Protein AF-0000000072641715 (afdb_homodimer)

Secondary structure (DSSP, 8-state):
--HHHHHHHHHHHHHHHHHHHHHHHHHHHHHHH-SS---HHHHH-SSEEEEETTTSHHHHHHHHHHHHTT-EEEEEES-HHHHHHHHHHHHHH-TT--EEEEE--TT---HHHHIIIIIHHHTTS-EEEEEE------SS---GGG-TTHHHHHHHHHHHHHHHHHHHHHHHHHHHHHHT-EEEEEE--GGGSS--TT-HHHHHHHHHHHHHHHHHHHHTTTTTEEEEEE-----SSTTTT--S--SSS--HHHHHHHHHHHTTT-SEE-SSHHHHHHHHHHHTS-HHHHHHHHHHHHHHHHHHHHHHSS--/--HHHHHHHHHHHHHHHHHHHHHHHHHHHHHHH-SS---HHHHH-SSEEEEETTTSHHHHHHHHHHHHTT-EEEEEES-HHHHHHHHHHHHHH-TT--EEEEE--TT---HHHHIIIIIHHHTTS-EEEEEE------SS---GGG-TTHHHHHHHHHHHHHHHHHHHHHHHHHHHHHHT-EEEEEE--GGGSS--TT-HHHHHHHHHHHHHHHHHHHHTTTTTEEEEEE-----SSTTTT--S--SSS--HHHHHHHHHHHTTT-SEE-SSHHHHHHHHHHHTS-HHHHHHHHHHHHHHHHHHHHHHSS--

Radius of gyration: 25.11 Å; Cα contacts (8 Å, |Δi|>4): 1207; chains: 2; bounding box: 61×73×75 Å

Structure (mmCIF, N/CA/C/O backbone):
data_AF-0000000072641715-model_v1
#
loop_
_entity.id
_entity.type
_entity.pdbx_description
1 polymer 'Uncharacterized protein'
#
loop_
_atom_site.group_PDB
_atom_site.id
_atom_site.type_symbol
_atom_site.label_atom_id
_atom_site.label_alt_id
_atom_site.label_comp_id
_atom_site.label_asym_id
_atom_site.label_entity_id
_atom_site.label_seq_id
_atom_site.pdbx_PDB_ins_code
_atom_site.Cartn_x
_atom_site.Cartn_y
_atom_site.Cartn_z
_atom_site.occupancy
_atom_site.B_iso_or_equiv
_atom_site.auth_seq_id
_atom_site.auth_comp_id
_atom_site.auth_asym_id
_atom_site.auth_atom_id
_atom_site.pdbx_PDB_model_num
ATOM 1 N N . MET A 1 1 ? 8.422 -8.078 44.906 1 54.34 1 MET A N 1
ATOM 2 C CA . MET A 1 1 ? 7.805 -8.797 43.812 1 54.34 1 MET A CA 1
ATOM 3 C C . MET A 1 1 ? 8.141 -10.281 43.844 1 54.34 1 MET A C 1
ATOM 5 O O . MET A 1 1 ? 9.305 -10.648 44.031 1 54.34 1 MET A O 1
ATOM 9 N N . ASP A 1 2 ? 7.199 -11.117 43.969 1 75.12 2 ASP A N 1
ATOM 10 C CA . ASP A 1 2 ? 7.27 -12.531 44.312 1 75.12 2 ASP A CA 1
ATOM 11 C C . ASP A 1 2 ? 8.07 -13.328 43.312 1 75.12 2 ASP A C 1
ATOM 13 O O . ASP A 1 2 ? 7.891 -13.148 42.094 1 75.12 2 ASP A O 1
ATOM 17 N N . PHE A 1 3 ? 9.156 -13.766 43.719 1 79.69 3 PHE A N 1
ATOM 18 C CA . PHE A 1 3 ? 10.094 -14.578 42.969 1 79.69 3 PHE A CA 1
ATOM 19 C C . PHE A 1 3 ? 9.352 -15.602 42.125 1 79.69 3 PHE A C 1
ATOM 21 O O . PHE A 1 3 ? 9.766 -15.906 41 1 79.69 3 PHE A O 1
ATOM 28 N N . ILE A 1 4 ? 8.289 -15.969 42.656 1 82.44 4 ILE A N 1
ATOM 29 C CA . ILE A 1 4 ? 7.512 -16.984 41.969 1 82.44 4 ILE A CA 1
ATOM 30 C C . ILE A 1 4 ? 6.879 -16.359 40.719 1 82.44 4 ILE A C 1
ATOM 32 O O . ILE A 1 4 ? 6.91 -16.953 39.625 1 82.44 4 ILE A O 1
ATOM 36 N N . LEU A 1 5 ? 6.375 -15.242 40.844 1 83.44 5 LEU A N 1
ATOM 37 C CA . LEU A 1 5 ? 5.73 -14.555 39.719 1 83.44 5 LEU A CA 1
ATOM 38 C C . LEU A 1 5 ? 6.738 -14.25 38.625 1 83.44 5 LEU A C 1
ATOM 40 O O . LEU A 1 5 ? 6.457 -14.461 37.438 1 83.44 5 LEU A O 1
ATOM 44 N N . VAL A 1 6 ? 7.836 -13.922 39 1 84.94 6 VAL A N 1
ATOM 45 C CA . VAL A 1 6 ? 8.898 -13.578 38.031 1 84.94 6 VAL A CA 1
ATOM 46 C C . VAL A 1 6 ? 9.367 -14.844 37.312 1 84.94 6 VAL A C 1
ATOM 48 O O . VAL A 1 6 ? 9.648 -14.805 36.125 1 84.94 6 VAL A O 1
ATOM 51 N N . ALA A 1 7 ? 9.422 -15.883 38.062 1 84.69 7 ALA A N 1
ATOM 52 C CA . ALA A 1 7 ? 9.812 -17.156 37.438 1 84.69 7 ALA A CA 1
ATOM 53 C C . ALA A 1 7 ? 8.773 -17.609 36.438 1 84.69 7 ALA A C 1
ATOM 55 O O . ALA A 1 7 ? 9.125 -18.094 35.344 1 84.69 7 ALA A O 1
ATOM 56 N N . ILE A 1 8 ? 7.59 -17.438 36.844 1 87.62 8 ILE A N 1
ATOM 57 C CA . ILE A 1 8 ? 6.496 -17.797 35.938 1 87.62 8 ILE A CA 1
ATOM 58 C C . ILE A 1 8 ? 6.582 -16.953 34.656 1 87.62 8 ILE A C 1
ATOM 60 O O . ILE A 1 8 ? 6.469 -17.484 33.562 1 87.62 8 ILE A O 1
ATOM 64 N N . LEU A 1 9 ? 6.84 -15.727 34.781 1 87.19 9 LEU A N 1
ATOM 65 C CA . LEU A 1 9 ? 6.984 -14.836 33.625 1 87.19 9 LEU A CA 1
ATOM 66 C C . LEU A 1 9 ? 8.18 -15.242 32.781 1 87.19 9 LEU A C 1
ATOM 68 O O . LEU A 1 9 ? 8.117 -15.164 31.531 1 87.19 9 LEU A O 1
ATOM 72 N N . GLY A 1 10 ? 9.148 -15.703 33.375 1 87.31 10 GLY A N 1
ATOM 73 C CA . GLY A 1 10 ? 10.32 -16.172 32.656 1 87.31 10 GLY A CA 1
ATOM 74 C C . GLY A 1 10 ? 10.047 -17.422 31.844 1 87.31 10 GLY A C 1
ATOM 75 O O . GLY A 1 10 ? 10.5 -17.516 30.703 1 87.31 10 GLY A O 1
ATOM 76 N N . ILE A 1 11 ? 9.32 -18.312 32.438 1 88.62 11 ILE A N 1
ATOM 77 C CA . ILE A 1 11 ? 8.953 -19.531 31.75 1 88.62 11 ILE A CA 1
ATOM 78 C C . ILE A 1 11 ? 8.07 -19.188 30.547 1 88.62 11 ILE A C 1
ATOM 80 O O . ILE A 1 11 ? 8.25 -19.734 29.453 1 88.62 11 ILE A O 1
ATOM 84 N N . ILE A 1 12 ? 7.164 -18.328 30.734 1 87.56 12 ILE A N 1
ATOM 85 C CA . ILE A 1 12 ? 6.273 -17.891 29.656 1 87.56 12 ILE A CA 1
ATOM 86 C C . ILE A 1 12 ? 7.082 -17.25 28.531 1 87.56 12 ILE A C 1
ATOM 88 O O . ILE A 1 12 ? 6.863 -17.547 27.359 1 87.56 12 ILE A O 1
ATOM 92 N N . PHE A 1 13 ? 8 -16.516 28.875 1 87.44 13 PHE A N 1
ATOM 93 C CA . PHE A 1 13 ? 8.852 -15.844 27.906 1 87.44 13 PHE A CA 1
ATOM 94 C C . PHE A 1 13 ? 9.688 -16.859 27.125 1 87.44 13 PHE A C 1
ATOM 96 O O . PHE A 1 13 ? 9.82 -16.766 25.906 1 87.44 13 PHE A O 1
ATOM 103 N N . LEU A 1 14 ? 10.258 -17.734 27.797 1 87.19 14 LEU A N 1
ATOM 104 C CA . LEU A 1 14 ? 11.062 -18.766 27.156 1 87.19 14 LEU A CA 1
ATOM 105 C C . LEU A 1 14 ? 10.227 -19.578 26.188 1 87.19 14 LEU A C 1
ATOM 107 O O . LEU A 1 14 ? 10.68 -19.906 25.078 1 87.19 14 LEU A O 1
ATOM 111 N N . LYS A 1 15 ? 9.062 -20 26.656 1 87.62 15 LYS A N 1
ATOM 112 C CA . LYS A 1 15 ? 8.164 -20.75 25.781 1 87.62 15 LYS A CA 1
ATOM 113 C C . LYS A 1 15 ? 7.781 -19.938 24.547 1 87.62 15 LYS A C 1
ATOM 115 O O . LYS A 1 15 ? 7.656 -20.484 23.453 1 87.62 15 LYS A O 1
ATOM 120 N N . TYR A 1 16 ? 7.637 -18.672 24.75 1 88.06 16 TYR A N 1
ATOM 121 C CA . TYR A 1 16 ? 7.336 -17.781 23.625 1 88.06 16 TYR A CA 1
ATOM 122 C C . TYR A 1 16 ? 8.484 -17.766 22.625 1 88.06 16 TYR A C 1
ATOM 124 O O . TYR A 1 16 ? 8.258 -17.859 21.422 1 88.06 16 TYR A O 1
ATOM 132 N N . ILE A 1 17 ? 9.656 -17.672 23.031 1 89.56 17 ILE A N 1
ATOM 133 C CA . ILE A 1 17 ? 10.836 -17.625 22.172 1 89.56 17 ILE A CA 1
ATOM 134 C C . ILE A 1 17 ? 10.961 -18.953 21.422 1 89.56 17 ILE A C 1
ATOM 136 O O . ILE A 1 17 ? 11.227 -18.953 20.219 1 89.56 17 ILE A O 1
ATOM 140 N N . LEU A 1 18 ? 10.773 -19.984 22.156 1 92.5 18 LEU A N 1
ATOM 141 C CA . LEU A 1 18 ? 10.875 -21.297 21.531 1 92.5 18 LEU A CA 1
ATOM 142 C C . LEU A 1 18 ? 9.789 -21.484 20.469 1 92.5 18 LEU A C 1
ATOM 144 O O . LEU A 1 18 ? 10.07 -21.984 19.375 1 92.5 18 LEU A O 1
ATOM 148 N N . PHE A 1 19 ? 8.617 -21.109 20.781 1 93.38 19 PHE A N 1
ATOM 149 C CA . PHE A 1 19 ? 7.516 -21.203 19.828 1 93.38 19 PHE A CA 1
ATOM 150 C C . PHE A 1 19 ? 7.781 -20.359 18.609 1 93.38 19 PHE A C 1
ATOM 152 O O . PHE A 1 19 ? 7.547 -20.797 17.469 1 93.38 19 PHE A O 1
ATOM 159 N N . SER A 1 20 ? 8.273 -19.188 18.797 1 92.31 20 SER A N 1
ATOM 160 C CA . SER A 1 20 ? 8.602 -18.297 17.688 1 92.31 20 SER A CA 1
ATOM 161 C C . SER A 1 20 ? 9.68 -18.891 16.797 1 92.31 20 SER A C 1
ATOM 163 O O . SER A 1 20 ? 9.625 -18.781 15.578 1 92.31 20 SER A O 1
ATOM 165 N N . PHE A 1 21 ? 10.617 -19.484 17.438 1 94.75 21 PHE A N 1
ATOM 166 C CA . PHE A 1 21 ? 11.703 -20.125 16.703 1 94.75 21 PHE A CA 1
ATOM 167 C C . PHE A 1 21 ? 11.18 -21.297 15.867 1 94.75 21 PHE A C 1
ATOM 169 O O . PHE A 1 21 ? 11.547 -21.453 14.703 1 94.75 21 PHE A O 1
ATOM 176 N N . LEU A 1 22 ? 10.32 -22.094 16.375 1 95.94 22 LEU A N 1
ATOM 177 C CA . LEU A 1 22 ? 9.742 -23.234 15.68 1 95.94 22 LEU A CA 1
ATOM 178 C C . LEU A 1 22 ? 8.867 -22.781 14.516 1 95.94 22 LEU A C 1
ATOM 180 O O . LEU A 1 22 ? 8.867 -23.391 13.445 1 95.94 22 LEU A O 1
ATOM 184 N N . CYS A 1 23 ? 8.172 -21.703 14.711 1 95.56 23 CYS A N 1
ATOM 185 C CA . CYS A 1 23 ? 7.355 -21.141 13.641 1 95.56 23 CYS A CA 1
ATOM 186 C C . CYS A 1 23 ? 8.234 -20.641 12.492 1 95.56 23 CYS A C 1
ATOM 188 O O . CYS A 1 23 ? 7.891 -20.812 11.32 1 95.56 23 CYS A O 1
ATOM 190 N N . ALA A 1 24 ? 9.312 -20.047 12.844 1 95.94 24 ALA A N 1
ATOM 191 C CA . ALA A 1 24 ? 10.25 -19.594 11.82 1 95.94 24 ALA A CA 1
ATOM 192 C C . ALA A 1 24 ? 10.789 -20.766 11.016 1 95.94 24 ALA A C 1
ATOM 194 O O . ALA A 1 24 ? 10.867 -20.703 9.789 1 95.94 24 ALA A O 1
ATOM 195 N N . LEU A 1 25 ? 11.141 -21.828 11.711 1 96.75 25 LEU A N 1
ATOM 196 C CA . LEU A 1 25 ? 11.633 -23.016 11.031 1 96.75 25 LEU A CA 1
ATOM 197 C C . LEU A 1 25 ? 10.57 -23.594 10.109 1 96.75 25 LEU A C 1
ATOM 199 O O . LEU A 1 25 ? 10.875 -24.031 8.992 1 96.75 25 LEU A O 1
ATOM 203 N N . PHE A 1 26 ? 9.375 -23.609 10.602 1 97.31 26 PHE A N 1
ATOM 204 C CA . PHE A 1 26 ? 8.258 -24.062 9.797 1 97.31 26 PHE A CA 1
ATOM 205 C C . PHE A 1 26 ? 8.133 -23.25 8.516 1 97.31 26 PHE A C 1
ATOM 207 O O . PHE A 1 26 ? 7.988 -23.797 7.426 1 97.31 26 PHE A O 1
ATOM 214 N N . ARG A 1 27 ? 8.273 -21.953 8.57 1 97.38 27 ARG A N 1
ATOM 215 C CA . ARG A 1 27 ? 8.141 -21.047 7.426 1 97.38 27 ARG A CA 1
ATOM 216 C C . ARG A 1 27 ? 9.312 -21.203 6.465 1 97.38 27 ARG A C 1
ATOM 218 O O . ARG A 1 27 ? 9.164 -21.016 5.258 1 97.38 27 ARG A O 1
ATOM 225 N N . ILE A 1 28 ? 10.453 -21.578 7.02 1 97.88 28 ILE A N 1
ATOM 226 C CA . ILE A 1 28 ? 11.672 -21.688 6.227 1 97.88 28 ILE A CA 1
ATOM 227 C C . ILE A 1 28 ? 11.648 -23 5.426 1 97.88 28 ILE A C 1
ATOM 229 O O . ILE A 1 28 ? 12.109 -23.031 4.285 1 97.88 28 ILE A O 1
ATOM 233 N N . PHE A 1 29 ? 11.039 -24.031 5.977 1 97.69 29 PHE A N 1
ATOM 234 C CA . PHE A 1 29 ? 11.211 -25.344 5.363 1 97.69 29 PHE A CA 1
ATOM 235 C C . PHE A 1 29 ? 9.906 -25.844 4.754 1 97.69 29 PHE A C 1
ATOM 237 O O . PHE A 1 29 ? 9.883 -26.312 3.611 1 97.69 29 PHE A O 1
ATOM 244 N N . PHE A 1 30 ? 8.805 -25.719 5.383 1 97.69 30 PHE A N 1
ATOM 245 C CA . PHE A 1 30 ? 7.555 -26.406 5.059 1 97.69 30 PHE A CA 1
ATOM 246 C C . PHE A 1 30 ? 7.094 -26.047 3.65 1 97.69 30 PHE A C 1
ATOM 248 O O . PHE A 1 30 ? 6.82 -26.922 2.838 1 97.69 30 PHE A O 1
ATOM 255 N N . PRO A 1 31 ? 7.102 -24.797 3.277 1 97.94 31 PRO A N 1
ATOM 256 C CA . PRO A 1 31 ? 6.543 -24.438 1.973 1 97.94 31 PRO A CA 1
ATOM 257 C C . PRO A 1 31 ? 7.352 -25 0.808 1 97.94 31 PRO A C 1
ATOM 259 O O . PRO A 1 31 ? 6.816 -25.188 -0.288 1 97.94 31 PRO A O 1
ATOM 262 N N . PHE A 1 32 ? 8.617 -25.312 1.058 1 97.75 32 PHE A N 1
ATOM 263 C CA . PHE A 1 32 ? 9.5 -25.562 -0.073 1 97.75 32 PHE A CA 1
ATOM 264 C C . PHE A 1 32 ? 9.922 -27.031 -0.112 1 97.75 32 PHE A C 1
ATOM 266 O O . PHE A 1 32 ? 10.406 -27.516 -1.138 1 97.75 32 PHE A O 1
ATOM 273 N N . PHE A 1 33 ? 9.719 -27.719 1.047 1 97.06 33 PHE A N 1
ATOM 274 C CA . PHE A 1 33 ? 10.258 -29.078 1.104 1 97.06 33 PHE A CA 1
ATOM 275 C C . PHE A 1 33 ? 9.188 -30.078 1.542 1 97.06 33 PHE A C 1
ATOM 277 O O . PHE A 1 33 ? 9.453 -31.266 1.645 1 97.06 33 PHE A O 1
ATOM 284 N N . PHE A 1 34 ? 7.984 -29.578 1.858 1 96.62 34 PHE A N 1
ATOM 285 C CA . PHE A 1 34 ? 6.906 -30.516 2.152 1 96.62 34 PHE A CA 1
ATOM 286 C C . PHE A 1 34 ? 6.762 -31.547 1.038 1 96.62 34 PHE A C 1
ATOM 288 O O . PHE A 1 34 ? 6.688 -31.188 -0.139 1 96.62 34 PHE A O 1
ATOM 295 N N . PRO A 1 35 ? 6.738 -32.812 1.282 1 95.94 35 PRO A N 1
ATOM 296 C CA . PRO A 1 35 ? 6.875 -33.844 0.258 1 95.94 35 PRO A CA 1
ATOM 297 C C . PRO A 1 35 ? 5.609 -34.031 -0.576 1 95.94 35 PRO A C 1
ATOM 299 O O . PRO A 1 35 ? 5.645 -34.688 -1.627 1 95.94 35 PRO A O 1
ATOM 302 N N . PHE A 1 36 ? 4.48 -33.531 -0.176 1 95.69 36 PHE A N 1
ATOM 303 C CA . PHE A 1 36 ? 3.225 -33.719 -0.894 1 95.69 36 PHE A CA 1
ATOM 304 C C . PHE A 1 36 ? 2.648 -32.375 -1.335 1 95.69 36 PHE A C 1
ATOM 306 O O . PHE A 1 36 ? 1.636 -31.922 -0.797 1 95.69 36 PHE A O 1
ATOM 313 N N . PRO A 1 37 ? 3.268 -31.719 -2.359 1 94.75 37 PRO A N 1
ATOM 314 C CA . PRO A 1 37 ? 2.689 -30.484 -2.873 1 94.75 37 PRO A CA 1
ATOM 315 C C . PRO A 1 37 ? 1.258 -30.656 -3.375 1 94.75 37 PRO A C 1
ATOM 317 O O . PRO A 1 37 ? 0.844 -31.781 -3.689 1 94.75 37 PRO A O 1
ATOM 320 N N . LYS A 1 38 ? 0.538 -29.609 -3.436 1 97.44 38 LYS A N 1
ATOM 321 C CA . LYS A 1 38 ? -0.857 -29.688 -3.861 1 97.44 38 LYS A CA 1
ATOM 322 C C . LYS A 1 38 ? -0.962 -29.891 -5.371 1 97.44 38 LYS A C 1
ATOM 324 O O . LYS A 1 38 ? -0.07 -29.484 -6.121 1 97.44 38 LYS A O 1
ATOM 329 N N . ASN A 1 39 ? -2.018 -30.547 -5.773 1 98.25 39 ASN A N 1
ATOM 330 C CA . ASN A 1 39 ? -2.309 -30.703 -7.195 1 98.25 39 ASN A CA 1
ATOM 331 C C . ASN A 1 39 ? -2.828 -29.391 -7.801 1 98.25 39 ASN A C 1
ATOM 333 O O . ASN A 1 39 ? -3.961 -28.984 -7.531 1 98.25 39 ASN A O 1
ATOM 337 N N . LEU A 1 40 ? -2.111 -28.766 -8.633 1 98.62 40 LEU A N 1
ATOM 338 C CA . LEU A 1 40 ? -2.438 -27.453 -9.164 1 98.62 40 LEU A CA 1
ATOM 339 C C . LEU A 1 40 ? -3.693 -27.5 -10.023 1 98.62 40 LEU A C 1
ATOM 341 O O . LEU A 1 40 ? -4.5 -26.578 -10.016 1 98.62 40 LEU A O 1
ATOM 345 N N . HIS A 1 41 ? -3.848 -28.578 -10.758 1 98.62 41 HIS A N 1
ATOM 346 C CA . HIS A 1 41 ? -5.031 -28.703 -11.602 1 98.62 41 HIS A CA 1
ATOM 347 C C . HIS A 1 41 ? -6.305 -28.766 -10.758 1 98.62 41 HIS A C 1
ATOM 349 O O . HIS A 1 41 ? -7.312 -28.156 -11.102 1 98.62 41 HIS A O 1
ATOM 355 N N . LYS A 1 42 ? -6.203 -29.5 -9.742 1 98.31 42 LYS A N 1
ATOM 356 C CA . LYS A 1 42 ? -7.352 -29.609 -8.844 1 98.31 42 LYS A CA 1
ATOM 357 C C . LYS A 1 42 ? -7.66 -28.281 -8.172 1 98.31 42 LYS A C 1
ATOM 359 O O . LYS A 1 42 ? -8.82 -27.875 -8.086 1 98.31 42 LYS A O 1
ATOM 364 N N . LEU A 1 43 ? -6.641 -27.562 -7.715 1 98.56 43 LEU A N 1
ATOM 365 C CA . LEU A 1 43 ? -6.816 -26.266 -7.051 1 98.56 43 LEU A CA 1
ATOM 366 C C . LEU A 1 43 ? -7.328 -25.219 -8.031 1 98.56 43 LEU A C 1
ATOM 368 O O . LEU A 1 43 ? -8.141 -24.359 -7.664 1 98.56 43 LEU A O 1
ATOM 372 N N . ALA A 1 44 ? -6.828 -25.266 -9.242 1 98.62 44 ALA A N 1
ATOM 373 C CA . ALA A 1 44 ? -7.152 -24.266 -10.258 1 98.62 44 ALA A CA 1
ATOM 374 C C . ALA A 1 44 ? -8.586 -24.438 -10.75 1 98.62 44 ALA A C 1
ATOM 376 O O . ALA A 1 44 ? -9.312 -23.453 -10.914 1 98.62 44 ALA A O 1
ATOM 377 N N . GLY A 1 45 ? -8.938 -25.672 -11.055 1 98.38 45 GLY A N 1
ATOM 378 C CA . GLY A 1 45 ? -10.297 -25.969 -11.492 1 98.38 45 GLY A CA 1
ATOM 379 C C . GLY A 1 45 ? -10.562 -25.547 -12.922 1 98.38 45 GLY A C 1
ATOM 380 O O . GLY A 1 45 ? -11.711 -25.547 -13.375 1 98.38 45 GLY A O 1
ATOM 381 N N . ALA A 1 46 ? -9.586 -25.062 -13.68 1 98.38 46 ALA A N 1
ATOM 382 C CA . ALA A 1 46 ? -9.664 -24.688 -15.094 1 98.38 46 ALA A CA 1
ATOM 383 C C . ALA A 1 46 ? -8.297 -24.766 -15.758 1 98.38 46 ALA A C 1
ATOM 385 O O . ALA A 1 46 ? -7.273 -24.859 -15.078 1 98.38 46 ALA A O 1
ATOM 386 N N . LYS A 1 47 ? -8.242 -24.688 -16.984 1 97.31 47 LYS A N 1
ATOM 387 C CA . LYS A 1 47 ? -7.062 -25.125 -17.719 1 97.31 47 LYS A CA 1
ATOM 388 C C . LYS A 1 47 ? -6.184 -23.938 -18.109 1 97.31 47 LYS A C 1
ATOM 390 O O . LYS A 1 47 ? -5.035 -24.125 -18.516 1 97.31 47 LYS A O 1
ATOM 395 N N . TRP A 1 48 ? -6.68 -22.75 -17.984 1 98.88 48 TRP A N 1
ATOM 396 C CA . TRP A 1 48 ? -5.91 -21.594 -18.453 1 98.88 48 TRP A CA 1
ATOM 397 C C . TRP A 1 48 ? -5.168 -20.938 -17.297 1 98.88 48 TRP A C 1
ATOM 399 O O . TRP A 1 48 ? -5.719 -20.766 -16.219 1 98.88 48 TRP A O 1
ATOM 409 N N . ALA A 1 49 ? -3.939 -20.594 -17.5 1 98.94 49 ALA A N 1
ATOM 410 C CA . ALA A 1 49 ? -3.139 -19.734 -16.625 1 98.94 49 ALA A CA 1
ATOM 411 C C . ALA A 1 49 ? -2.83 -18.406 -17.297 1 98.94 49 ALA A C 1
ATOM 413 O O . ALA A 1 49 ? -2.404 -18.359 -18.453 1 98.94 49 ALA A O 1
ATOM 414 N N . LEU A 1 50 ? -3.154 -17.328 -16.656 1 98.94 50 LEU A N 1
ATOM 415 C CA . LEU A 1 50 ? -2.857 -15.992 -17.125 1 98.94 50 LEU A CA 1
ATOM 416 C C . LEU A 1 50 ? -1.709 -15.375 -16.344 1 98.94 50 LEU A C 1
ATOM 418 O O . LEU A 1 50 ? -1.754 -15.328 -15.109 1 98.94 50 LEU A O 1
ATOM 422 N N . ILE A 1 51 ? -0.645 -14.961 -17 1 98.94 51 ILE A N 1
ATOM 423 C CA . ILE A 1 51 ? 0.537 -14.391 -16.359 1 98.94 51 ILE A CA 1
ATOM 424 C C . ILE A 1 51 ? 0.803 -12.992 -16.922 1 98.94 51 ILE A C 1
ATOM 426 O O . ILE A 1 51 ? 0.955 -12.82 -18.125 1 98.94 51 ILE A O 1
ATOM 430 N N . THR A 1 52 ? 0.809 -12.008 -16.078 1 98.88 52 THR A N 1
ATOM 431 C CA . THR A 1 52 ? 1.224 -10.664 -16.484 1 98.88 52 THR A CA 1
ATOM 432 C C . THR A 1 52 ? 2.736 -10.508 -16.359 1 98.88 52 THR A C 1
ATOM 434 O O . THR A 1 52 ? 3.35 -11.047 -15.438 1 98.88 52 THR A O 1
ATOM 437 N N . GLY A 1 53 ? 3.338 -9.766 -17.297 1 98.12 53 GLY A N 1
ATOM 438 C CA . GLY A 1 53 ? 4.789 -9.672 -17.312 1 98.12 53 GLY A CA 1
ATOM 439 C C . GLY A 1 53 ? 5.465 -11.008 -17.594 1 98.12 53 GLY A C 1
ATOM 440 O O . GLY A 1 53 ? 6.441 -11.367 -16.938 1 98.12 53 GLY A O 1
ATOM 441 N N . GLY A 1 54 ? 4.977 -11.703 -18.547 1 98.06 54 GLY A N 1
ATOM 442 C CA . GLY A 1 54 ? 5.359 -13.094 -18.719 1 98.06 54 GLY A CA 1
ATOM 443 C C . GLY A 1 54 ? 6.438 -13.297 -19.766 1 98.06 54 GLY A C 1
ATOM 444 O O . GLY A 1 54 ? 6.66 -14.414 -20.219 1 98.06 54 GLY A O 1
ATOM 445 N N . THR A 1 55 ? 7.18 -12.227 -20.172 1 97.62 55 THR A N 1
ATOM 446 C CA . THR A 1 55 ? 8.141 -12.391 -21.25 1 97.62 55 THR A CA 1
ATOM 447 C C . THR A 1 55 ? 9.57 -12.375 -20.719 1 97.62 55 THR A C 1
ATOM 449 O O . THR A 1 55 ? 10.523 -12.602 -21.469 1 97.62 55 THR A O 1
ATOM 452 N N . ASP A 1 56 ? 9.75 -12.078 -19.422 1 94.81 56 ASP A N 1
ATOM 453 C CA . ASP A 1 56 ? 11.094 -12.039 -18.844 1 94.81 56 ASP A CA 1
ATOM 454 C C . ASP A 1 56 ? 11.07 -12.445 -17.375 1 94.81 56 ASP A C 1
ATOM 456 O O . ASP A 1 56 ? 10.016 -12.484 -16.75 1 94.81 56 ASP A O 1
ATOM 460 N N . GLY A 1 57 ? 12.148 -12.875 -16.891 1 95.44 57 GLY A N 1
ATOM 461 C CA . GLY A 1 57 ? 12.391 -13.023 -15.461 1 95.44 57 GLY A CA 1
ATOM 462 C C . GLY A 1 57 ? 11.477 -14.047 -14.805 1 95.44 57 GLY A C 1
ATOM 463 O O . GLY A 1 57 ? 11.344 -15.172 -15.297 1 95.44 57 GLY A O 1
ATOM 464 N N . ILE A 1 58 ? 10.977 -13.641 -13.68 1 97.38 58 ILE A N 1
ATOM 465 C CA . ILE A 1 58 ? 10.125 -14.5 -12.859 1 97.38 58 ILE A CA 1
ATOM 466 C C . ILE A 1 58 ? 8.859 -14.859 -13.641 1 97.38 58 ILE A C 1
ATOM 468 O O . ILE A 1 58 ? 8.461 -16.031 -13.68 1 97.38 58 ILE A O 1
ATOM 472 N N . GLY A 1 59 ? 8.281 -13.914 -14.375 1 98.5 59 GLY A N 1
ATOM 473 C CA . GLY A 1 59 ? 7.07 -14.133 -15.148 1 98.5 59 GLY A CA 1
ATOM 474 C C . GLY A 1 59 ? 7.246 -15.156 -16.25 1 98.5 59 GLY A C 1
ATOM 475 O O . GLY A 1 59 ? 6.406 -16.047 -16.422 1 98.5 59 GLY A O 1
ATOM 476 N N . LYS A 1 60 ? 8.336 -15.023 -16.938 1 98.44 60 LYS A N 1
ATOM 477 C CA . LYS A 1 60 ? 8.609 -15.961 -18.031 1 98.44 60 LYS A CA 1
ATOM 478 C C . LYS A 1 60 ? 8.773 -17.375 -17.5 1 98.44 60 LYS A C 1
ATOM 480 O O . LYS A 1 60 ? 8.32 -18.344 -18.125 1 98.44 60 LYS A O 1
ATOM 485 N N . GLU A 1 61 ? 9.398 -17.469 -16.359 1 98.5 61 GLU A N 1
ATOM 486 C CA . GLU A 1 61 ? 9.617 -18.797 -15.797 1 98.5 61 GLU A CA 1
ATOM 487 C C . GLU A 1 61 ? 8.312 -19.391 -15.289 1 98.5 61 GLU A C 1
ATOM 489 O O . GLU A 1 61 ? 8.102 -20.609 -15.391 1 98.5 61 GLU A O 1
ATOM 494 N N . TYR A 1 62 ? 7.398 -18.578 -14.711 1 98.88 62 TYR A N 1
ATOM 495 C CA . TYR A 1 62 ? 6.059 -19.078 -14.398 1 98.88 62 TYR A CA 1
ATOM 496 C C . TYR A 1 62 ? 5.367 -19.609 -15.641 1 98.88 62 TYR A C 1
ATOM 498 O O . TYR A 1 62 ? 4.75 -20.672 -15.602 1 98.88 62 TYR A O 1
ATOM 506 N N . VAL A 1 63 ? 5.492 -18.859 -16.703 1 98.88 63 VAL A N 1
ATOM 507 C CA . VAL A 1 63 ? 4.918 -19.281 -17.984 1 98.88 63 VAL A CA 1
ATOM 508 C C . VAL A 1 63 ? 5.449 -20.656 -18.359 1 98.88 63 VAL A C 1
ATOM 510 O O . VAL A 1 63 ? 4.676 -21.578 -18.641 1 98.88 63 VAL A O 1
ATOM 513 N N . ASN A 1 64 ? 6.73 -20.859 -18.328 1 98.75 64 ASN A N 1
ATOM 514 C CA . ASN A 1 64 ? 7.383 -22.094 -18.734 1 98.75 64 ASN A CA 1
ATOM 515 C C . ASN A 1 64 ? 6.949 -23.266 -17.859 1 98.75 64 ASN A C 1
ATOM 517 O O . ASN A 1 64 ? 6.586 -24.328 -18.359 1 98.75 64 ASN A O 1
ATOM 521 N N . GLN A 1 65 ? 6.969 -23.047 -16.594 1 98.75 65 GLN A N 1
ATOM 522 C CA . GLN A 1 65 ? 6.727 -24.172 -15.68 1 98.75 65 GLN A CA 1
ATOM 523 C C . GLN A 1 65 ? 5.25 -24.547 -15.648 1 98.75 65 GLN A C 1
ATOM 525 O O . GLN A 1 65 ? 4.902 -25.719 -15.484 1 98.75 65 GLN A O 1
ATOM 530 N N . LEU A 1 66 ? 4.332 -23.578 -15.82 1 98.88 66 LEU A N 1
ATOM 531 C CA . LEU A 1 66 ? 2.91 -23.906 -15.867 1 98.88 66 LEU A CA 1
ATOM 532 C C . LEU A 1 66 ? 2.555 -24.562 -17.203 1 98.88 66 LEU A C 1
ATOM 534 O O . LEU A 1 66 ? 1.695 -25.453 -17.25 1 98.88 66 LEU A O 1
ATOM 538 N N . ALA A 1 67 ? 3.24 -24.156 -18.297 1 98.81 67 ALA A N 1
ATOM 539 C CA . ALA A 1 67 ? 3.082 -24.844 -19.578 1 98.81 67 ALA A CA 1
ATOM 540 C C . ALA A 1 67 ? 3.543 -26.297 -19.484 1 98.81 67 ALA A C 1
ATOM 542 O O . ALA A 1 67 ? 2.879 -27.188 -20 1 98.81 67 ALA A O 1
ATOM 543 N N . LYS A 1 68 ? 4.672 -26.484 -18.828 1 98.31 68 LYS A N 1
ATOM 544 C CA . LYS A 1 68 ? 5.195 -27.828 -18.625 1 98.31 68 LYS A CA 1
ATOM 545 C C . LYS A 1 68 ? 4.184 -28.703 -17.891 1 98.31 68 LYS A C 1
ATOM 547 O O . LYS A 1 68 ? 4.105 -29.906 -18.141 1 98.31 68 LYS A O 1
ATOM 552 N N . LYS A 1 69 ? 3.412 -28.078 -17.047 1 98.25 69 LYS A N 1
ATOM 553 C CA . LYS A 1 69 ? 2.381 -28.781 -16.297 1 98.25 69 LYS A CA 1
ATOM 554 C C . LYS A 1 69 ? 1.083 -28.875 -17.094 1 98.25 69 LYS A C 1
ATOM 556 O O . LYS A 1 69 ? 0.044 -29.266 -16.547 1 98.25 69 LYS A O 1
ATOM 561 N N . GLN A 1 70 ? 1.104 -28.422 -18.359 1 98.31 70 GLN A N 1
ATOM 562 C CA . GLN A 1 70 ? 0.056 -28.641 -19.344 1 98.31 70 GLN A CA 1
ATOM 563 C C . GLN A 1 70 ? -1.111 -27.688 -19.141 1 98.31 70 GLN A C 1
ATOM 565 O O . GLN A 1 70 ? -2.262 -28.016 -19.422 1 98.31 70 GLN A O 1
ATOM 570 N N . PHE A 1 71 ? -0.912 -26.547 -18.547 1 98.81 71 PHE A N 1
ATOM 571 C CA . PHE A 1 71 ? -1.887 -25.469 -18.578 1 98.81 71 PHE A CA 1
ATOM 572 C C . PHE A 1 71 ? -1.85 -24.734 -19.922 1 98.81 71 PHE A C 1
ATOM 574 O O . PHE A 1 71 ? -0.776 -24.531 -20.484 1 98.81 71 PHE A O 1
ATOM 581 N N . ASN A 1 72 ? -3.033 -24.375 -20.469 1 98.88 72 ASN A N 1
ATOM 582 C CA . ASN A 1 72 ? -3.053 -23.344 -21.484 1 98.88 72 ASN A CA 1
ATOM 583 C C . ASN A 1 72 ? -2.566 -22.016 -20.953 1 98.88 72 ASN A C 1
ATOM 585 O O . ASN A 1 72 ? -2.734 -21.719 -19.766 1 98.88 72 ASN A O 1
ATOM 589 N N . ILE A 1 73 ? -1.955 -21.203 -21.812 1 98.88 73 ILE A N 1
ATOM 590 C CA . ILE A 1 73 ? -1.251 -20.031 -21.297 1 98.88 73 ILE A CA 1
ATOM 591 C C . ILE A 1 73 ? -1.771 -18.766 -21.969 1 98.88 73 ILE A C 1
ATOM 593 O O . ILE A 1 73 ? -1.942 -18.75 -23.188 1 98.88 73 ILE A O 1
ATOM 597 N N . ILE A 1 74 ? -2.102 -17.75 -21.219 1 98.94 74 ILE A N 1
ATOM 598 C CA . ILE A 1 74 ? -2.25 -16.375 -21.688 1 98.94 74 ILE A CA 1
ATOM 599 C C . ILE A 1 74 ? -1.133 -15.516 -21.109 1 98.94 74 ILE A C 1
ATOM 601 O O . ILE A 1 74 ? -0.959 -15.445 -19.891 1 98.94 74 ILE A O 1
ATOM 605 N N . ILE A 1 75 ? -0.372 -14.891 -21.984 1 98.88 75 ILE A N 1
ATOM 606 C CA . ILE A 1 75 ? 0.74 -14.039 -21.562 1 98.88 75 ILE A CA 1
ATOM 607 C C . ILE A 1 75 ? 0.438 -12.586 -21.922 1 98.88 75 ILE A C 1
ATOM 609 O O . ILE A 1 75 ? 0.071 -12.273 -23.047 1 98.88 75 ILE A O 1
ATOM 613 N N . ILE A 1 76 ? 0.571 -11.719 -20.969 1 98.88 76 ILE A N 1
ATOM 614 C CA . ILE A 1 76 ? 0.397 -10.289 -21.203 1 98.88 76 ILE A CA 1
ATOM 615 C C . ILE A 1 76 ? 1.713 -9.562 -20.953 1 98.88 76 ILE A C 1
ATOM 617 O O . ILE A 1 76 ? 2.346 -9.758 -19.906 1 98.88 76 ILE A O 1
ATOM 621 N N . SER A 1 77 ? 2.176 -8.797 -21.812 1 98.31 77 SER A N 1
ATOM 622 C CA . SER A 1 77 ? 3.336 -7.918 -21.703 1 98.31 77 SER A CA 1
ATOM 623 C C . SER A 1 77 ? 3.252 -6.77 -22.703 1 98.31 77 SER A C 1
ATOM 625 O O . SER A 1 77 ? 2.328 -6.715 -23.531 1 98.31 77 SER A O 1
ATOM 627 N N . ARG A 1 78 ? 4.16 -5.836 -22.719 1 96.38 78 ARG A N 1
ATOM 628 C CA . ARG A 1 78 ? 4.031 -4.598 -23.484 1 96.38 78 ARG A CA 1
ATOM 629 C C . ARG A 1 78 ? 4.504 -4.785 -24.922 1 96.38 78 ARG A C 1
ATOM 631 O O . ARG A 1 78 ? 4.027 -4.102 -25.828 1 96.38 78 ARG A O 1
ATOM 638 N N . SER A 1 79 ? 5.438 -5.758 -25.188 1 97.31 79 SER A N 1
ATOM 639 C CA . SER A 1 79 ? 6.082 -5.887 -26.5 1 97.31 79 SER A CA 1
ATOM 640 C C . SER A 1 79 ? 5.559 -7.098 -27.25 1 97.31 79 SER A C 1
ATOM 642 O O . SER A 1 79 ? 5.824 -8.242 -26.875 1 97.31 79 SER A O 1
ATOM 644 N N . GLN A 1 80 ? 4.973 -6.824 -28.391 1 98.06 80 GLN A N 1
ATOM 645 C CA . GLN A 1 80 ? 4.383 -7.914 -29.156 1 98.06 80 GLN A CA 1
ATOM 646 C C . GLN A 1 80 ? 5.453 -8.875 -29.656 1 98.06 80 GLN A C 1
ATOM 648 O O . GLN A 1 80 ? 5.254 -10.094 -29.656 1 98.06 80 GLN A O 1
ATOM 653 N N . SER A 1 81 ? 6.59 -8.328 -30.062 1 98.38 81 SER A N 1
ATOM 654 C CA . SER A 1 81 ? 7.648 -9.172 -30.594 1 98.38 81 SER A CA 1
ATOM 655 C C . SER A 1 81 ? 8.164 -10.148 -29.547 1 98.38 81 SER A C 1
ATOM 657 O O . SER A 1 81 ? 8.391 -11.328 -29.844 1 98.38 81 SER A O 1
ATOM 659 N N . LYS A 1 82 ? 8.312 -9.711 -28.297 1 98.12 82 LYS A N 1
ATOM 660 C CA . LYS A 1 82 ? 8.75 -10.578 -27.219 1 98.12 82 LYS A CA 1
ATOM 661 C C . LYS A 1 82 ? 7.688 -11.633 -26.891 1 98.12 82 LYS A C 1
ATOM 663 O O . LYS A 1 82 ? 8.016 -12.789 -26.641 1 98.12 82 LYS A O 1
ATOM 668 N N . LEU A 1 83 ? 6.465 -11.195 -26.984 1 98.69 83 LEU A N 1
ATOM 669 C CA . LEU A 1 83 ? 5.348 -12.102 -26.766 1 98.69 83 LEU A CA 1
ATOM 670 C C . LEU A 1 83 ? 5.332 -13.219 -27.812 1 98.69 83 LEU A C 1
ATOM 672 O O . LEU A 1 83 ? 5.188 -14.391 -27.469 1 98.69 83 LEU A O 1
ATOM 676 N N . ASP A 1 84 ? 5.531 -12.867 -29.016 1 98.5 84 ASP A N 1
ATOM 677 C CA . ASP A 1 84 ? 5.527 -13.828 -30.109 1 98.5 84 ASP A CA 1
ATOM 678 C C . ASP A 1 84 ? 6.66 -14.836 -29.953 1 98.5 84 ASP A C 1
ATOM 680 O O . ASP A 1 84 ? 6.469 -16.031 -30.203 1 98.5 84 ASP A O 1
ATOM 684 N N . ASN A 1 85 ? 7.762 -14.352 -29.562 1 98.44 85 ASN A N 1
ATOM 685 C CA . ASN A 1 85 ? 8.914 -15.227 -29.375 1 98.44 85 ASN A CA 1
ATOM 686 C C . ASN A 1 85 ? 8.656 -16.25 -28.266 1 98.44 85 ASN A C 1
ATOM 688 O O . ASN A 1 85 ? 8.93 -17.438 -28.438 1 98.44 85 ASN A O 1
ATOM 692 N N . VAL A 1 86 ? 8.109 -15.781 -27.141 1 98.5 86 VAL A N 1
ATOM 693 C CA . VAL A 1 86 ? 7.828 -16.672 -26.031 1 98.5 86 VAL A CA 1
ATOM 694 C C . VAL A 1 86 ? 6.754 -17.688 -26.438 1 98.5 86 VAL A C 1
ATOM 696 O O . VAL A 1 86 ? 6.871 -18.875 -26.141 1 98.5 86 VAL A O 1
ATOM 699 N N . ALA A 1 87 ? 5.766 -17.234 -27.094 1 98.5 87 ALA A N 1
ATOM 700 C CA . ALA A 1 87 ? 4.688 -18.109 -27.547 1 98.5 87 ALA A CA 1
ATOM 701 C C . ALA A 1 87 ? 5.219 -19.188 -28.484 1 98.5 87 ALA A C 1
ATOM 703 O O . ALA A 1 87 ? 4.84 -20.359 -28.375 1 98.5 87 ALA A O 1
ATOM 704 N N . LYS A 1 88 ? 6.066 -18.812 -29.391 1 98.19 88 LYS A N 1
ATOM 705 C CA . LYS A 1 88 ? 6.668 -19.75 -30.328 1 98.19 88 LYS A CA 1
ATOM 706 C C . LYS A 1 88 ? 7.477 -20.812 -29.594 1 98.19 88 LYS A C 1
ATOM 708 O O . LYS A 1 88 ? 7.352 -22.016 -29.891 1 98.19 88 LYS A O 1
ATOM 713 N N . GLU A 1 89 ? 8.266 -20.375 -28.672 1 98.19 89 GLU A N 1
ATOM 714 C CA . GLU A 1 89 ? 9.078 -21.281 -27.875 1 98.19 89 GLU A CA 1
ATOM 715 C C . GLU A 1 89 ? 8.203 -22.297 -27.125 1 98.19 89 GLU A C 1
ATOM 717 O O . GLU A 1 89 ? 8.516 -23.484 -27.094 1 98.19 89 GLU A O 1
ATOM 722 N N . LEU A 1 90 ? 7.121 -21.828 -26.562 1 98.31 90 LEU A N 1
ATOM 723 C CA . LEU A 1 90 ? 6.219 -22.688 -25.797 1 98.31 90 LEU A CA 1
ATOM 724 C C . LEU A 1 90 ? 5.562 -23.734 -26.703 1 98.31 90 LEU A C 1
ATOM 726 O O . LEU A 1 90 ? 5.492 -24.906 -26.344 1 98.31 90 LEU A O 1
ATOM 730 N N . ARG A 1 91 ? 5.105 -23.312 -27.844 1 97.31 91 ARG A N 1
ATOM 731 C CA . ARG A 1 91 ? 4.414 -24.203 -28.766 1 97.31 91 ARG A CA 1
ATOM 732 C C . ARG A 1 91 ? 5.348 -25.297 -29.266 1 97.31 91 ARG A C 1
ATOM 734 O O . ARG A 1 91 ? 4.922 -26.422 -29.5 1 97.31 91 ARG A O 1
ATOM 741 N N . GLU A 1 92 ? 6.555 -24.922 -29.406 1 97.56 92 GLU A N 1
ATOM 742 C CA . GLU A 1 92 ? 7.551 -25.891 -29.859 1 97.56 92 GLU A CA 1
ATOM 743 C C . GLU A 1 92 ? 7.906 -26.891 -28.766 1 97.56 92 GLU A C 1
ATOM 745 O O . GLU A 1 92 ? 8.109 -28.078 -29.031 1 97.56 92 GLU A O 1
ATOM 750 N N . LYS A 1 93 ? 7.957 -26.422 -27.594 1 97.5 93 LYS A N 1
ATOM 751 C CA . LYS A 1 93 ? 8.445 -27.219 -26.469 1 97.5 93 LYS A CA 1
ATOM 752 C C . LYS A 1 93 ? 7.332 -28.094 -25.891 1 97.5 93 LYS A C 1
ATOM 754 O O . LYS A 1 93 ? 7.586 -29.203 -25.438 1 97.5 93 LYS A O 1
ATOM 759 N N . PHE A 1 94 ? 6.16 -27.516 -25.844 1 96.94 94 PHE A N 1
ATOM 760 C CA . PHE A 1 94 ? 5.066 -28.203 -25.172 1 96.94 94 PHE A CA 1
ATOM 761 C C . PHE A 1 94 ? 3.896 -28.438 -26.109 1 96.94 94 PHE A C 1
ATOM 763 O O . PHE A 1 94 ? 3.211 -27.484 -26.5 1 96.94 94 PHE A O 1
ATOM 770 N N . LYS A 1 95 ? 3.602 -29.688 -26.375 1 93.19 95 LYS A N 1
ATOM 771 C CA . LYS A 1 95 ? 2.504 -30.047 -27.266 1 93.19 95 LYS A CA 1
ATOM 772 C C . LYS A 1 95 ? 1.191 -30.172 -26.5 1 93.19 95 LYS A C 1
ATOM 774 O O . LYS A 1 95 ? 1.188 -30.547 -25.328 1 93.19 95 LYS A O 1
ATOM 779 N N . GLY A 1 96 ? 0.102 -29.703 -27.062 1 94.06 96 GLY A N 1
ATOM 780 C CA . GLY A 1 96 ? -1.202 -29.969 -26.484 1 94.06 96 GLY A CA 1
ATOM 781 C C . GLY A 1 96 ? -1.771 -28.781 -25.734 1 94.06 96 GLY A C 1
ATOM 782 O O . GLY A 1 96 ? -2.873 -28.859 -25.188 1 94.06 96 GLY A O 1
ATOM 783 N N . ILE A 1 97 ? -0.928 -27.719 -25.609 1 97 97 ILE A N 1
ATOM 784 C CA . ILE A 1 97 ? -1.475 -26.578 -24.891 1 97 97 ILE A CA 1
ATOM 785 C C . ILE A 1 97 ? -1.747 -25.438 -25.875 1 97 97 ILE A C 1
ATOM 787 O O . ILE A 1 97 ? -1.122 -25.359 -26.938 1 97 97 ILE A O 1
ATOM 791 N N . GLU A 1 98 ? -2.672 -24.578 -25.562 1 98.38 98 GLU A N 1
ATOM 792 C CA . GLU A 1 98 ? -2.941 -23.344 -26.281 1 98.38 98 GLU A CA 1
ATOM 793 C C . GLU A 1 98 ? -2.195 -22.172 -25.641 1 98.38 98 GLU A C 1
ATOM 795 O O . GLU A 1 98 ? -2.061 -22.094 -24.422 1 98.38 98 GLU A O 1
ATOM 800 N N . VAL A 1 99 ? -1.662 -21.297 -26.5 1 98.69 99 VAL A N 1
ATOM 801 C CA . VAL A 1 99 ? -0.954 -20.109 -26.016 1 98.69 99 VAL A CA 1
ATOM 802 C C . VAL A 1 99 ? -1.561 -18.859 -26.656 1 98.69 99 VAL A C 1
ATOM 804 O O . VAL A 1 99 ? -1.687 -18.781 -27.875 1 98.69 99 VAL A O 1
ATOM 807 N N . ARG A 1 100 ? -1.989 -17.922 -25.844 1 98.62 100 ARG A N 1
ATOM 808 C CA . ARG A 1 100 ? -2.494 -16.625 -26.281 1 98.62 100 ARG A CA 1
ATOM 809 C C . ARG A 1 100 ? -1.62 -15.484 -25.75 1 98.62 100 ARG A C 1
ATOM 811 O O . ARG A 1 100 ? -1.1 -15.562 -24.625 1 98.62 100 ARG A O 1
ATOM 818 N N . THR A 1 101 ? -1.441 -14.5 -26.609 1 98.75 101 THR A N 1
ATOM 819 C CA . THR A 1 101 ? -0.66 -13.336 -26.203 1 98.75 101 THR A CA 1
ATOM 820 C C . THR A 1 101 ? -1.515 -12.07 -26.25 1 98.75 101 THR A C 1
ATOM 822 O O . THR A 1 101 ? -2.377 -11.922 -27.109 1 98.75 101 THR A O 1
ATOM 825 N N . ILE A 1 102 ? -1.344 -11.211 -25.297 1 98.75 102 ILE A N 1
ATOM 826 C CA . ILE A 1 102 ? -1.982 -9.898 -25.25 1 98.75 102 ILE A CA 1
ATOM 827 C C . ILE A 1 102 ? -0.927 -8.82 -25.031 1 98.75 102 ILE A C 1
ATOM 829 O O . ILE A 1 102 ? -0.237 -8.812 -24.016 1 98.75 102 ILE A O 1
ATOM 833 N N . ALA A 1 103 ? -0.752 -7.926 -25.984 1 98.75 103 ALA A N 1
ATOM 834 C CA . ALA A 1 103 ? 0.141 -6.781 -25.828 1 98.75 103 ALA A CA 1
ATOM 835 C C . ALA A 1 103 ? -0.567 -5.625 -25.125 1 98.75 103 ALA A C 1
ATOM 837 O O . ALA A 1 103 ? -1.58 -5.121 -25.625 1 98.75 103 ALA A O 1
ATOM 838 N N . PHE A 1 104 ? -0.075 -5.227 -23.984 1 98.69 104 PHE A N 1
ATOM 839 C CA . PHE A 1 104 ? -0.688 -4.148 -23.219 1 98.69 104 PHE A CA 1
ATOM 840 C C . PHE A 1 104 ? 0.341 -3.471 -22.328 1 98.69 104 PHE A C 1
ATOM 842 O O . PHE A 1 104 ? 1.091 -4.141 -21.609 1 98.69 104 PHE A O 1
ATOM 849 N N . ASP A 1 105 ? 0.442 -2.162 -22.391 1 98.19 105 ASP A N 1
ATOM 850 C CA . ASP A 1 105 ? 1.289 -1.37 -21.5 1 98.19 105 ASP A CA 1
ATOM 851 C C . ASP A 1 105 ? 0.561 -1.035 -20.203 1 98.19 105 ASP A C 1
ATOM 853 O O . ASP A 1 105 ? -0.294 -0.148 -20.172 1 98.19 105 ASP A O 1
ATOM 857 N N . PHE A 1 106 ? 1.001 -1.621 -19.125 1 97.88 106 PHE A N 1
ATOM 858 C CA . PHE A 1 106 ? 0.277 -1.526 -17.859 1 97.88 106 PHE A CA 1
ATOM 859 C C . PHE A 1 106 ? 0.504 -0.169 -17.219 1 97.88 106 PHE A C 1
ATOM 861 O O . PHE A 1 106 ? -0.094 0.136 -16.172 1 97.88 106 PHE A O 1
ATOM 868 N N . THR A 1 107 ? 1.346 0.708 -17.766 1 96.25 107 THR A N 1
ATOM 869 C CA . THR A 1 107 ? 1.402 2.088 -17.297 1 96.25 107 THR A CA 1
ATOM 870 C C . THR A 1 107 ? 0.163 2.859 -17.734 1 96.25 107 THR A C 1
ATOM 872 O O . THR A 1 107 ? -0.1 3.957 -17.234 1 96.25 107 THR A O 1
ATOM 875 N N . ASN A 1 108 ? -0.561 2.227 -18.688 1 95.69 108 ASN A N 1
ATOM 876 C CA . ASN A 1 108 ? -1.854 2.773 -19.078 1 95.69 108 ASN A CA 1
ATOM 877 C C . ASN A 1 108 ? -2.914 2.541 -18.016 1 95.69 108 ASN A C 1
ATOM 879 O O . ASN A 1 108 ? -3.359 1.411 -17.812 1 95.69 108 ASN A O 1
ATOM 883 N N . PRO A 1 109 ? -3.355 3.58 -17.406 1 93.38 109 PRO A N 1
ATOM 884 C CA . PRO A 1 109 ? -4.312 3.408 -16.312 1 93.38 109 PRO A CA 1
ATOM 885 C C . PRO A 1 109 ? -5.762 3.414 -16.781 1 93.38 109 PRO A C 1
ATOM 887 O O . PRO A 1 109 ? -6.684 3.287 -15.977 1 93.38 109 PRO A O 1
ATOM 890 N N . ASN A 1 110 ? -6.035 3.576 -18.016 1 94.62 110 ASN A N 1
ATOM 891 C CA . ASN A 1 110 ? -7.387 3.73 -18.547 1 94.62 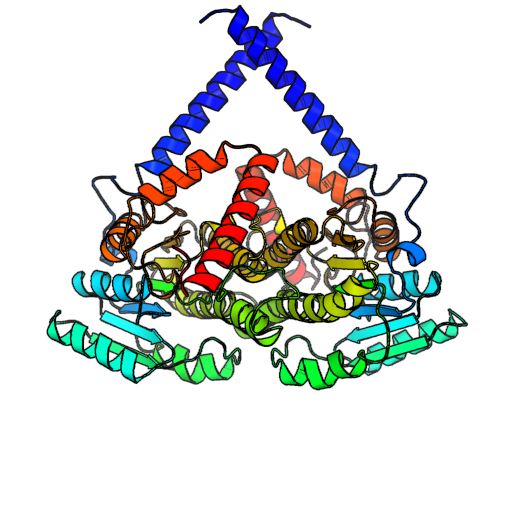110 ASN A CA 1
ATOM 892 C C . ASN A 1 110 ? -8.164 2.42 -18.469 1 94.62 110 ASN A C 1
ATOM 894 O O . ASN A 1 110 ? -7.855 1.469 -19.188 1 94.62 110 ASN A O 1
ATOM 898 N N . LEU A 1 111 ? -9.195 2.4 -17.672 1 96.12 111 LEU A N 1
ATOM 899 C CA . LEU A 1 111 ? -9.984 1.195 -17.453 1 96.12 111 LEU A CA 1
ATOM 900 C C . LEU A 1 111 ? -10.656 0.743 -18.75 1 96.12 111 LEU A C 1
ATOM 902 O O . LEU A 1 111 ? -10.812 -0.457 -18.984 1 96.12 111 LEU A O 1
ATOM 906 N N . GLU A 1 112 ? -11.062 1.696 -19.562 1 96.38 112 GLU A N 1
ATOM 907 C CA . GLU A 1 112 ? -11.672 1.336 -20.844 1 96.38 112 GLU A CA 1
ATOM 908 C C . GLU A 1 112 ? -10.711 0.524 -21.703 1 96.38 112 GLU A C 1
ATOM 910 O O . GLU A 1 112 ? -11.125 -0.399 -22.406 1 96.38 112 GLU A O 1
ATOM 915 N N . ASP A 1 113 ? -9.469 0.868 -21.672 1 97.5 113 ASP A N 1
ATOM 916 C CA . ASP A 1 113 ? -8.453 0.121 -22.422 1 97.5 113 ASP A CA 1
ATOM 917 C C . ASP A 1 113 ? -8.258 -1.273 -21.828 1 97.5 113 ASP A C 1
ATOM 919 O O . ASP A 1 113 ? -8.109 -2.25 -22.562 1 97.5 113 ASP A O 1
ATOM 923 N N . TYR A 1 114 ? -8.234 -1.405 -20.484 1 97.75 114 TYR A N 1
ATOM 924 C CA . TYR A 1 114 ? -8.195 -2.721 -19.844 1 97.75 114 TYR A CA 1
ATOM 925 C C . TYR A 1 114 ? -9.336 -3.602 -20.359 1 97.75 114 TYR A C 1
ATOM 927 O O . TYR A 1 114 ? -9.117 -4.758 -20.719 1 97.75 114 TYR A O 1
ATOM 935 N N . ASN A 1 115 ? -10.547 -2.971 -20.344 1 97.56 115 ASN A N 1
ATOM 936 C CA . ASN A 1 115 ? -11.727 -3.709 -20.781 1 97.56 115 ASN A CA 1
ATOM 937 C C . ASN A 1 115 ? -11.57 -4.195 -22.234 1 97.56 115 ASN A C 1
ATOM 939 O O . ASN A 1 115 ? -11.758 -5.379 -22.516 1 97.56 115 ASN A O 1
ATOM 943 N N . LYS A 1 116 ? -11.141 -3.295 -23.047 1 97.94 116 LYS A N 1
ATOM 944 C CA . LYS A 1 116 ? -11.086 -3.551 -24.484 1 97.94 116 LYS A CA 1
ATOM 945 C C . LYS A 1 116 ? -9.969 -4.531 -24.828 1 97.94 116 LYS A C 1
ATOM 947 O O . LYS A 1 116 ? -10.172 -5.465 -25.609 1 97.94 116 LYS A O 1
ATOM 952 N N . TYR A 1 117 ? -8.828 -4.379 -24.203 1 98.12 117 TYR A N 1
ATOM 953 C CA . TYR A 1 117 ? -7.648 -5.059 -24.734 1 98.12 117 TYR A CA 1
ATOM 954 C C . TYR A 1 117 ? -7.301 -6.277 -23.875 1 98.12 117 TYR A C 1
ATOM 956 O O . TYR A 1 117 ? -6.527 -7.137 -24.297 1 98.12 117 TYR A O 1
ATOM 964 N N . ILE A 1 118 ? -7.891 -6.43 -22.672 1 98.5 118 ILE A N 1
ATOM 965 C CA . ILE A 1 118 ? -7.543 -7.562 -21.812 1 98.5 118 ILE A CA 1
ATOM 966 C C . ILE A 1 118 ? -8.812 -8.312 -21.422 1 98.5 118 ILE A C 1
ATOM 968 O O . ILE A 1 118 ? -9.023 -9.453 -21.844 1 98.5 118 ILE A O 1
ATOM 972 N N . LEU A 1 119 ? -9.727 -7.652 -20.703 1 97.94 119 LEU A N 1
ATOM 973 C CA . LEU A 1 119 ? -10.828 -8.336 -20.031 1 97.94 119 LEU A CA 1
ATOM 974 C C . LEU A 1 119 ? -11.773 -8.969 -21.047 1 97.94 119 LEU A C 1
ATOM 976 O O . LEU A 1 119 ? -12.141 -10.141 -20.906 1 97.94 119 LEU A O 1
ATOM 980 N N . ASN A 1 120 ? -12.133 -8.234 -22.078 1 97.56 120 ASN A N 1
ATOM 981 C CA . ASN A 1 120 ? -13 -8.773 -23.125 1 97.56 120 ASN A CA 1
ATOM 982 C C . ASN A 1 120 ? -12.352 -9.945 -23.859 1 97.56 120 ASN A C 1
ATOM 984 O O . ASN A 1 120 ? -13.047 -10.836 -24.344 1 97.56 120 ASN A O 1
ATOM 988 N N . ARG A 1 121 ? -11.039 -10 -23.859 1 97.5 121 ARG A N 1
ATOM 989 C CA . ARG A 1 121 ? -10.297 -11 -24.625 1 97.5 121 ARG A CA 1
ATOM 990 C C . ARG A 1 121 ? -10.109 -12.273 -23.812 1 97.5 121 ARG A C 1
ATOM 992 O O . ARG A 1 121 ? -9.695 -13.305 -24.344 1 97.5 121 ARG A O 1
ATOM 999 N N . ILE A 1 122 ? -10.461 -12.242 -22.562 1 97.56 122 ILE A N 1
ATOM 1000 C CA . ILE A 1 122 ? -10.281 -13.445 -21.75 1 97.56 122 ILE A CA 1
ATOM 1001 C C . ILE A 1 122 ? -11.633 -13.93 -21.234 1 97.56 122 ILE A C 1
ATOM 1003 O O . ILE A 1 122 ? -11.703 -14.906 -20.484 1 97.56 122 ILE A O 1
ATOM 1007 N N . ASP A 1 123 ? -12.695 -13.289 -21.656 1 94.88 123 ASP A N 1
ATOM 1008 C CA . ASP A 1 123 ? -14.039 -13.602 -21.172 1 94.88 123 ASP A CA 1
ATOM 1009 C C . ASP A 1 123 ? -14.516 -14.945 -21.703 1 94.88 123 ASP A C 1
ATOM 1011 O O . ASP A 1 123 ? -15.469 -15.531 -21.172 1 94.88 123 ASP A O 1
ATOM 1015 N N . ASP A 1 124 ? -13.852 -15.492 -22.719 1 96.75 124 ASP A N 1
ATOM 1016 C CA . ASP A 1 124 ? -14.297 -16.719 -23.359 1 96.75 124 ASP A CA 1
ATOM 1017 C C . ASP A 1 124 ? -13.609 -17.938 -22.766 1 96.75 124 ASP A C 1
ATOM 1019 O O . ASP A 1 124 ? -13.867 -19.078 -23.188 1 96.75 124 ASP A O 1
ATOM 1023 N N . VAL A 1 125 ? -12.766 -17.75 -21.828 1 97.69 125 VAL A N 1
ATOM 1024 C CA . VAL A 1 125 ? -12.062 -18.891 -21.25 1 97.69 125 VAL A CA 1
ATOM 1025 C C . VAL A 1 125 ? -12.188 -18.859 -19.719 1 97.69 125 VAL A C 1
ATOM 1027 O O . VAL A 1 125 ? -12.406 -17.797 -19.141 1 97.69 125 VAL A O 1
ATOM 1030 N N . ASP A 1 126 ? -12.023 -19.984 -19.109 1 97.44 126 ASP A N 1
ATOM 1031 C CA . ASP A 1 126 ? -11.977 -20.094 -17.656 1 97.44 126 ASP A CA 1
ATOM 1032 C C . ASP A 1 126 ? -10.531 -20.078 -17.141 1 97.44 126 ASP A C 1
ATOM 1034 O O . ASP A 1 126 ? -9.773 -21.016 -17.406 1 97.44 126 ASP A O 1
ATOM 1038 N N . ILE A 1 127 ? -10.273 -19.078 -16.375 1 98.75 127 ILE A N 1
ATOM 1039 C CA . ILE A 1 127 ? -8.914 -18.938 -15.859 1 98.75 127 ILE A CA 1
ATOM 1040 C C . ILE A 1 127 ? -8.789 -19.672 -14.531 1 98.75 127 ILE A C 1
ATOM 1042 O O . ILE A 1 127 ? -9.469 -19.328 -13.555 1 98.75 127 ILE A O 1
ATOM 1046 N N . GLY A 1 128 ? -7.93 -20.625 -14.516 1 98.81 128 GLY A N 1
ATOM 1047 C CA . GLY A 1 128 ? -7.691 -21.375 -13.289 1 98.81 128 GLY A CA 1
ATOM 1048 C C . GLY A 1 128 ? -6.605 -20.766 -12.422 1 98.81 128 GLY A C 1
ATOM 1049 O O . GLY A 1 128 ? -6.637 -20.906 -11.195 1 98.81 128 GLY A O 1
ATOM 1050 N N . ILE A 1 129 ? -5.574 -20.141 -13.07 1 98.94 129 ILE A N 1
ATOM 1051 C CA . ILE A 1 129 ? -4.453 -19.547 -12.352 1 98.94 129 ILE A CA 1
ATOM 1052 C C . ILE A 1 129 ? -4.195 -18.141 -12.867 1 98.94 129 ILE A C 1
ATOM 1054 O O . ILE A 1 129 ? -4.086 -17.922 -14.07 1 98.94 129 ILE A O 1
ATOM 1058 N N . LEU A 1 130 ? -4.203 -17.188 -12 1 98.94 130 LEU A N 1
ATOM 1059 C CA . LEU A 1 130 ? -3.754 -15.836 -12.281 1 98.94 130 LEU A CA 1
ATOM 1060 C C . LEU A 1 130 ? -2.451 -15.523 -11.555 1 98.94 130 LEU A C 1
ATOM 1062 O O . LEU A 1 130 ? -2.389 -15.609 -10.328 1 98.94 130 LEU A O 1
ATOM 1066 N N . ILE A 1 131 ? -1.395 -15.266 -12.289 1 98.94 131 ILE A N 1
ATOM 1067 C CA . ILE A 1 131 ? -0.131 -14.797 -11.727 1 98.94 131 ILE A CA 1
ATOM 1068 C C . ILE A 1 131 ? 0.022 -13.305 -11.984 1 98.94 131 ILE A C 1
ATOM 1070 O O . ILE A 1 131 ? 0.357 -12.883 -13.094 1 98.94 131 ILE A O 1
ATOM 1074 N N . ASN A 1 132 ? -0.256 -12.539 -11 1 98.88 132 ASN A N 1
ATOM 1075 C CA . ASN A 1 132 ? 0.028 -11.102 -11.047 1 98.88 132 ASN A CA 1
ATOM 1076 C C . ASN A 1 132 ? 1.507 -10.82 -10.805 1 98.88 132 ASN A C 1
ATOM 1078 O O . ASN A 1 132 ? 1.936 -10.672 -9.656 1 98.88 132 ASN A O 1
ATOM 1082 N N . ASN A 1 133 ? 2.221 -10.641 -11.891 1 98.5 133 ASN A N 1
ATOM 1083 C CA . ASN A 1 133 ? 3.674 -10.586 -11.781 1 98.5 133 ASN A CA 1
ATOM 1084 C C . ASN A 1 133 ? 4.23 -9.266 -12.312 1 98.5 133 ASN A C 1
ATOM 1086 O O . ASN A 1 133 ? 5.336 -8.859 -11.953 1 98.5 133 ASN A O 1
ATOM 1090 N N . VAL A 1 134 ? 3.457 -8.594 -13.172 1 97.56 134 VAL A N 1
ATOM 1091 C CA . VAL A 1 134 ? 3.99 -7.402 -13.82 1 97.56 134 VAL A CA 1
ATOM 1092 C C . VAL A 1 134 ? 4.344 -6.352 -12.766 1 97.56 134 VAL A C 1
ATOM 1094 O O . VAL A 1 134 ? 3.621 -6.191 -11.773 1 97.56 134 VAL A O 1
ATOM 1097 N N . GLY A 1 135 ? 5.418 -5.711 -12.922 1 95.88 135 GLY A N 1
ATOM 1098 C CA . GLY A 1 135 ? 5.859 -4.656 -12.023 1 95.88 135 GLY A CA 1
ATOM 1099 C C . GLY A 1 135 ? 6.996 -3.826 -12.586 1 95.88 135 GLY A C 1
ATOM 1100 O O . GLY A 1 135 ? 7.562 -4.168 -13.625 1 95.88 135 GLY A O 1
ATOM 1101 N N . MET A 1 136 ? 7.246 -2.76 -11.977 1 94.44 136 MET A N 1
ATOM 1102 C CA . MET A 1 136 ? 8.305 -1.825 -12.336 1 94.44 136 MET A CA 1
ATOM 1103 C C . MET A 1 136 ? 9.125 -1.435 -11.117 1 94.44 136 MET A C 1
ATOM 1105 O O . MET A 1 136 ? 8.578 -1.233 -10.031 1 94.44 136 MET A O 1
ATOM 1109 N N . PHE A 1 137 ? 10.359 -1.488 -11.258 1 91.38 137 PHE A N 1
ATOM 1110 C CA . PHE A 1 137 ? 11.328 -1.092 -10.242 1 91.38 137 PHE A CA 1
ATOM 1111 C C . PHE A 1 137 ? 12.078 0.166 -10.664 1 91.38 137 PHE A C 1
ATOM 1113 O O . PHE A 1 137 ? 12.055 0.536 -11.844 1 91.38 137 PHE A O 1
ATOM 1120 N N . ASN A 1 138 ? 12.727 0.826 -9.711 1 88.56 138 ASN A N 1
ATOM 1121 C CA . ASN A 1 138 ? 13.633 1.934 -10 1 88.56 138 ASN A CA 1
ATOM 1122 C C . ASN A 1 138 ? 14.82 1.479 -10.844 1 88.56 138 ASN A C 1
ATOM 1124 O O . ASN A 1 138 ? 15.172 0.299 -10.844 1 88.56 138 ASN A O 1
ATOM 1128 N N . GLU A 1 139 ? 15.375 2.424 -11.578 1 86.56 139 GLU A N 1
ATOM 1129 C CA . GLU A 1 139 ? 16.656 2.1 -12.211 1 86.56 139 GLU A CA 1
ATOM 1130 C C . GLU A 1 139 ? 17.719 1.763 -11.172 1 86.56 139 GLU A C 1
ATOM 1132 O O . GLU A 1 139 ? 18.469 0.796 -11.336 1 86.56 139 GLU A O 1
ATOM 1137 N N . TYR A 1 140 ? 17.797 2.525 -10.219 1 91.06 140 TYR A N 1
ATOM 1138 C CA . TYR A 1 140 ? 18.594 2.355 -9.008 1 91.06 140 TYR A CA 1
ATOM 1139 C C . TYR A 1 140 ? 17.969 3.102 -7.836 1 91.06 140 TYR A C 1
ATOM 1141 O O . TYR A 1 140 ? 17.141 3.994 -8.031 1 91.06 140 TYR A O 1
ATOM 1149 N N . PRO A 1 141 ? 18.266 2.66 -6.598 1 93.81 141 PRO A N 1
ATOM 1150 C CA . PRO A 1 141 ? 17.719 3.371 -5.434 1 93.81 141 PRO A CA 1
ATOM 1151 C C . PRO A 1 141 ? 18.156 4.836 -5.383 1 93.81 141 PRO A C 1
ATOM 1153 O O . PRO A 1 141 ? 19.312 5.152 -5.676 1 93.81 141 PRO A O 1
ATOM 1156 N N . GLU A 1 142 ? 17.25 5.68 -5.129 1 95.31 142 GLU A N 1
ATOM 1157 C CA . GLU A 1 142 ? 17.5 7.117 -5.02 1 95.31 142 GLU A CA 1
ATOM 1158 C C . GLU A 1 142 ? 16.438 7.781 -4.137 1 95.31 142 GLU A C 1
ATOM 1160 O O . GLU A 1 142 ? 15.312 7.293 -4.023 1 95.31 142 GLU A O 1
ATOM 1165 N N . ARG A 1 143 ? 16.875 8.883 -3.475 1 94.88 143 ARG A N 1
ATOM 1166 C CA . ARG A 1 143 ? 15.93 9.633 -2.658 1 94.88 143 ARG A CA 1
ATOM 1167 C C . ARG A 1 143 ? 14.711 10.047 -3.479 1 94.88 143 ARG A C 1
ATOM 1169 O O . ARG A 1 143 ? 14.836 10.375 -4.66 1 94.88 143 ARG A O 1
ATOM 1176 N N . PHE A 1 144 ? 13.594 10.18 -2.879 1 96.56 144 PHE A N 1
ATOM 1177 C CA . PHE A 1 144 ? 12.258 10.289 -3.465 1 96.56 144 PHE A CA 1
ATOM 1178 C C . PHE A 1 144 ? 12.195 11.445 -4.457 1 96.56 144 PHE A C 1
ATOM 1180 O O . PHE A 1 144 ? 11.812 11.258 -5.613 1 96.56 144 PHE A O 1
ATOM 1187 N N . GLU A 1 145 ? 12.703 12.633 -4.113 1 93.38 145 GLU A N 1
ATOM 1188 C CA . GLU A 1 145 ? 12.555 13.805 -4.965 1 93.38 145 GLU A CA 1
ATOM 1189 C C . GLU A 1 145 ? 13.602 13.812 -6.078 1 93.38 145 GLU A C 1
ATOM 1191 O O . GLU A 1 145 ? 13.477 14.57 -7.047 1 93.38 145 GLU A O 1
ATOM 1196 N N . LYS A 1 146 ? 14.586 12.867 -6.039 1 94.12 146 LYS A N 1
ATOM 1197 C CA . LYS A 1 146 ? 15.688 12.836 -7 1 94.12 146 LYS A CA 1
ATOM 1198 C C . LYS A 1 146 ? 15.586 11.602 -7.902 1 94.12 146 LYS A C 1
ATOM 1200 O O . LYS A 1 146 ? 16.5 11.328 -8.68 1 94.12 146 LYS A O 1
ATOM 1205 N N . THR A 1 147 ? 14.523 10.93 -7.77 1 92.88 147 THR A N 1
ATOM 1206 C CA . THR A 1 147 ? 14.367 9.68 -8.508 1 92.88 147 THR A CA 1
ATOM 1207 C C . THR A 1 147 ? 14.609 9.898 -10 1 92.88 147 THR A C 1
ATOM 1209 O O . THR A 1 147 ? 14.094 10.859 -10.586 1 92.88 147 THR A O 1
ATOM 1212 N N . GLU A 1 148 ? 15.398 8.977 -10.547 1 91.5 148 GLU A N 1
ATOM 1213 C CA . GLU A 1 148 ? 15.633 9.016 -11.992 1 91.5 148 GLU A CA 1
ATOM 1214 C C . GLU A 1 148 ? 14.328 8.844 -12.766 1 91.5 148 GLU A C 1
ATOM 1216 O O . GLU A 1 148 ? 13.516 7.977 -12.438 1 91.5 148 GLU A O 1
ATOM 1221 N N . GLY A 1 149 ? 14.125 9.68 -13.773 1 93.31 149 GLY A N 1
ATOM 1222 C CA . GLY A 1 149 ? 12.875 9.656 -14.523 1 93.31 149 GLY A CA 1
ATOM 1223 C C . GLY A 1 149 ? 11.812 10.555 -13.93 1 93.31 149 GLY A C 1
ATOM 1224 O O . GLY A 1 149 ? 10.742 10.742 -14.516 1 93.31 149 GLY A O 1
ATOM 1225 N N . GLY A 1 150 ? 12.047 11.031 -12.727 1 93.94 150 GLY A N 1
ATOM 1226 C CA . GLY A 1 150 ? 11.227 12.055 -12.102 1 93.94 150 GLY A CA 1
ATOM 1227 C C . GLY A 1 150 ? 9.828 11.586 -11.773 1 93.94 150 GLY A C 1
ATOM 1228 O O . GLY A 1 150 ? 9.625 10.414 -11.445 1 93.94 150 GLY A O 1
ATOM 1229 N N . ILE A 1 151 ? 8.898 12.5 -11.82 1 94.69 151 ILE A N 1
ATOM 1230 C CA . ILE A 1 151 ? 7.516 12.289 -11.406 1 94.69 151 ILE A CA 1
ATOM 1231 C C . ILE A 1 151 ? 6.852 11.273 -12.336 1 94.69 151 ILE A C 1
ATOM 1233 O O . ILE A 1 151 ? 6.012 10.484 -11.898 1 94.69 151 ILE A O 1
ATOM 1237 N N . LYS A 1 152 ? 7.223 11.281 -13.547 1 96.31 152 LYS A N 1
ATOM 1238 C CA . LYS A 1 152 ? 6.648 10.352 -14.516 1 96.31 152 LYS A CA 1
ATOM 1239 C C . LYS A 1 152 ? 6.996 8.906 -14.148 1 96.31 152 LYS A C 1
ATOM 1241 O O . LYS A 1 152 ? 6.125 8.031 -14.156 1 96.31 152 LYS A O 1
ATOM 1246 N N . LYS A 1 153 ? 8.25 8.664 -13.852 1 96.25 153 LYS A N 1
ATOM 1247 C CA . LYS A 1 153 ? 8.688 7.328 -13.469 1 96.25 153 LYS A CA 1
ATOM 1248 C C . LYS A 1 153 ? 7.984 6.859 -12.203 1 96.25 153 LYS A C 1
ATOM 1250 O O . LYS A 1 153 ? 7.547 5.707 -12.117 1 96.25 153 LYS A O 1
ATOM 1255 N N . LEU A 1 154 ? 7.875 7.715 -11.266 1 95.94 154 LEU A N 1
ATOM 1256 C CA . LEU A 1 154 ? 7.238 7.375 -10 1 95.94 154 LEU A CA 1
ATOM 1257 C C . LEU A 1 154 ? 5.758 7.062 -10.203 1 95.94 154 LEU A C 1
ATOM 1259 O O . LEU A 1 154 ? 5.234 6.113 -9.617 1 95.94 154 LEU A O 1
ATOM 1263 N N . THR A 1 155 ? 5.121 7.887 -11.023 1 96 155 THR A N 1
ATOM 1264 C CA . THR A 1 155 ? 3.711 7.68 -11.328 1 96 155 THR A CA 1
ATOM 1265 C C . THR A 1 155 ? 3.504 6.352 -12.055 1 96 155 THR A C 1
ATOM 1267 O O . THR A 1 155 ? 2.625 5.57 -11.688 1 96 155 THR A O 1
ATOM 1270 N N . ASP A 1 156 ? 4.328 6.113 -13.031 1 96.81 156 ASP A N 1
ATOM 1271 C CA . ASP A 1 156 ? 4.25 4.859 -13.781 1 96.81 156 ASP A CA 1
ATOM 1272 C C . ASP A 1 156 ? 4.449 3.658 -12.859 1 96.81 156 ASP A C 1
ATOM 1274 O O . ASP A 1 156 ? 3.732 2.66 -12.969 1 96.81 156 ASP A O 1
ATOM 1278 N N . MET A 1 157 ? 5.395 3.734 -11.992 1 96.94 157 MET A N 1
ATOM 1279 C CA . MET A 1 157 ? 5.703 2.65 -11.07 1 96.94 157 MET A CA 1
ATOM 1280 C C . MET A 1 157 ? 4.523 2.379 -10.141 1 96.94 157 MET A C 1
ATOM 1282 O O . MET A 1 157 ? 4.145 1.225 -9.93 1 96.94 157 MET A O 1
ATOM 1286 N N . ALA A 1 158 ? 3.953 3.414 -9.609 1 96.69 158 ALA A N 1
ATOM 1287 C CA . ALA A 1 158 ? 2.785 3.258 -8.75 1 96.69 158 ALA A CA 1
ATOM 1288 C C . ALA A 1 158 ? 1.634 2.594 -9.5 1 96.69 158 ALA A C 1
ATOM 1290 O O . ALA A 1 158 ? 1.018 1.651 -8.992 1 96.69 158 ALA A O 1
ATOM 1291 N N . LEU A 1 159 ? 1.414 3.055 -10.672 1 97 159 LEU A N 1
ATOM 1292 C CA . LEU A 1 159 ? 0.306 2.555 -11.477 1 97 159 LEU A CA 1
ATOM 1293 C C . LEU A 1 159 ? 0.503 1.082 -11.82 1 97 159 LEU A C 1
ATOM 1295 O O . LEU A 1 159 ? -0.376 0.257 -11.562 1 97 159 LEU A O 1
ATOM 1299 N N . ILE A 1 160 ? 1.647 0.713 -12.312 1 97.62 160 ILE A N 1
ATOM 1300 C CA . ILE A 1 160 ? 1.889 -0.622 -12.852 1 97.62 160 ILE A CA 1
ATOM 1301 C C . ILE A 1 160 ? 1.955 -1.632 -11.703 1 97.62 160 ILE A C 1
ATOM 1303 O O . ILE A 1 160 ? 1.542 -2.783 -11.859 1 97.62 160 ILE A O 1
ATOM 1307 N N . ASN A 1 161 ? 2.438 -1.212 -10.555 1 97.88 161 ASN A N 1
ATOM 1308 C CA . ASN A 1 161 ? 2.631 -2.145 -9.445 1 97.88 161 ASN A CA 1
ATOM 1309 C C . ASN A 1 161 ? 1.336 -2.377 -8.672 1 97.88 161 ASN A C 1
ATOM 1311 O O . ASN A 1 161 ? 1.235 -3.322 -7.891 1 97.88 161 ASN A O 1
ATOM 1315 N N . MET A 1 162 ? 0.303 -1.575 -8.898 1 97 162 MET A N 1
ATOM 1316 C CA . MET A 1 162 ? -0.87 -1.702 -8.039 1 97 162 MET A CA 1
ATOM 1317 C C . MET A 1 162 ? -2.121 -1.981 -8.859 1 97 162 MET A C 1
ATOM 1319 O O . MET A 1 162 ? -2.908 -2.869 -8.523 1 97 162 MET A O 1
ATOM 1323 N N . LEU A 1 163 ? -2.307 -1.303 -9.961 1 97.31 163 LEU A N 1
ATOM 1324 C CA . LEU A 1 163 ? -3.59 -1.275 -10.656 1 97.31 163 LEU A CA 1
ATOM 1325 C C . LEU A 1 163 ? -3.861 -2.605 -11.352 1 97.31 163 LEU A C 1
ATOM 1327 O O . LEU A 1 163 ? -4.961 -3.152 -11.25 1 97.31 163 LEU A O 1
ATOM 1331 N N . PRO A 1 164 ? -2.871 -3.186 -12.078 1 98.25 164 PRO A N 1
ATOM 1332 C CA . PRO A 1 164 ? -3.16 -4.426 -12.805 1 98.25 164 PRO A CA 1
ATOM 1333 C C . PRO A 1 164 ? -3.627 -5.551 -11.883 1 98.25 164 PRO A C 1
ATOM 1335 O O . PRO A 1 164 ? -4.609 -6.234 -12.188 1 98.25 164 PRO A O 1
ATOM 1338 N N . GLN A 1 165 ? -2.953 -5.734 -10.781 1 98.06 165 GLN A N 1
ATOM 1339 C CA . GLN A 1 165 ? -3.34 -6.82 -9.883 1 98.06 165 GLN A CA 1
ATOM 1340 C C . GLN A 1 165 ? -4.723 -6.578 -9.289 1 98.06 165 GLN A C 1
ATOM 1342 O O . GLN A 1 165 ? -5.473 -7.523 -9.039 1 98.06 165 GLN A O 1
ATOM 1347 N N . THR A 1 166 ? -5.07 -5.301 -9.031 1 97.94 166 THR A N 1
ATOM 1348 C CA . THR A 1 166 ? -6.387 -4.941 -8.516 1 97.94 166 THR A CA 1
ATOM 1349 C C . THR A 1 166 ? -7.477 -5.293 -9.523 1 97.94 166 THR A C 1
ATOM 1351 O O . THR A 1 166 ? -8.422 -6.012 -9.195 1 97.94 166 THR A O 1
ATOM 1354 N N . ILE A 1 167 ? -7.293 -4.875 -10.75 1 98.06 167 ILE A N 1
ATOM 1355 C CA . ILE A 1 167 ? -8.297 -5.004 -11.797 1 98.06 167 ILE A CA 1
ATOM 1356 C C . ILE A 1 167 ? -8.445 -6.473 -12.195 1 98.06 167 ILE A C 1
ATOM 1358 O O . ILE A 1 167 ? -9.555 -7.004 -12.234 1 98.06 167 ILE A O 1
ATOM 1362 N N . LEU A 1 168 ? -7.344 -7.152 -12.422 1 98.5 168 LEU A N 1
ATOM 1363 C CA . LEU A 1 168 ? -7.383 -8.523 -12.914 1 98.5 168 LEU A CA 1
ATOM 1364 C C . LEU A 1 168 ? -7.863 -9.477 -11.828 1 98.5 168 LEU A C 1
ATOM 1366 O O . LEU A 1 168 ? -8.617 -10.414 -12.109 1 98.5 168 LEU A O 1
ATOM 1370 N N . SER A 1 169 ? -7.426 -9.258 -10.602 1 98.44 169 SER A N 1
ATOM 1371 C CA . SER A 1 169 ? -7.898 -10.109 -9.516 1 98.44 169 SER A CA 1
ATOM 1372 C C . SER A 1 169 ? -9.414 -10 -9.352 1 98.44 169 SER A C 1
ATOM 1374 O O . SER A 1 169 ? -10.102 -11.016 -9.195 1 98.44 169 SER A O 1
ATOM 1376 N N . HIS A 1 170 ? -9.914 -8.742 -9.367 1 97.88 170 HIS A N 1
ATOM 1377 C CA . HIS A 1 170 ? -11.359 -8.539 -9.234 1 97.88 170 HIS A CA 1
ATOM 1378 C C . HIS A 1 170 ? -12.117 -9.258 -10.344 1 97.88 170 HIS A C 1
ATOM 1380 O O . HIS A 1 170 ? -13.07 -9.992 -10.07 1 97.88 170 HIS A O 1
ATOM 1386 N N . TYR A 1 171 ? -11.672 -9.055 -11.516 1 97.62 171 TYR A N 1
ATOM 1387 C CA . TYR A 1 171 ? -12.375 -9.586 -12.68 1 97.62 171 TYR A CA 1
ATOM 1388 C C . TYR A 1 171 ? -12.352 -11.109 -12.688 1 97.62 171 TYR A C 1
ATOM 1390 O O . TYR A 1 171 ? -13.391 -11.75 -12.891 1 97.62 171 TYR A O 1
ATOM 1398 N N . ILE A 1 172 ? -11.273 -11.703 -12.43 1 98 172 ILE A N 1
ATOM 1399 C CA . ILE A 1 172 ? -11.094 -13.141 -12.562 1 98 172 ILE A CA 1
ATOM 1400 C C . ILE A 1 172 ? -11.711 -13.859 -11.367 1 98 172 ILE A C 1
ATOM 1402 O O . ILE A 1 172 ? -12.273 -14.953 -11.508 1 98 172 ILE A O 1
ATOM 1406 N N . LEU A 1 173 ? -11.688 -13.234 -10.211 1 97.44 173 LEU A N 1
ATOM 1407 C CA . LEU A 1 173 ? -12.344 -13.805 -9.039 1 97.44 173 LEU A CA 1
ATOM 1408 C C . LEU A 1 173 ? -13.82 -14.039 -9.305 1 97.44 173 LEU A C 1
ATOM 1410 O O . LEU A 1 173 ? -14.398 -15.016 -8.812 1 97.44 173 LEU A O 1
ATOM 1414 N N . ARG A 1 174 ? -14.383 -13.203 -10.062 1 95.44 174 ARG A N 1
ATOM 1415 C CA . ARG A 1 174 ? -15.812 -13.281 -10.336 1 95.44 174 ARG A CA 1
ATOM 1416 C C . ARG A 1 174 ? -16.156 -14.594 -11.031 1 95.44 174 ARG A C 1
ATOM 1418 O O . ARG A 1 174 ? -17.25 -15.141 -10.844 1 95.44 174 ARG A O 1
ATOM 1425 N N . GLN A 1 175 ? -15.289 -15.102 -11.773 1 94.88 175 GLN A N 1
ATOM 1426 C CA . GLN A 1 175 ? -15.57 -16.359 -12.445 1 94.88 175 GLN A CA 1
ATOM 1427 C C . GLN A 1 175 ? -15.07 -17.547 -11.617 1 94.88 175 GLN A C 1
ATOM 1429 O O . GLN A 1 175 ? -15.547 -18.672 -11.789 1 94.88 175 GLN A O 1
ATOM 1434 N N . MET A 1 176 ? -14.125 -17.297 -10.766 1 98.12 176 MET A N 1
ATOM 1435 C CA . MET A 1 176 ? -13.578 -18.375 -9.945 1 98.12 176 MET A CA 1
ATOM 1436 C C . MET A 1 176 ? -14.547 -18.75 -8.828 1 98.12 176 MET A C 1
ATOM 1438 O O . MET A 1 176 ? -14.672 -19.922 -8.492 1 98.12 176 MET A O 1
ATOM 1442 N N . ILE A 1 177 ? -15.227 -17.812 -8.297 1 97.12 177 ILE A N 1
ATOM 1443 C CA . ILE A 1 177 ? -16.016 -17.984 -7.086 1 97.12 177 ILE A CA 1
ATOM 1444 C C . ILE A 1 177 ? -17.141 -18.984 -7.344 1 97.12 177 ILE A C 1
ATOM 1446 O O . ILE A 1 177 ? -17.312 -19.953 -6.59 1 97.12 177 ILE A O 1
ATOM 1450 N N . PRO A 1 178 ? -17.891 -18.812 -8.477 1 96.31 178 PRO A N 1
ATOM 1451 C CA . PRO A 1 178 ? -18.938 -19.797 -8.719 1 96.31 178 PRO A CA 1
ATOM 1452 C C . PRO A 1 178 ? -18.406 -21.219 -8.898 1 96.31 178 PRO A C 1
ATOM 1454 O O . PRO A 1 178 ? -19.078 -22.188 -8.555 1 96.31 178 PRO A O 1
ATOM 1457 N N . ARG A 1 179 ? -17.188 -21.359 -9.359 1 96.25 179 ARG A N 1
ATOM 1458 C CA . ARG A 1 179 ? -16.547 -22.656 -9.578 1 96.25 179 ARG A CA 1
ATOM 1459 C C . ARG A 1 179 ? -15.945 -23.188 -8.289 1 96.25 179 ARG A C 1
ATOM 1461 O O . ARG A 1 179 ? -15.602 -24.375 -8.203 1 96.25 179 ARG A O 1
ATOM 1468 N N . LYS A 1 180 ? -15.766 -22.375 -7.305 1 98.06 180 LYS A N 1
ATOM 1469 C CA . LYS A 1 180 ? -15.172 -22.672 -6.004 1 98.06 180 LYS A CA 1
ATOM 1470 C C . LYS A 1 180 ? -13.766 -23.234 -6.156 1 98.06 180 LYS A C 1
ATOM 1472 O O . LYS A 1 180 ? -13.375 -24.141 -5.418 1 98.06 180 LYS A O 1
ATOM 1477 N N . LYS A 1 181 ? -13.133 -22.891 -7.23 1 98.62 181 LYS A N 1
ATOM 1478 C CA . LYS A 1 181 ? -11.75 -23.25 -7.531 1 98.62 181 LYS A CA 1
ATOM 1479 C C . LYS A 1 181 ? -11.023 -22.094 -8.234 1 98.62 181 LYS A C 1
ATOM 1481 O O . LYS A 1 181 ? -11.625 -21.375 -9.031 1 98.62 181 LYS A O 1
ATOM 1486 N N . GLY A 1 182 ? -9.82 -21.969 -7.961 1 98.75 182 GLY A N 1
ATOM 1487 C CA . GLY A 1 182 ? -9.008 -20.922 -8.562 1 98.75 182 GLY A CA 1
ATOM 1488 C C . GLY A 1 182 ? -7.773 -20.578 -7.75 1 98.75 182 GLY A C 1
ATOM 1489 O O . GLY A 1 182 ? -7.781 -20.703 -6.523 1 98.75 182 GLY A O 1
ATOM 1490 N N . ILE A 1 183 ? -6.719 -20.203 -8.422 1 98.94 183 ILE A N 1
ATOM 1491 C CA . ILE A 1 183 ? -5.465 -19.797 -7.793 1 98.94 183 ILE A CA 1
ATOM 1492 C C . ILE A 1 183 ? -5.098 -18.391 -8.234 1 98.94 183 ILE A C 1
ATOM 1494 O O . ILE A 1 183 ? -5.059 -18.094 -9.438 1 98.94 183 ILE A O 1
ATOM 1498 N N . ILE A 1 184 ? -4.93 -17.5 -7.344 1 98.88 184 ILE A N 1
ATOM 1499 C CA . ILE A 1 184 ? -4.367 -16.188 -7.609 1 98.88 184 ILE A CA 1
ATOM 1500 C C . ILE A 1 184 ? -3.049 -16.031 -6.855 1 98.88 184 ILE A C 1
ATOM 1502 O O . ILE A 1 184 ? -3 -16.203 -5.637 1 98.88 184 ILE A O 1
ATOM 1506 N N . VAL A 1 185 ? -1.97 -15.789 -7.531 1 98.94 185 VAL A N 1
ATOM 1507 C CA . VAL A 1 185 ? -0.668 -15.5 -6.938 1 98.94 185 VAL A CA 1
ATOM 1508 C C . VAL A 1 185 ? -0.303 -14.039 -7.191 1 98.94 185 VAL A C 1
ATOM 1510 O O . VAL A 1 185 ? -0.24 -13.602 -8.344 1 98.94 185 VAL A O 1
ATOM 1513 N N . ASN A 1 186 ? -0.146 -13.281 -6.199 1 98.81 186 ASN A N 1
ATOM 1514 C CA . ASN A 1 186 ? 0.314 -11.898 -6.273 1 98.81 186 ASN A CA 1
ATOM 1515 C C . ASN A 1 186 ? 1.798 -11.781 -5.934 1 98.81 186 ASN A C 1
ATOM 1517 O O . ASN A 1 186 ? 2.215 -12.125 -4.828 1 98.81 186 ASN A O 1
ATOM 1521 N N . ILE A 1 187 ? 2.555 -11.273 -6.879 1 98.62 187 ILE A N 1
ATOM 1522 C CA . ILE A 1 187 ? 3.988 -11.117 -6.664 1 98.62 187 ILE A CA 1
ATOM 1523 C C . ILE A 1 187 ? 4.27 -9.75 -6.043 1 98.62 187 ILE A C 1
ATOM 1525 O O . ILE A 1 187 ? 4.02 -8.719 -6.668 1 98.62 187 ILE A O 1
ATOM 1529 N N . SER A 1 188 ? 4.715 -9.766 -4.875 1 98.19 188 SER A N 1
ATOM 1530 C CA . SER A 1 188 ? 5.176 -8.57 -4.176 1 98.19 188 SER A CA 1
ATOM 1531 C C . SER A 1 188 ? 6.699 -8.531 -4.105 1 98.19 188 SER A C 1
ATOM 1533 O O . SER A 1 188 ? 7.375 -8.617 -5.133 1 98.19 188 SER A O 1
ATOM 1535 N N . SER A 1 189 ? 7.238 -8.289 -2.916 1 96.69 189 SER A N 1
ATOM 1536 C CA . SER A 1 189 ? 8.68 -8.211 -2.693 1 96.69 189 SER A CA 1
ATOM 1537 C C . SER A 1 189 ? 9.016 -8.266 -1.206 1 96.69 189 SER A C 1
ATOM 1539 O O . SER A 1 189 ? 8.188 -7.902 -0.366 1 96.69 189 SER A O 1
ATOM 1541 N N . THR A 1 190 ? 10.219 -8.719 -0.897 1 95 190 THR A N 1
ATOM 1542 C CA . THR A 1 190 ? 10.68 -8.656 0.487 1 95 190 THR A CA 1
ATOM 1543 C C . THR A 1 190 ? 10.789 -7.207 0.955 1 95 190 THR A C 1
ATOM 1545 O O . THR A 1 190 ? 10.758 -6.934 2.156 1 95 190 THR A O 1
ATOM 1548 N N . ILE A 1 191 ? 10.867 -6.309 0.054 1 93.75 191 ILE A N 1
ATOM 1549 C CA . ILE A 1 191 ? 11.023 -4.887 0.349 1 93.75 191 ILE A CA 1
ATOM 1550 C C . ILE A 1 191 ? 9.742 -4.348 0.98 1 93.75 191 ILE A C 1
ATOM 1552 O O . ILE A 1 191 ? 9.734 -3.25 1.54 1 93.75 191 ILE A O 1
ATOM 1556 N N . ASN A 1 192 ? 8.672 -5.133 0.977 1 94.75 192 ASN A N 1
ATOM 1557 C CA . ASN A 1 192 ? 7.434 -4.723 1.629 1 94.75 192 ASN A CA 1
ATOM 1558 C C . ASN A 1 192 ? 7.488 -4.957 3.135 1 94.75 192 ASN A C 1
ATOM 1560 O O . ASN A 1 192 ? 6.648 -4.445 3.879 1 94.75 192 ASN A O 1
ATOM 1564 N N . TYR A 1 193 ? 8.477 -5.695 3.584 1 93.75 193 TYR A N 1
ATOM 1565 C CA . TYR A 1 193 ? 8.539 -6.059 4.996 1 93.75 193 TYR A CA 1
ATOM 1566 C C . TYR A 1 193 ? 9.32 -5.016 5.793 1 93.75 193 TYR A C 1
ATOM 1568 O O . TYR A 1 193 ? 9.242 -4.98 7.023 1 93.75 193 TYR A O 1
ATOM 1576 N N . PHE A 1 194 ? 10.07 -4.234 5.066 1 91.06 194 PHE A N 1
ATOM 1577 C CA . PHE A 1 194 ? 10.914 -3.225 5.703 1 91.06 194 PHE A CA 1
ATOM 1578 C C . PHE A 1 194 ? 10.75 -1.873 5.016 1 91.06 194 PHE A C 1
ATOM 1580 O O . PHE A 1 194 ? 10.625 -1.804 3.791 1 91.06 194 PHE A O 1
ATOM 1587 N N . GLU A 1 195 ? 10.711 -0.857 5.789 1 90.12 195 GLU A N 1
ATOM 1588 C CA . GLU A 1 195 ? 10.773 0.473 5.191 1 90.12 195 GLU A CA 1
ATOM 1589 C C . GLU A 1 195 ? 12.125 0.721 4.527 1 90.12 195 GLU A C 1
ATOM 1591 O O . GLU A 1 195 ? 13.07 1.167 5.184 1 90.12 195 GLU A O 1
ATOM 1596 N N . TRP A 1 196 ? 12.211 0.476 3.277 1 90.06 196 TRP A N 1
ATOM 1597 C CA . TRP A 1 196 ? 13.477 0.429 2.557 1 90.06 196 TRP A CA 1
ATOM 1598 C C . TRP A 1 196 ? 13.875 1.815 2.059 1 90.06 196 TRP A C 1
ATOM 1600 O O . TRP A 1 196 ? 13.211 2.375 1.179 1 90.06 196 TRP A O 1
ATOM 1610 N N . TYR A 1 197 ? 14.984 2.283 2.539 1 91.94 197 TYR A N 1
ATOM 1611 C CA . TYR A 1 197 ? 15.484 3.604 2.174 1 91.94 197 TYR A CA 1
ATOM 1612 C C . TYR A 1 197 ? 15.695 3.711 0.669 1 91.94 197 TYR A C 1
ATOM 1614 O O . TYR A 1 197 ? 16.219 2.783 0.043 1 91.94 197 TYR A O 1
ATOM 1622 N N . TYR A 1 198 ? 15.219 4.812 0.031 1 95.12 198 TYR A N 1
ATOM 1623 C CA . TYR A 1 198 ? 15.539 5.234 -1.328 1 95.12 198 TYR A CA 1
ATOM 1624 C C . TYR A 1 198 ? 14.781 4.395 -2.352 1 95.12 198 TYR A C 1
ATOM 1626 O O . TYR A 1 198 ? 15.117 4.41 -3.539 1 95.12 198 TYR A O 1
ATOM 1634 N N . LEU A 1 199 ? 13.812 3.633 -1.883 1 95.94 199 LEU A N 1
ATOM 1635 C CA . LEU A 1 199 ? 12.914 2.873 -2.742 1 95.94 199 LEU A CA 1
ATOM 1636 C C . LEU A 1 199 ? 11.461 3.104 -2.346 1 95.94 199 LEU A C 1
ATOM 1638 O O . LEU A 1 199 ? 10.656 2.166 -2.328 1 95.94 199 LEU A O 1
ATOM 1642 N N . ALA A 1 200 ? 11.141 4.301 -2.064 1 96.56 200 ALA A N 1
ATOM 1643 C CA . ALA A 1 200 ? 9.906 4.684 -1.392 1 96.56 200 ALA A CA 1
ATOM 1644 C C . ALA A 1 200 ? 8.688 4.188 -2.164 1 96.56 200 ALA A C 1
ATOM 1646 O O . ALA A 1 200 ? 7.855 3.449 -1.622 1 96.56 200 ALA A O 1
ATOM 1647 N N . ILE A 1 201 ? 8.586 4.496 -3.445 1 97.25 201 ILE A N 1
ATOM 1648 C CA . ILE A 1 201 ? 7.387 4.18 -4.219 1 97.25 201 ILE A CA 1
ATOM 1649 C C . ILE A 1 201 ? 7.324 2.676 -4.477 1 97.25 201 ILE A C 1
ATOM 1651 O O . ILE A 1 201 ? 6.262 2.061 -4.344 1 97.25 201 ILE A O 1
ATOM 1655 N N . TYR A 1 202 ? 8.445 2.068 -4.828 1 96.5 202 TYR A N 1
ATOM 1656 C CA . TYR A 1 202 ? 8.469 0.626 -5.039 1 96.5 202 TYR A CA 1
ATOM 1657 C C . TYR A 1 202 ? 8.047 -0.117 -3.781 1 96.5 202 TYR A C 1
ATOM 1659 O O . TYR A 1 202 ? 7.164 -0.98 -3.83 1 96.5 202 TYR A O 1
ATOM 1667 N N . SER A 1 203 ? 8.664 0.263 -2.689 1 97.38 203 SER A N 1
ATOM 1668 C CA . SER A 1 203 ? 8.352 -0.371 -1.413 1 97.38 203 SER A CA 1
ATOM 1669 C C . SER A 1 203 ? 6.887 -0.175 -1.041 1 97.38 203 SER A C 1
ATOM 1671 O O . SER A 1 203 ? 6.199 -1.132 -0.678 1 97.38 203 SER A O 1
ATOM 1673 N N . ALA A 1 204 ? 6.391 1.009 -1.183 1 98.12 204 ALA A N 1
ATOM 1674 C CA . ALA A 1 204 ? 5.004 1.308 -0.839 1 98.12 204 ALA A CA 1
ATOM 1675 C C . ALA A 1 204 ? 4.039 0.536 -1.734 1 98.12 204 ALA A C 1
ATOM 1677 O O . ALA A 1 204 ? 3.023 0.019 -1.263 1 98.12 204 ALA A O 1
ATOM 1678 N N . SER A 1 205 ? 4.32 0.442 -2.998 1 97.94 205 SER A N 1
ATOM 1679 C CA . SER A 1 205 ? 3.449 -0.255 -3.938 1 97.94 205 SER A CA 1
ATOM 1680 C C . SER A 1 205 ? 3.424 -1.755 -3.658 1 97.94 205 SER A C 1
ATOM 1682 O O . SER A 1 205 ? 2.375 -2.395 -3.77 1 97.94 205 SER A O 1
ATOM 1684 N N . LYS A 1 206 ? 4.57 -2.293 -3.303 1 98.12 206 LYS A N 1
ATOM 1685 C CA . LYS A 1 206 ? 4.621 -3.719 -2.986 1 98.12 206 LYS A CA 1
ATOM 1686 C C . LYS A 1 206 ? 3.971 -4.004 -1.636 1 98.12 206 LYS A C 1
ATOM 1688 O O . LYS A 1 206 ? 3.377 -5.066 -1.439 1 98.12 206 LYS A O 1
ATOM 1693 N N . LYS A 1 207 ? 4.016 -3.078 -0.765 1 98.19 207 LYS A N 1
ATOM 1694 C CA . LYS A 1 207 ? 3.252 -3.191 0.476 1 98.19 207 LYS A CA 1
ATOM 1695 C C . LYS A 1 207 ? 1.752 -3.211 0.201 1 98.19 207 LYS A C 1
ATOM 1697 O O . LYS A 1 207 ? 1.012 -3.98 0.818 1 98.19 207 LYS A O 1
ATOM 1702 N N . TYR A 1 208 ? 1.322 -2.33 -0.712 1 98.38 208 TYR A N 1
ATOM 1703 C CA . TYR A 1 208 ? -0.066 -2.348 -1.159 1 98.38 208 TYR A CA 1
ATOM 1704 C C . TYR A 1 208 ? -0.475 -3.744 -1.613 1 98.38 208 TYR A C 1
ATOM 1706 O O . TYR A 1 208 ? -1.52 -4.258 -1.202 1 98.38 208 TYR A O 1
ATOM 1714 N N . ALA A 1 209 ? 0.349 -4.355 -2.424 1 98.06 209 ALA A N 1
ATOM 1715 C CA . ALA A 1 209 ? 0.065 -5.676 -2.98 1 98.06 209 ALA A CA 1
ATOM 1716 C C . ALA A 1 209 ? -0.033 -6.727 -1.879 1 98.06 209 ALA A C 1
ATOM 1718 O O . ALA A 1 209 ? -0.956 -7.543 -1.873 1 98.06 209 ALA A O 1
ATOM 1719 N N . GLN A 1 210 ? 0.9 -6.684 -1.007 1 98.25 210 GLN A N 1
ATOM 1720 C CA . GLN A 1 210 ? 0.919 -7.637 0.098 1 98.25 210 GLN A CA 1
ATOM 1721 C C . GLN A 1 210 ? -0.306 -7.465 0.993 1 98.25 210 GLN A C 1
ATOM 1723 O O . GLN A 1 210 ? -0.937 -8.453 1.384 1 98.25 210 GLN A O 1
ATOM 1728 N N . TRP A 1 211 ? -0.642 -6.23 1.293 1 98.12 211 TRP A N 1
ATOM 1729 C CA . TRP A 1 211 ? -1.753 -5.922 2.188 1 98.12 211 TRP A CA 1
ATOM 1730 C C . TRP A 1 211 ? -3.086 -6.312 1.557 1 98.12 211 TRP A C 1
ATOM 1732 O O . TRP A 1 211 ? -3.928 -6.934 2.207 1 98.12 211 TRP A O 1
ATOM 1742 N N . LEU A 1 212 ? -3.248 -5.977 0.326 1 97.94 212 LEU A N 1
ATOM 1743 C CA . LEU A 1 212 ? -4.438 -6.375 -0.419 1 97.94 212 LEU A CA 1
ATOM 1744 C C . LEU A 1 212 ? -4.59 -7.895 -0.423 1 97.94 212 LEU A C 1
ATOM 1746 O O . LEU A 1 212 ? -5.672 -8.414 -0.134 1 97.94 212 LEU A O 1
ATOM 1750 N N . SER A 1 213 ? -3.508 -8.594 -0.666 1 98.25 213 SER A N 1
ATOM 1751 C CA . SER A 1 213 ? -3.521 -10.055 -0.724 1 98.25 213 SER A CA 1
ATOM 1752 C C . SER A 1 213 ? -3.938 -10.656 0.614 1 98.25 213 SER A C 1
ATOM 1754 O O . SER A 1 213 ? -4.715 -11.609 0.655 1 98.25 213 SER A O 1
ATOM 1756 N N . ALA A 1 214 ? -3.422 -10.078 1.64 1 97.38 214 ALA A N 1
ATOM 1757 C CA . ALA A 1 214 ? -3.736 -10.586 2.973 1 97.38 214 ALA A CA 1
ATOM 1758 C C . ALA A 1 214 ? -5.23 -10.477 3.264 1 97.38 214 ALA A C 1
ATOM 1760 O O . ALA A 1 214 ? -5.832 -11.414 3.805 1 97.38 214 ALA A O 1
ATOM 1761 N N . ILE A 1 215 ? -5.812 -9.367 2.912 1 97.06 215 ILE A N 1
ATOM 1762 C CA . ILE A 1 215 ? -7.238 -9.164 3.146 1 97.06 215 ILE A CA 1
ATOM 1763 C C . ILE A 1 215 ? -8.047 -10.125 2.285 1 97.06 215 ILE A C 1
ATOM 1765 O O . ILE A 1 215 ? -9 -10.75 2.764 1 97.06 215 ILE A O 1
ATOM 1769 N N . LEU A 1 216 ? -7.625 -10.297 1.062 1 97.94 216 LEU A N 1
ATOM 1770 C CA . LEU A 1 216 ? -8.336 -11.211 0.169 1 97.94 216 LEU A CA 1
ATOM 1771 C C . LEU A 1 216 ? -8.242 -12.641 0.672 1 97.94 216 LEU A C 1
ATOM 1773 O O . LEU A 1 216 ? -9.219 -13.398 0.59 1 97.94 216 LEU A O 1
ATOM 1777 N N . GLN A 1 217 ? -7.102 -13.047 1.159 1 97.69 217 GLN A N 1
ATOM 1778 C CA . GLN A 1 217 ? -6.934 -14.375 1.742 1 97.69 217 GLN A CA 1
ATOM 1779 C C . GLN A 1 217 ? -7.953 -14.617 2.854 1 97.69 217 GLN A C 1
ATOM 1781 O O . GLN A 1 217 ? -8.555 -15.695 2.926 1 97.69 217 GLN A O 1
ATOM 1786 N N . ALA A 1 218 ? -8.117 -13.602 3.652 1 95.19 218 ALA A N 1
ATOM 1787 C CA . ALA A 1 218 ? -9.055 -13.711 4.762 1 95.19 218 ALA A CA 1
ATOM 1788 C C . ALA A 1 218 ? -10.492 -13.75 4.258 1 95.19 218 ALA A C 1
ATOM 1790 O O . ALA A 1 218 ? -11.289 -14.586 4.695 1 95.19 218 ALA A O 1
ATOM 1791 N N . GLU A 1 219 ? -10.836 -12.898 3.336 1 95.44 219 GLU A N 1
ATOM 1792 C CA . GLU A 1 219 ? -12.203 -12.773 2.83 1 95.44 219 GLU A CA 1
ATOM 1793 C C . GLU A 1 219 ? -12.633 -14.039 2.1 1 95.44 219 GLU A C 1
ATOM 1795 O O . GLU A 1 219 ? -13.812 -14.406 2.123 1 95.44 219 GLU A O 1
ATOM 1800 N N . TYR A 1 220 ? -11.695 -14.695 1.512 1 96.88 220 TYR A N 1
ATOM 1801 C CA . TYR A 1 220 ? -12.078 -15.812 0.654 1 96.88 220 TYR A CA 1
ATOM 1802 C C . TYR A 1 220 ? -11.695 -17.141 1.291 1 96.88 220 TYR A C 1
ATOM 1804 O O . TYR A 1 220 ? -11.75 -18.188 0.639 1 96.88 220 TYR A O 1
ATOM 1812 N N . LYS A 1 221 ? -11.289 -17.047 2.506 1 95 221 LYS A N 1
ATOM 1813 C CA . LYS A 1 221 ? -11.047 -18.281 3.242 1 95 221 LYS A CA 1
ATOM 1814 C C . LYS A 1 221 ? -12.281 -19.188 3.217 1 95 221 LYS A C 1
ATOM 1816 O O . LYS A 1 221 ? -13.391 -18.734 3.498 1 95 221 LYS A O 1
ATOM 1821 N N . GLY A 1 222 ? -12.117 -20.391 2.766 1 95.88 222 GLY A N 1
ATOM 1822 C CA . GLY A 1 222 ? -13.211 -21.359 2.752 1 95.88 222 GLY A CA 1
ATOM 1823 C C . GLY A 1 222 ? -14.023 -21.328 1.468 1 95.88 222 GLY A C 1
ATOM 1824 O O . GLY A 1 222 ? -14.969 -22.094 1.306 1 95.88 222 GLY A O 1
ATOM 1825 N N . SER A 1 223 ? -13.688 -20.469 0.487 1 96.94 223 SER A N 1
ATOM 1826 C CA . SER A 1 223 ? -14.438 -20.312 -0.756 1 96.94 223 SER A CA 1
ATOM 1827 C C . SER A 1 223 ? -13.953 -21.297 -1.814 1 96.94 223 SER A C 1
ATOM 1829 O O . SER A 1 223 ? -14.555 -21.406 -2.889 1 96.94 223 SER A O 1
ATOM 1831 N N . GLY A 1 224 ? -12.852 -21.969 -1.542 1 98.12 224 GLY A N 1
ATOM 1832 C CA . GLY A 1 224 ? -12.242 -22.844 -2.533 1 98.12 224 GLY A CA 1
ATOM 1833 C C . GLY A 1 224 ? -11.188 -22.141 -3.371 1 98.12 224 GLY A C 1
ATOM 1834 O O . GLY A 1 224 ? -10.516 -22.781 -4.18 1 98.12 224 GLY A O 1
ATOM 1835 N N . ILE A 1 225 ? -11.055 -20.875 -3.143 1 98.5 225 ILE A N 1
ATOM 1836 C CA . ILE A 1 225 ? -10.078 -20.109 -3.887 1 98.5 225 ILE A CA 1
ATOM 1837 C C . ILE A 1 225 ? -8.758 -20.062 -3.115 1 98.5 225 ILE A C 1
ATOM 1839 O O . ILE A 1 225 ? -8.758 -19.875 -1.895 1 98.5 225 ILE A O 1
ATOM 1843 N N . THR A 1 226 ? -7.656 -20.281 -3.779 1 98.69 226 THR A N 1
ATOM 1844 C CA . THR A 1 226 ? -6.32 -20.156 -3.209 1 98.69 226 THR A CA 1
ATOM 1845 C C . THR A 1 226 ? -5.703 -18.812 -3.596 1 98.69 226 THR A C 1
ATOM 1847 O O . THR A 1 226 ? -5.504 -18.531 -4.781 1 98.69 226 THR A O 1
ATOM 1850 N N . ILE A 1 227 ? -5.477 -17.984 -2.652 1 98.75 227 ILE A N 1
ATOM 1851 C CA . ILE A 1 227 ? -4.785 -16.719 -2.871 1 98.75 227 ILE A CA 1
ATOM 1852 C C . ILE A 1 227 ? -3.441 -16.734 -2.146 1 98.75 227 ILE A C 1
ATOM 1854 O O . ILE A 1 227 ? -3.383 -16.969 -0.938 1 98.75 227 ILE A O 1
ATOM 1858 N N . GLN A 1 228 ? -2.377 -16.5 -2.854 1 98.81 228 GLN A N 1
ATOM 1859 C CA . GLN A 1 228 ? -1.04 -16.531 -2.271 1 98.81 228 GLN A CA 1
ATOM 1860 C C . GLN A 1 228 ? -0.26 -15.266 -2.6 1 98.81 228 GLN A C 1
ATOM 1862 O O . GLN A 1 228 ? -0.398 -14.719 -3.693 1 98.81 228 GLN A O 1
ATOM 1867 N N . THR A 1 229 ? 0.53 -14.844 -1.667 1 98.75 229 THR A N 1
ATOM 1868 C CA . THR A 1 229 ? 1.46 -13.734 -1.859 1 98.75 229 THR A CA 1
ATOM 1869 C C . THR A 1 229 ? 2.9 -14.242 -1.883 1 98.75 229 THR A C 1
ATOM 1871 O O . THR A 1 229 ? 3.338 -14.93 -0.961 1 98.75 229 THR A O 1
ATOM 1874 N N . ILE A 1 230 ? 3.594 -13.953 -2.912 1 98.88 230 ILE A N 1
ATOM 1875 C CA . ILE A 1 230 ? 5.016 -14.258 -3.021 1 98.88 230 ILE A CA 1
ATOM 1876 C C . ILE A 1 230 ? 5.828 -12.969 -2.914 1 98.88 230 ILE A C 1
ATOM 1878 O O . ILE A 1 230 ? 5.602 -12.016 -3.672 1 98.88 230 ILE A O 1
ATOM 1882 N N . CYS A 1 231 ? 6.754 -12.938 -1.981 1 98.5 231 CYS A N 1
ATOM 1883 C CA . CYS A 1 231 ? 7.578 -11.758 -1.73 1 98.5 231 CYS A CA 1
ATOM 1884 C C . CYS A 1 231 ? 9.047 -12.055 -1.996 1 98.5 231 CYS A C 1
ATOM 1886 O O . CYS A 1 231 ? 9.836 -12.203 -1.06 1 98.5 231 CYS A O 1
ATOM 1888 N N . PRO A 1 232 ? 9.422 -11.984 -3.221 1 97.44 232 PRO A N 1
ATOM 1889 C CA . PRO A 1 232 ? 10.797 -12.367 -3.582 1 97.44 232 PRO A CA 1
ATOM 1890 C C . PRO A 1 232 ? 11.836 -11.367 -3.08 1 97.44 232 PRO A C 1
ATOM 1892 O O . PRO A 1 232 ? 11.539 -10.172 -2.963 1 97.44 232 PRO A O 1
ATOM 1895 N N . GLY A 1 233 ? 13.016 -11.922 -2.721 1 94.12 233 GLY A N 1
ATOM 1896 C CA . GLY A 1 233 ? 14.203 -11.086 -2.715 1 94.12 233 GLY A CA 1
ATOM 1897 C C . GLY A 1 233 ? 14.766 -10.836 -4.102 1 94.12 233 GLY A C 1
ATOM 1898 O O . GLY A 1 233 ? 14.016 -10.688 -5.062 1 94.12 233 GLY A O 1
ATOM 1899 N N . VAL A 1 234 ? 16.062 -10.719 -4.203 1 89.81 234 VAL A N 1
ATOM 1900 C CA . VAL A 1 234 ? 16.688 -10.5 -5.5 1 89.81 234 VAL A CA 1
ATOM 1901 C C . VAL A 1 234 ? 16.781 -11.82 -6.258 1 89.81 234 VAL A C 1
ATOM 1903 O O . VAL A 1 234 ? 17.312 -12.812 -5.738 1 89.81 234 VAL A O 1
ATOM 1906 N N . VAL A 1 235 ? 16.141 -11.891 -7.34 1 92.25 235 VAL A N 1
ATOM 1907 C CA . VAL A 1 235 ? 16.25 -13.008 -8.266 1 92.25 235 VAL A CA 1
ATOM 1908 C C . VAL A 1 235 ? 17.047 -12.586 -9.492 1 92.25 235 VAL A C 1
ATOM 1910 O O . VAL A 1 235 ? 16.906 -11.453 -9.977 1 92.25 235 VAL A O 1
ATOM 1913 N N . SER A 1 236 ? 17.906 -13.445 -10.016 1 89.69 236 SER A N 1
ATOM 1914 C CA . SER A 1 236 ? 18.766 -13.102 -11.141 1 89.69 236 SER A CA 1
ATOM 1915 C C . SER A 1 236 ? 17.969 -12.938 -12.422 1 89.69 236 SER A C 1
ATOM 1917 O O . SER A 1 236 ? 17.719 -13.906 -13.141 1 89.69 236 SER A O 1
ATOM 1919 N N . THR A 1 237 ? 17.516 -11.742 -12.672 1 87 237 THR A N 1
ATOM 1920 C CA . THR A 1 237 ? 16.719 -11.367 -13.836 1 87 237 THR A CA 1
ATOM 1921 C C . THR A 1 237 ? 17.234 -10.062 -14.445 1 87 237 THR A C 1
ATOM 1923 O O . THR A 1 237 ? 18.141 -9.438 -13.898 1 87 237 THR A O 1
ATOM 1926 N N . LYS A 1 238 ? 16.641 -9.719 -15.594 1 79.19 238 LYS A N 1
ATOM 1927 C CA . LYS A 1 238 ? 16.969 -8.43 -16.203 1 79.19 238 LYS A CA 1
ATOM 1928 C C . LYS A 1 238 ? 16.609 -7.277 -15.266 1 79.19 238 LYS A C 1
ATOM 1930 O O . LYS A 1 238 ? 17.344 -6.289 -15.188 1 79.19 238 LYS A O 1
ATOM 1935 N N . MET A 1 239 ? 15.617 -7.371 -14.5 1 76.75 239 MET A N 1
ATOM 1936 C CA . MET A 1 239 ? 15.172 -6.324 -13.586 1 76.75 239 MET A CA 1
ATOM 1937 C C . MET A 1 239 ? 16.219 -6.066 -12.5 1 76.75 239 MET A C 1
ATOM 1939 O O . MET A 1 239 ? 16.469 -4.918 -12.133 1 76.75 239 MET A O 1
ATOM 1943 N N . SER A 1 240 ? 16.812 -7.211 -12.016 1 74.19 240 SER A N 1
ATOM 1944 C CA . SER A 1 240 ? 17.797 -7.074 -10.938 1 74.19 240 SER A CA 1
ATOM 1945 C C . SER A 1 240 ? 19.172 -6.723 -11.492 1 74.19 240 SER A C 1
ATOM 1947 O O . SER A 1 240 ? 20.109 -6.488 -10.727 1 74.19 240 SER A O 1
ATOM 1949 N N . LYS A 1 241 ? 19.375 -6.695 -12.906 1 74.06 241 LYS A N 1
ATOM 1950 C CA . LYS A 1 241 ? 20.641 -6.355 -13.562 1 74.06 241 LYS A CA 1
ATOM 1951 C C . LYS A 1 241 ? 21.797 -7.172 -12.992 1 74.06 241 LYS A C 1
ATOM 1953 O O . LYS A 1 241 ? 22.891 -6.648 -12.805 1 74.06 241 LYS A O 1
ATOM 1958 N N . ASN A 1 242 ? 21.297 -8.406 -12.375 1 70.06 242 ASN A N 1
ATOM 1959 C CA . ASN A 1 242 ? 22.312 -9.305 -11.828 1 70.06 242 ASN A CA 1
ATOM 1960 C C . ASN A 1 242 ? 22.453 -10.578 -12.664 1 70.06 242 ASN A C 1
ATOM 1962 O O . ASN A 1 242 ? 21.562 -11.43 -12.648 1 70.06 242 ASN A O 1
ATOM 1966 N N . PRO A 1 243 ? 23.609 -10.688 -13.266 1 67.25 243 PRO A N 1
ATOM 1967 C CA . PRO A 1 243 ? 23.734 -11.836 -14.164 1 67.25 243 PRO A CA 1
ATOM 1968 C C . PRO A 1 243 ? 24.297 -13.07 -13.461 1 67.25 243 PRO A C 1
ATOM 1970 O O . PRO A 1 243 ? 24.25 -14.172 -14.008 1 67.25 243 PRO A O 1
ATOM 1973 N N . LYS A 1 244 ? 24.938 -12.953 -12.281 1 80.88 244 LYS A N 1
ATOM 1974 C CA . LYS A 1 244 ? 25.562 -14.117 -11.656 1 80.88 244 LYS A CA 1
ATOM 1975 C C . LYS A 1 244 ? 24.75 -14.602 -10.453 1 80.88 244 LYS A C 1
ATOM 1977 O O . LYS A 1 244 ? 24.781 -13.984 -9.383 1 80.88 244 LYS A O 1
ATOM 1982 N N . PRO A 1 245 ? 24.031 -15.742 -10.625 1 87.06 245 PRO A N 1
ATOM 1983 C CA . PRO A 1 245 ? 23.203 -16.266 -9.523 1 87.06 245 PRO A CA 1
ATOM 1984 C C . PRO A 1 245 ? 24.031 -16.656 -8.305 1 87.06 245 PRO A C 1
ATOM 1986 O O . PRO A 1 245 ? 25.172 -17.109 -8.445 1 87.06 245 PRO A O 1
ATOM 1989 N N . THR A 1 246 ? 23.562 -16.438 -7.152 1 88.81 246 THR A N 1
ATOM 1990 C CA . THR A 1 246 ? 24.109 -16.875 -5.871 1 88.81 246 THR A CA 1
ATOM 1991 C C . THR A 1 246 ? 23.047 -17.578 -5.043 1 88.81 246 THR A C 1
ATOM 1993 O O . THR A 1 246 ? 21.906 -17.734 -5.484 1 88.81 246 THR A O 1
ATOM 1996 N N . PHE A 1 247 ? 23.469 -18.062 -3.928 1 90.69 247 PHE A N 1
ATOM 1997 C CA . PHE A 1 247 ? 22.531 -18.719 -3.023 1 90.69 247 PHE A CA 1
ATOM 1998 C C . PHE A 1 247 ? 21.375 -17.766 -2.662 1 90.69 247 PHE A C 1
ATOM 2000 O O . PHE A 1 247 ? 20.219 -18.188 -2.639 1 90.69 247 PHE A O 1
ATOM 2007 N N . THR A 1 248 ? 21.656 -16.562 -2.439 1 90.25 248 THR A N 1
ATOM 2008 C CA . THR A 1 248 ? 20.656 -15.594 -2.02 1 90.25 248 THR A CA 1
ATOM 2009 C C . THR A 1 248 ? 20.031 -14.891 -3.229 1 90.25 248 THR A C 1
ATOM 2011 O O . THR A 1 248 ? 19.094 -14.117 -3.088 1 90.25 248 THR A O 1
ATOM 2014 N N . GLU A 1 249 ? 20.516 -15.125 -4.395 1 92.38 249 GLU A N 1
ATOM 2015 C CA . GLU A 1 249 ? 19.984 -14.609 -5.656 1 92.38 249 GLU A CA 1
ATOM 2016 C C . GLU A 1 249 ? 19.797 -15.727 -6.672 1 92.38 249 GLU A C 1
ATOM 2018 O O . GLU A 1 249 ? 20.5 -15.789 -7.68 1 92.38 249 GLU A O 1
ATOM 2023 N N . PRO A 1 250 ? 18.859 -16.516 -6.477 1 94.31 250 PRO A N 1
ATOM 2024 C CA . PRO A 1 250 ? 18.672 -17.703 -7.309 1 94.31 250 PRO A CA 1
ATOM 2025 C C . PRO A 1 250 ? 18.25 -17.375 -8.742 1 94.31 250 PRO A C 1
ATOM 2027 O O . PRO A 1 250 ? 17.859 -16.234 -9.016 1 94.31 250 PRO A O 1
ATOM 2030 N N . THR A 1 251 ? 18.406 -18.375 -9.594 1 95 251 THR A N 1
ATOM 2031 C CA . THR A 1 251 ? 17.875 -18.266 -10.945 1 95 251 THR A CA 1
ATOM 2032 C C . THR A 1 251 ? 16.359 -18.281 -10.938 1 95 251 THR A C 1
ATOM 2034 O O . THR A 1 251 ? 15.734 -18.797 -10.008 1 95 251 THR A O 1
ATOM 2037 N N . PRO A 1 252 ? 15.766 -17.766 -11.984 1 96.69 252 PRO A N 1
ATOM 2038 C CA . PRO A 1 252 ? 14.312 -17.828 -12.078 1 96.69 252 PRO A CA 1
ATOM 2039 C C . PRO A 1 252 ? 13.781 -19.266 -12.031 1 96.69 252 PRO A C 1
ATOM 2041 O O . PRO A 1 252 ? 12.734 -19.516 -11.43 1 96.69 252 PRO A O 1
ATOM 2044 N N . VAL A 1 253 ? 14.492 -20.234 -12.594 1 97.19 253 VAL A N 1
ATOM 2045 C CA . VAL A 1 253 ? 14.07 -21.625 -12.648 1 97.19 253 VAL A CA 1
ATOM 2046 C C . VAL A 1 253 ? 13.945 -22.188 -11.234 1 97.19 253 VAL A C 1
ATOM 2048 O O . VAL A 1 253 ? 12.914 -22.766 -10.875 1 97.19 253 VAL A O 1
ATOM 2051 N N . LYS A 1 254 ? 14.969 -21.969 -10.492 1 96.81 254 LYS A N 1
ATOM 2052 C CA . LYS A 1 254 ? 14.969 -22.484 -9.125 1 96.81 254 LYS A CA 1
ATOM 2053 C C . LYS A 1 254 ? 13.93 -21.75 -8.266 1 96.81 254 LYS A C 1
ATOM 2055 O O . LYS A 1 254 ? 13.195 -22.391 -7.512 1 96.81 254 LYS A O 1
ATOM 2060 N N . PHE A 1 255 ? 13.891 -20.484 -8.391 1 97.94 255 PHE A N 1
ATOM 2061 C CA . PHE A 1 255 ? 12.977 -19.656 -7.598 1 97.94 255 PHE A CA 1
ATOM 2062 C C . PHE A 1 255 ? 11.531 -20.047 -7.867 1 97.94 255 PHE A C 1
ATOM 2064 O O . PHE A 1 255 ? 10.781 -20.359 -6.938 1 97.94 255 PHE A O 1
ATOM 2071 N N . VAL A 1 256 ? 11.102 -20.078 -9.125 1 98.69 256 VAL A N 1
ATOM 2072 C CA . VAL A 1 256 ? 9.703 -20.312 -9.492 1 98.69 256 VAL A CA 1
ATOM 2073 C C . VAL A 1 256 ? 9.32 -21.75 -9.164 1 98.69 256 VAL A C 1
ATOM 2075 O O . VAL A 1 256 ? 8.188 -22.031 -8.758 1 98.69 256 VAL A O 1
ATOM 2078 N N . GLY A 1 257 ? 10.297 -22.703 -9.32 1 98.5 257 GLY A N 1
ATOM 2079 C CA . GLY A 1 257 ? 10.031 -24.062 -8.906 1 98.5 257 GLY A CA 1
ATOM 2080 C C . GLY A 1 257 ? 9.578 -24.172 -7.465 1 98.5 257 GLY A C 1
ATOM 2081 O O . GLY A 1 257 ? 8.586 -24.844 -7.172 1 98.5 257 GLY A O 1
ATOM 2082 N N . GLN A 1 258 ? 10.273 -23.484 -6.633 1 98.56 258 GLN A N 1
ATOM 2083 C CA . GLN A 1 258 ? 9.93 -23.5 -5.215 1 98.56 258 GLN A CA 1
ATOM 2084 C C . GLN A 1 258 ? 8.664 -22.703 -4.938 1 98.56 258 GLN A C 1
ATOM 2086 O O . GLN A 1 258 ? 7.852 -23.078 -4.094 1 98.56 258 GLN A O 1
ATOM 2091 N N . ALA A 1 259 ? 8.516 -21.594 -5.648 1 98.75 259 ALA A N 1
ATOM 2092 C CA . ALA A 1 259 ? 7.32 -20.781 -5.477 1 98.75 259 ALA A CA 1
ATOM 2093 C C . ALA A 1 259 ? 6.062 -21.562 -5.84 1 98.75 259 ALA A C 1
ATOM 2095 O O . ALA A 1 259 ? 5.074 -21.547 -5.098 1 98.75 259 ALA A O 1
ATOM 2096 N N . ILE A 1 260 ? 6.098 -22.297 -6.938 1 98.81 260 ILE A N 1
ATOM 2097 C CA . ILE A 1 260 ? 4.965 -23.094 -7.383 1 98.81 260 ILE A CA 1
ATOM 2098 C C . ILE A 1 260 ? 4.711 -24.234 -6.387 1 98.81 260 ILE A C 1
ATOM 2100 O O . ILE A 1 260 ? 3.561 -24.531 -6.066 1 98.81 260 ILE A O 1
ATOM 2104 N N . HIS A 1 261 ? 5.789 -24.828 -5.855 1 98.62 261 HIS A N 1
ATOM 2105 C CA . HIS A 1 261 ? 5.676 -25.891 -4.863 1 98.62 261 HIS A CA 1
ATOM 2106 C C . HIS A 1 261 ? 4.898 -25.422 -3.637 1 98.62 261 HIS A C 1
ATOM 2108 O O . HIS A 1 261 ? 4.176 -26.203 -3.018 1 98.62 261 HIS A O 1
ATOM 2114 N N . SER A 1 262 ? 4.969 -24.141 -3.334 1 98.69 262 SER A N 1
ATOM 2115 C CA . SER A 1 262 ? 4.41 -23.609 -2.1 1 98.69 262 SER A CA 1
ATOM 2116 C C . SER A 1 262 ? 2.926 -23.281 -2.26 1 98.69 262 SER A C 1
ATOM 2118 O O . SER A 1 262 ? 2.229 -23.047 -1.273 1 98.69 262 SER A O 1
ATOM 2120 N N . ILE A 1 263 ? 2.416 -23.266 -3.488 1 98.75 263 ILE A N 1
ATOM 2121 C CA . ILE A 1 263 ? 1.029 -22.891 -3.74 1 98.75 263 ILE A CA 1
ATOM 2122 C C . ILE A 1 263 ? 0.092 -23.859 -3.01 1 98.75 263 ILE A C 1
ATOM 2124 O O . ILE A 1 263 ? 0.224 -25.078 -3.133 1 98.75 263 ILE A O 1
ATOM 2128 N N . GLY A 1 264 ? -0.829 -23.312 -2.23 1 98.12 264 GLY A N 1
ATOM 2129 C CA . GLY A 1 264 ? -1.802 -24.109 -1.509 1 98.12 264 GLY A CA 1
ATOM 2130 C C . GLY A 1 264 ? -1.303 -24.578 -0.153 1 98.12 264 GLY A C 1
ATOM 2131 O O . GLY A 1 264 ? -2.082 -25.078 0.667 1 98.12 264 GLY A O 1
ATOM 2132 N N . LEU A 1 265 ? 0.009 -24.438 0.106 1 97.94 265 LEU A N 1
ATOM 2133 C CA . LEU A 1 265 ? 0.59 -24.875 1.373 1 97.94 265 LEU A CA 1
ATOM 2134 C C . LEU A 1 265 ? 0.654 -23.719 2.363 1 97.94 265 LEU A C 1
ATOM 2136 O O . LEU A 1 265 ? 0.482 -23.906 3.568 1 97.94 265 LEU A O 1
ATOM 2140 N N . ILE A 1 266 ? 0.946 -22.547 1.859 1 97.81 266 ILE A N 1
ATOM 2141 C CA . ILE A 1 266 ? 1.084 -21.359 2.699 1 97.81 266 ILE A CA 1
ATOM 2142 C C . ILE A 1 266 ? 0.514 -20.141 1.972 1 97.81 266 ILE A C 1
ATOM 2144 O O . ILE A 1 266 ? 0.541 -20.078 0.741 1 97.81 266 ILE A O 1
ATOM 2148 N N . LYS A 1 267 ? 0.025 -19.188 2.686 1 97.88 267 LYS A N 1
ATOM 2149 C CA . LYS A 1 267 ? -0.658 -18.031 2.109 1 97.88 267 LYS A CA 1
ATOM 2150 C C . LYS A 1 267 ? 0.342 -16.969 1.671 1 97.88 267 LYS A C 1
ATOM 2152 O O . LYS A 1 267 ? 0.066 -16.188 0.756 1 97.88 267 LYS A O 1
ATOM 2157 N N . GLU A 1 268 ? 1.455 -16.891 2.363 1 98.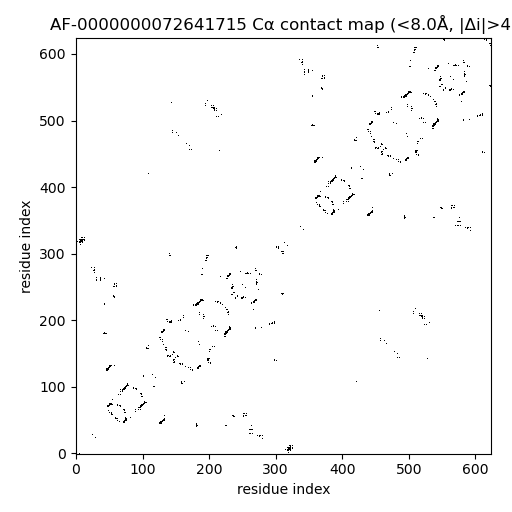38 268 GLU A N 1
ATOM 2158 C CA . GLU A 1 268 ? 2.475 -15.875 2.09 1 98.38 268 GLU A CA 1
ATOM 2159 C C . GLU A 1 268 ? 3.875 -16.422 2.355 1 98.38 268 GLU A C 1
ATOM 2161 O O . GLU A 1 268 ? 4.113 -17.062 3.383 1 98.38 268 GLU A O 1
ATOM 2166 N N . THR A 1 269 ? 4.805 -16.234 1.472 1 98.38 269 THR A N 1
ATOM 2167 C CA . THR A 1 269 ? 6.199 -16.625 1.61 1 98.38 269 THR A CA 1
ATOM 2168 C C . THR A 1 269 ? 7.098 -15.805 0.696 1 98.38 269 THR A C 1
ATOM 2170 O O . THR A 1 269 ? 6.605 -15.016 -0.116 1 98.38 269 THR A O 1
ATOM 2173 N N . THR A 1 270 ? 8.398 -15.977 0.835 1 98.38 270 THR A N 1
ATOM 2174 C CA . THR A 1 270 ? 9.344 -15.234 0.011 1 98.38 270 THR A CA 1
ATOM 2175 C C . THR A 1 270 ? 9.578 -15.945 -1.316 1 98.38 270 THR A C 1
ATOM 2177 O O . THR A 1 270 ? 10.273 -15.422 -2.191 1 98.38 270 THR A O 1
ATOM 2180 N N . GLY A 1 271 ? 9.023 -17.062 -1.493 1 98.31 271 GLY A N 1
ATOM 2181 C CA . GLY A 1 271 ? 9.047 -17.734 -2.781 1 98.31 271 GLY A CA 1
ATOM 2182 C C . GLY A 1 271 ? 10.086 -18.844 -2.855 1 98.31 271 GLY A C 1
ATOM 2183 O O . GLY A 1 271 ? 9.977 -19.75 -3.682 1 98.31 271 GLY A O 1
ATOM 2184 N N . CYS A 1 272 ? 11.141 -18.781 -1.965 1 98 272 CYS A N 1
ATOM 2185 C CA . CYS A 1 272 ? 12.133 -19.859 -1.959 1 98 272 CYS A CA 1
ATOM 2186 C C . CYS A 1 272 ? 12.844 -19.938 -0.61 1 98 272 CYS A C 1
ATOM 2188 O O . CYS A 1 272 ? 12.797 -18.984 0.179 1 98 272 CYS A O 1
ATOM 2190 N N . PHE A 1 273 ? 13.508 -21.016 -0.427 1 97.94 273 PHE A N 1
ATOM 2191 C CA . PHE A 1 273 ? 14.156 -21.328 0.841 1 97.94 273 PHE A CA 1
ATOM 2192 C C . PHE A 1 273 ? 15.188 -20.266 1.202 1 97.94 273 PHE A C 1
ATOM 2194 O O . PHE A 1 273 ? 15.172 -19.734 2.316 1 97.94 273 PHE A O 1
ATOM 2201 N N . ALA A 1 274 ? 16.016 -19.953 0.245 1 97.31 274 ALA A N 1
ATOM 2202 C CA . ALA A 1 274 ? 17.109 -19.016 0.49 1 97.31 274 ALA A CA 1
ATOM 2203 C C . ALA A 1 274 ? 16.594 -17.656 0.919 1 97.31 274 ALA A C 1
ATOM 2205 O O . ALA A 1 274 ? 17.094 -17.062 1.875 1 97.31 274 ALA A O 1
ATOM 2206 N N . HIS A 1 275 ? 15.617 -17.172 0.213 1 97.62 275 HIS A N 1
ATOM 2207 C CA . HIS A 1 275 ? 15.039 -15.875 0.538 1 97.62 275 HIS A CA 1
ATOM 2208 C C . HIS A 1 275 ? 14.352 -15.898 1.902 1 97.62 275 HIS A C 1
ATOM 2210 O O . HIS A 1 275 ? 14.453 -14.938 2.668 1 97.62 275 HIS A O 1
ATOM 2216 N N . GLN A 1 276 ? 13.648 -17.016 2.201 1 98.31 276 GLN A N 1
ATOM 2217 C CA . GLN A 1 276 ? 12.93 -17.109 3.467 1 98.31 276 GLN A CA 1
ATOM 2218 C C . GLN A 1 276 ? 13.898 -17.156 4.645 1 98.31 276 GLN A C 1
ATOM 2220 O O . GLN A 1 276 ? 13.656 -16.547 5.688 1 98.31 276 GLN A O 1
ATOM 2225 N N . LEU A 1 277 ? 14.969 -17.906 4.469 1 97.12 277 LEU A N 1
ATOM 2226 C CA . LEU A 1 277 ? 16 -17.969 5.5 1 97.12 277 LEU A CA 1
ATOM 2227 C C . LEU A 1 277 ? 16.562 -16.578 5.789 1 97.12 277 LEU A C 1
ATOM 2229 O O . LEU A 1 277 ? 16.656 -16.172 6.949 1 97.12 277 LEU A O 1
ATOM 2233 N N . ASN A 1 278 ? 16.906 -15.898 4.727 1 95 278 ASN A N 1
ATOM 2234 C CA . ASN A 1 278 ? 17.453 -14.547 4.871 1 95 278 ASN A CA 1
ATOM 2235 C C . ASN A 1 278 ? 16.453 -13.617 5.57 1 95 278 ASN A C 1
ATOM 2237 O O . ASN A 1 278 ? 16.844 -12.844 6.445 1 95 278 ASN A O 1
ATOM 2241 N N . PHE A 1 279 ? 15.227 -13.703 5.188 1 95.81 279 PHE A N 1
ATOM 2242 C CA . PHE A 1 279 ? 14.188 -12.859 5.762 1 95.81 279 PHE A CA 1
ATOM 2243 C C . PHE A 1 279 ? 14.039 -13.117 7.254 1 95.81 279 PHE A C 1
ATOM 2245 O O . PHE A 1 279 ? 13.961 -12.18 8.047 1 95.81 279 PHE A O 1
ATOM 2252 N N . GLU A 1 280 ? 13.977 -14.375 7.625 1 95.69 280 GLU A N 1
ATOM 2253 C CA . GLU A 1 280 ? 13.812 -14.727 9.031 1 95.69 280 GLU A CA 1
ATOM 2254 C C . GLU A 1 280 ? 14.992 -14.234 9.867 1 95.69 280 GLU A C 1
ATOM 2256 O O . GLU A 1 280 ? 14.812 -13.812 11.008 1 95.69 280 GLU A O 1
ATOM 2261 N N . LEU A 1 281 ? 16.188 -14.258 9.336 1 93.81 281 LEU A N 1
ATOM 2262 C CA . LEU A 1 281 ? 17.375 -13.789 10.047 1 93.81 281 LEU A CA 1
ATOM 2263 C C . LEU A 1 281 ? 17.328 -12.273 10.219 1 93.81 281 LEU A C 1
ATOM 2265 O O . LEU A 1 281 ? 17.641 -11.766 11.297 1 93.81 281 LEU A O 1
ATOM 2269 N N . LEU A 1 282 ? 16.922 -11.594 9.195 1 91.5 282 LEU A N 1
ATOM 2270 C CA . LEU A 1 282 ? 16.844 -10.133 9.258 1 91.5 282 LEU A CA 1
ATOM 2271 C C . LEU A 1 282 ? 15.75 -9.68 10.203 1 91.5 282 LEU A C 1
ATOM 2273 O O . LEU A 1 282 ? 15.875 -8.641 10.852 1 91.5 282 LEU A O 1
ATOM 2277 N N . SER A 1 283 ? 14.68 -10.484 10.273 1 92 283 SER A N 1
ATOM 2278 C CA . SER A 1 283 ? 13.492 -10.117 11.039 1 92 283 SER A CA 1
ATOM 2279 C C . SER A 1 283 ? 13.773 -10.148 12.539 1 92 283 SER A C 1
ATOM 2281 O O . SER A 1 283 ? 13 -9.602 13.328 1 92 283 SER A O 1
ATOM 2283 N N . ILE A 1 284 ? 14.828 -10.758 12.984 1 91.31 284 ILE A N 1
ATOM 2284 C CA . ILE A 1 284 ? 15.172 -10.859 14.398 1 91.31 284 ILE A CA 1
ATOM 2285 C C . ILE A 1 284 ? 15.891 -9.586 14.844 1 91.31 284 ILE A C 1
ATOM 2287 O O . ILE A 1 284 ? 15.914 -9.266 16.031 1 91.31 284 ILE A O 1
ATOM 2291 N N . LEU A 1 285 ? 16.438 -8.828 13.875 1 91.62 285 LEU A N 1
ATOM 2292 C CA . LEU A 1 285 ? 17.234 -7.652 14.195 1 91.62 285 LEU A CA 1
ATOM 2293 C C . LEU A 1 285 ? 16.344 -6.477 14.578 1 91.62 285 LEU A C 1
ATOM 2295 O O . LEU A 1 285 ? 15.25 -6.32 14.039 1 91.62 285 LEU A O 1
ATOM 2299 N N . PRO A 1 286 ? 16.875 -5.684 15.516 1 90.5 286 PRO A N 1
ATOM 2300 C CA . PRO A 1 286 ? 16.141 -4.461 15.844 1 90.5 286 PRO A CA 1
ATOM 2301 C C . PRO A 1 286 ? 15.961 -3.531 14.648 1 90.5 286 PRO A C 1
ATOM 2303 O O . PRO A 1 286 ? 16.828 -3.49 13.766 1 90.5 286 PRO A O 1
ATOM 2306 N N . ASN A 1 287 ? 14.938 -2.771 14.688 1 87.88 287 ASN A N 1
ATOM 2307 C CA . ASN A 1 287 ? 14.547 -1.914 13.57 1 87.88 287 ASN A CA 1
ATOM 2308 C C . ASN A 1 287 ? 15.664 -0.944 13.188 1 87.88 287 ASN A C 1
ATOM 2310 O O . ASN A 1 287 ? 15.867 -0.667 12.008 1 87.88 287 ASN A O 1
ATOM 2314 N N . PHE A 1 288 ? 16.359 -0.386 14.156 1 90.38 288 PHE A N 1
ATOM 2315 C CA . PHE A 1 288 ? 17.391 0.601 13.852 1 90.38 288 PHE A CA 1
ATOM 2316 C C . PHE A 1 288 ? 18.531 -0.039 13.078 1 90.38 288 PHE A C 1
ATOM 2318 O O . PHE A 1 288 ? 19.156 0.603 12.227 1 90.38 288 PHE A O 1
ATOM 2325 N N . ILE A 1 289 ? 18.812 -1.358 13.359 1 93.31 289 ILE A N 1
ATOM 2326 C CA . ILE A 1 289 ? 19.859 -2.076 12.641 1 93.31 289 ILE A CA 1
ATOM 2327 C C . ILE A 1 289 ? 19.391 -2.367 11.211 1 93.31 289 ILE A C 1
ATOM 2329 O O . ILE A 1 289 ? 20.172 -2.217 10.258 1 93.31 289 ILE A O 1
ATOM 2333 N N . VAL A 1 290 ? 18.125 -2.729 11.109 1 91.56 290 VAL A N 1
ATOM 2334 C CA . VAL A 1 290 ? 17.562 -3 9.789 1 91.56 290 VAL A CA 1
ATOM 2335 C C . VAL A 1 290 ? 17.578 -1.727 8.945 1 91.56 290 VAL A C 1
ATOM 2337 O O . VAL A 1 290 ? 17.906 -1.771 7.754 1 91.56 290 VAL A O 1
ATOM 2340 N N . ALA A 1 291 ? 17.297 -0.622 9.578 1 90.62 291 ALA A N 1
ATOM 2341 C CA . ALA A 1 291 ? 17.312 0.666 8.891 1 90.62 291 ALA A CA 1
ATOM 2342 C C . ALA A 1 291 ? 18.703 0.983 8.359 1 90.62 291 ALA A C 1
ATOM 2344 O O . ALA A 1 291 ? 18.859 1.445 7.227 1 90.62 291 ALA A O 1
ATOM 2345 N N . ILE A 1 292 ? 19.719 0.721 9.188 1 93.06 292 ILE A N 1
ATOM 2346 C CA . ILE A 1 292 ? 21.094 0.941 8.781 1 93.06 292 ILE A CA 1
ATOM 2347 C C . ILE A 1 292 ? 21.438 0.026 7.605 1 93.06 292 ILE A C 1
ATOM 2349 O O . ILE A 1 292 ? 22.047 0.466 6.621 1 93.06 292 ILE A O 1
ATOM 2353 N N . PHE A 1 293 ? 20.969 -1.146 7.766 1 91.62 293 PHE A N 1
ATOM 2354 C CA . PHE A 1 293 ? 21.25 -2.143 6.734 1 91.62 293 PHE A CA 1
ATOM 2355 C C . PHE A 1 293 ? 20.609 -1.739 5.41 1 91.62 293 PHE A C 1
ATOM 2357 O O . PHE A 1 293 ? 21.266 -1.771 4.367 1 91.62 293 PHE A O 1
ATOM 2364 N N . THR A 1 294 ? 19.312 -1.378 5.371 1 91.12 294 THR A N 1
ATOM 2365 C CA . THR A 1 294 ? 18.609 -1.039 4.148 1 91.12 294 THR A CA 1
ATOM 2366 C C . THR A 1 294 ? 19.188 0.212 3.504 1 91.12 294 THR A C 1
ATOM 2368 O O . THR A 1 294 ? 19.312 0.292 2.279 1 91.12 294 THR A O 1
ATOM 2371 N N . LYS A 1 295 ? 19.594 1.16 4.281 1 93.06 295 LYS A N 1
ATOM 2372 C CA . LYS A 1 295 ? 20.219 2.371 3.752 1 93.06 295 LYS A CA 1
ATOM 2373 C C . LYS A 1 295 ? 21.531 2.053 3.062 1 93.06 295 LYS A C 1
ATOM 2375 O O . LYS A 1 295 ? 21.781 2.492 1.937 1 93.06 295 LYS A O 1
ATOM 2380 N N . ARG A 1 296 ? 22.344 1.235 3.744 1 93.12 296 ARG A N 1
ATOM 2381 C CA . ARG A 1 296 ? 23.641 0.869 3.197 1 93.12 296 ARG A CA 1
ATOM 2382 C C . ARG A 1 296 ? 23.484 0.06 1.914 1 93.12 296 ARG A C 1
ATOM 2384 O O . ARG A 1 296 ? 24.219 0.274 0.947 1 93.12 296 ARG A O 1
ATOM 2391 N N . MET A 1 297 ? 22.578 -0.831 1.973 1 90.25 297 MET A N 1
ATOM 2392 C CA . MET A 1 297 ? 22.328 -1.668 0.8 1 90.25 297 MET A CA 1
ATOM 2393 C C . MET A 1 297 ? 21.859 -0.828 -0.384 1 90.25 297 MET A C 1
ATOM 2395 O O . MET A 1 297 ? 22.281 -1.058 -1.519 1 90.25 297 MET A O 1
ATOM 2399 N N . SER A 1 298 ? 20.969 0.119 -0.142 1 92.75 298 SER A N 1
ATOM 2400 C CA . SER A 1 298 ? 20.484 1.003 -1.194 1 92.75 298 SER A CA 1
ATOM 2401 C C . SER A 1 298 ? 21.609 1.82 -1.804 1 92.75 298 SER A C 1
ATOM 2403 O O . SER A 1 298 ? 21.688 1.97 -3.025 1 92.75 298 SER A O 1
ATOM 2405 N N . LEU A 1 299 ? 22.5 2.322 -0.979 1 93.38 299 LEU A N 1
ATOM 2406 C CA . LEU A 1 299 ? 23.609 3.125 -1.455 1 93.38 299 LEU A CA 1
ATOM 2407 C C . LEU A 1 299 ? 24.594 2.268 -2.248 1 93.38 299 LEU A C 1
ATOM 2409 O O . LEU A 1 299 ? 25.141 2.717 -3.26 1 93.38 299 LEU A O 1
ATOM 2413 N N . LYS A 1 300 ? 24.766 1.062 -1.764 1 90.38 300 LYS A N 1
ATOM 2414 C CA . LYS A 1 300 ? 25.625 0.134 -2.498 1 90.38 300 LYS A CA 1
ATOM 2415 C C . LYS A 1 300 ? 25.047 -0.161 -3.883 1 90.38 300 LYS A C 1
ATOM 2417 O O . LYS A 1 300 ? 25.781 -0.151 -4.875 1 90.38 300 LYS A O 1
ATOM 2422 N N . MET A 1 301 ? 23.797 -0.444 -3.939 1 88.12 301 MET A N 1
ATOM 2423 C CA . MET A 1 301 ? 23.125 -0.713 -5.207 1 88.12 301 MET A CA 1
ATOM 2424 C C . MET A 1 301 ? 23.25 0.478 -6.152 1 88.12 301 MET A C 1
ATOM 2426 O O . MET A 1 301 ? 23.516 0.305 -7.344 1 88.12 301 MET A O 1
ATOM 2430 N N . LYS A 1 302 ? 23.062 1.64 -5.633 1 91.69 302 LYS A N 1
ATOM 2431 C CA . LYS A 1 302 ? 23.172 2.859 -6.43 1 91.69 302 LYS A CA 1
ATOM 2432 C C . LYS A 1 302 ? 24.578 3.02 -7.004 1 91.69 302 LYS A C 1
ATOM 2434 O O . LYS A 1 302 ? 24.734 3.262 -8.203 1 91.69 302 LYS A O 1
ATOM 2439 N N . ASN A 1 303 ? 25.531 2.852 -6.137 1 92.19 303 ASN A N 1
ATOM 2440 C CA . ASN A 1 303 ? 26.922 3.014 -6.555 1 92.19 303 ASN A CA 1
ATOM 2441 C C . ASN A 1 303 ? 27.312 1.985 -7.613 1 92.19 303 ASN A C 1
ATOM 2443 O O . ASN A 1 303 ? 28 2.316 -8.586 1 92.19 303 ASN A O 1
ATOM 2447 N N . GLN A 1 304 ? 26.906 0.806 -7.438 1 87.06 304 GLN A N 1
ATOM 2448 C CA . GLN A 1 304 ? 27.203 -0.251 -8.398 1 87.06 304 GLN A CA 1
ATOM 2449 C C . GLN A 1 304 ? 26.531 0.021 -9.742 1 87.06 304 GLN A C 1
ATOM 2451 O O . GLN A 1 304 ? 27.141 -0.205 -10.797 1 87.06 304 GLN A O 1
ATOM 2456 N N . TYR A 1 305 ? 25.344 0.541 -9.672 1 87.5 305 TYR A N 1
ATOM 2457 C CA . TYR A 1 305 ? 24.625 0.86 -10.898 1 87.5 305 TYR A CA 1
ATOM 2458 C C . TYR A 1 305 ? 25.297 2 -11.648 1 87.5 305 TYR A C 1
ATOM 2460 O O . TYR A 1 305 ? 25.453 1.946 -12.875 1 87.5 305 TYR A O 1
ATOM 2468 N N . LEU A 1 306 ? 25.672 2.963 -10.914 1 89.56 306 LEU A N 1
ATOM 2469 C CA . LEU A 1 306 ? 26.297 4.129 -11.547 1 89.56 306 LEU A CA 1
ATOM 2470 C C . LEU A 1 306 ? 27.656 3.771 -12.133 1 89.56 306 LEU A C 1
ATOM 2472 O O . LEU A 1 306 ? 28.078 4.352 -13.133 1 89.56 306 LEU A O 1
ATOM 2476 N N . LYS A 1 307 ? 28.328 2.766 -11.562 1 89 307 LYS A N 1
ATOM 2477 C CA . LYS A 1 307 ? 29.672 2.369 -12.016 1 89 307 LYS A CA 1
ATOM 2478 C C . LYS A 1 307 ? 29.578 1.352 -13.148 1 89 307 LYS A C 1
ATOM 2480 O O . LYS A 1 307 ? 30.297 1.464 -14.141 1 89 307 LYS A O 1
ATOM 2485 N N . ASN A 1 308 ? 28.578 0.348 -12.945 1 80.12 308 ASN A N 1
ATOM 2486 C CA . ASN A 1 308 ? 28.641 -0.817 -13.82 1 80.12 308 ASN A CA 1
ATOM 2487 C C . ASN A 1 308 ? 27.328 -1.027 -14.562 1 80.12 308 ASN A C 1
ATOM 2489 O O . ASN A 1 308 ? 27.188 -1.957 -15.359 1 80.12 308 ASN A O 1
ATOM 2493 N N . GLY A 1 309 ? 26.297 -0.176 -14.266 1 75 309 GLY A N 1
ATOM 2494 C CA . GLY A 1 309 ? 25 -0.345 -14.906 1 75 309 GLY A CA 1
ATOM 2495 C C . GLY A 1 309 ? 24.219 -1.527 -14.367 1 75 309 GLY A C 1
ATOM 2496 O O . GLY A 1 309 ? 23.281 -1.995 -15.008 1 75 309 GLY A O 1
ATOM 2497 N N . ARG A 1 310 ? 24.859 -2.051 -13.258 1 70.81 310 ARG A N 1
ATOM 2498 C CA . ARG A 1 310 ? 24.172 -3.193 -12.648 1 70.81 310 ARG A CA 1
ATOM 2499 C C . ARG A 1 310 ? 24.25 -3.123 -11.125 1 70.81 310 ARG A C 1
ATOM 2501 O O . ARG A 1 310 ? 25.031 -2.348 -10.57 1 70.81 310 ARG A O 1
ATOM 2508 N N . PHE A 1 311 ? 23.297 -3.742 -10.312 1 67.56 311 PHE A N 1
ATOM 2509 C CA . PHE A 1 311 ? 23.266 -3.686 -8.859 1 67.56 311 PHE A CA 1
ATOM 2510 C C . PHE A 1 311 ? 24.312 -4.613 -8.25 1 67.56 311 PHE A C 1
ATOM 2512 O O . PHE A 1 311 ? 24.734 -4.414 -7.113 1 67.56 311 PHE A O 1
ATOM 2519 N N . MET A 1 312 ? 24.5 -5.77 -8.805 1 59.25 312 MET A N 1
ATOM 2520 C CA . MET A 1 312 ? 25.547 -6.664 -8.32 1 59.25 312 MET A CA 1
ATOM 2521 C C . MET A 1 312 ? 26.406 -7.188 -9.469 1 59.25 312 MET A C 1
ATOM 2523 O O . MET A 1 312 ? 25.938 -7.254 -10.609 1 59.25 312 MET A O 1
ATOM 2527 N N . MET B 1 1 ? 16.984 -26.516 34.219 1 53.62 1 MET B N 1
ATOM 2528 C CA . MET B 1 1 ? 17.078 -25.125 33.75 1 53.62 1 MET B CA 1
ATOM 2529 C C . MET B 1 1 ? 17.094 -24.172 34.938 1 53.62 1 MET B C 1
ATOM 2531 O O . MET B 1 1 ? 16.266 -24.266 35.844 1 53.62 1 MET B O 1
ATOM 2535 N N . ASP B 1 2 ? 18.109 -23.453 35.125 1 75 2 ASP B N 1
ATOM 2536 C CA . ASP B 1 2 ? 18.531 -22.719 36.312 1 75 2 ASP B CA 1
ATOM 2537 C C . ASP B 1 2 ? 17.516 -21.625 36.656 1 75 2 ASP B C 1
ATOM 2539 O O . ASP B 1 2 ? 17.016 -20.922 35.781 1 75 2 ASP B O 1
ATOM 2543 N N . PHE B 1 3 ? 16.875 -21.859 37.719 1 79.56 3 PHE B N 1
ATOM 2544 C CA . PHE B 1 3 ? 15.891 -20.969 38.312 1 79.56 3 PHE B CA 1
ATOM 2545 C C . PHE B 1 3 ? 16.312 -19.516 38.156 1 79.56 3 PHE B C 1
ATOM 2547 O O . PHE B 1 3 ? 15.469 -18.641 37.969 1 79.56 3 PHE B O 1
ATOM 2554 N N . ILE B 1 4 ? 17.562 -19.375 38.188 1 82.25 4 ILE B N 1
ATOM 2555 C CA . ILE B 1 4 ? 18.078 -18.016 38.094 1 82.25 4 ILE B CA 1
ATOM 2556 C C . ILE B 1 4 ? 17.859 -17.469 36.688 1 82.25 4 ILE B C 1
ATOM 2558 O O . ILE B 1 4 ? 17.422 -16.328 36.5 1 82.25 4 ILE B O 1
ATOM 2562 N N . LEU B 1 5 ? 18.141 -18.266 35.75 1 83.56 5 LEU B N 1
ATOM 2563 C CA . LEU B 1 5 ? 17.984 -17.844 34.375 1 83.56 5 LEU B CA 1
ATOM 2564 C C . LEU B 1 5 ? 16.516 -17.547 34.062 1 83.56 5 LEU B C 1
ATOM 2566 O O . LEU B 1 5 ? 16.219 -16.547 33.406 1 83.56 5 LEU B O 1
ATOM 2570 N N . VAL B 1 6 ? 15.711 -18.281 34.562 1 85.25 6 VAL B N 1
ATOM 2571 C CA . VAL B 1 6 ? 14.281 -18.109 34.344 1 85.25 6 VAL B CA 1
ATOM 2572 C C . VAL B 1 6 ? 13.797 -16.844 35.031 1 85.25 6 VAL B C 1
ATOM 2574 O O . VAL B 1 6 ? 12.953 -16.125 34.469 1 85.25 6 VAL B O 1
ATOM 2577 N N . ALA B 1 7 ? 14.312 -16.609 36.156 1 85 7 ALA B N 1
ATOM 2578 C CA . ALA B 1 7 ? 13.953 -15.383 36.875 1 85 7 ALA B CA 1
ATOM 2579 C C . ALA B 1 7 ? 14.422 -14.148 36.125 1 85 7 ALA B C 1
ATOM 2581 O O . ALA B 1 7 ? 13.703 -13.156 36.031 1 85 7 ALA B O 1
ATOM 2582 N N . ILE B 1 8 ? 15.586 -14.289 35.625 1 87.69 8 ILE B N 1
ATOM 2583 C CA . ILE B 1 8 ? 16.141 -13.195 34.844 1 87.69 8 ILE B CA 1
ATOM 2584 C C . ILE B 1 8 ? 15.258 -12.945 33.625 1 87.69 8 ILE B C 1
ATOM 2586 O O . ILE B 1 8 ? 14.922 -11.797 33.312 1 87.69 8 ILE B O 1
ATOM 2590 N N . LEU B 1 9 ? 14.844 -13.938 32.969 1 87.25 9 LEU B N 1
ATOM 2591 C CA . LEU B 1 9 ? 13.961 -13.828 31.828 1 87.25 9 LEU B CA 1
ATOM 2592 C C . LEU B 1 9 ? 12.617 -13.219 32.219 1 87.25 9 LEU B C 1
ATOM 2594 O O . LEU B 1 9 ? 12.047 -12.438 31.453 1 87.25 9 LEU B O 1
ATOM 2598 N N . GLY B 1 10 ? 12.211 -13.531 33.344 1 87.56 10 GLY B N 1
ATOM 2599 C CA . GLY B 1 10 ? 10.969 -12.961 33.844 1 87.56 10 GLY B CA 1
ATOM 2600 C C . GLY B 1 10 ? 11.055 -11.461 34.094 1 87.56 10 GLY B C 1
ATOM 2601 O O . GLY B 1 10 ? 10.133 -10.719 33.781 1 87.56 10 GLY B O 1
ATOM 2602 N N . ILE B 1 11 ? 12.164 -11.086 34.688 1 88.88 11 ILE B N 1
ATOM 2603 C CA . ILE B 1 11 ? 12.383 -9.664 34.938 1 88.88 11 ILE B CA 1
ATOM 2604 C C . ILE B 1 11 ? 12.469 -8.906 33.625 1 88.88 11 ILE B C 1
ATOM 2606 O O . ILE B 1 11 ? 11.898 -7.824 33.5 1 88.88 11 ILE B O 1
ATOM 2610 N N . ILE B 1 12 ? 13.125 -9.422 32.688 1 87.56 12 ILE B N 1
ATOM 2611 C CA . ILE B 1 12 ? 13.258 -8.82 31.375 1 87.56 12 ILE B CA 1
ATOM 2612 C C . ILE B 1 12 ? 11.883 -8.68 30.734 1 87.56 12 ILE B C 1
ATOM 2614 O O . ILE B 1 12 ? 11.555 -7.629 30.172 1 87.56 12 ILE B O 1
ATOM 2618 N N . PHE B 1 13 ? 11.117 -9.633 30.859 1 87.38 13 PHE B N 1
ATOM 2619 C CA . PHE B 1 13 ? 9.773 -9.625 30.281 1 87.38 13 PHE B CA 1
ATOM 2620 C C . PHE B 1 13 ? 8.898 -8.57 30.953 1 87.38 13 PHE B C 1
ATOM 2622 O O . PHE B 1 13 ? 8.172 -7.848 30.281 1 87.38 13 PHE B O 1
ATOM 2629 N N . LEU B 1 14 ? 8.945 -8.539 32.219 1 87.38 14 LEU B N 1
ATOM 2630 C CA . LEU B 1 14 ? 8.164 -7.555 32.938 1 87.38 14 LEU B CA 1
ATOM 2631 C C . LEU B 1 14 ? 8.578 -6.137 32.562 1 87.38 14 LEU B C 1
ATOM 2633 O O . LEU B 1 14 ? 7.727 -5.266 32.406 1 87.38 14 LEU B O 1
ATOM 2637 N N . LYS B 1 15 ? 9.891 -5.91 32.531 1 87.75 15 LYS B N 1
ATOM 2638 C CA . LYS B 1 15 ? 10.383 -4.598 32.125 1 87.75 15 LYS B CA 1
ATOM 2639 C C . LYS B 1 15 ? 9.922 -4.254 30.703 1 87.75 15 LYS B C 1
ATOM 2641 O O . LYS B 1 15 ? 9.609 -3.1 30.406 1 87.75 15 LYS B O 1
ATOM 2646 N N . TYR B 1 16 ? 9.867 -5.25 29.875 1 87.94 16 TYR B N 1
ATOM 2647 C CA . TYR B 1 16 ? 9.383 -5.051 28.516 1 87.94 16 TYR B CA 1
ATOM 2648 C C . TYR B 1 16 ? 7.922 -4.629 28.516 1 87.94 16 TYR B C 1
ATOM 2650 O O . TYR B 1 16 ? 7.539 -3.691 27.812 1 87.94 16 TYR B O 1
ATOM 2658 N N . ILE B 1 17 ? 7.109 -5.23 29.25 1 89.56 17 ILE B N 1
ATOM 2659 C CA . ILE B 1 17 ? 5.684 -4.93 29.328 1 89.56 17 ILE B CA 1
ATOM 2660 C C . ILE B 1 17 ? 5.484 -3.514 29.875 1 89.56 17 ILE B C 1
ATOM 2662 O O . ILE B 1 17 ? 4.676 -2.75 29.344 1 89.56 17 ILE B O 1
ATOM 2666 N N . LEU B 1 18 ? 6.223 -3.232 30.875 1 92.62 18 LEU B N 1
ATOM 2667 C CA . LEU B 1 18 ? 6.117 -1.905 31.484 1 92.62 18 LEU B CA 1
ATOM 2668 C C . LEU B 1 18 ? 6.551 -0.828 30.484 1 92.62 18 LEU B C 1
ATOM 2670 O O . LEU B 1 18 ? 5.891 0.207 30.359 1 92.62 18 LEU B O 1
ATOM 2674 N N . PHE B 1 19 ? 7.625 -1.062 29.844 1 93.38 19 PHE B N 1
ATOM 2675 C CA . PHE B 1 19 ? 8.117 -0.112 28.844 1 93.38 19 PHE B CA 1
ATOM 2676 C C . PHE B 1 19 ? 7.102 0.063 27.719 1 93.38 19 PHE B C 1
ATOM 2678 O O . PHE B 1 19 ? 6.844 1.186 27.281 1 93.38 19 PHE B O 1
ATOM 2685 N N . SER B 1 20 ? 6.527 -0.993 27.281 1 92.31 20 SER B N 1
ATOM 2686 C CA . SER B 1 20 ? 5.516 -0.941 26.219 1 92.31 20 SER B CA 1
ATOM 2687 C C . SER B 1 20 ? 4.297 -0.143 26.672 1 92.31 20 SER B C 1
ATOM 2689 O O . SER B 1 20 ? 3.723 0.615 25.891 1 92.31 20 SER B O 1
ATOM 2691 N N . PHE B 1 21 ? 3.951 -0.351 27.875 1 94.75 21 PHE B N 1
ATOM 2692 C CA . PHE B 1 21 ? 2.812 0.365 28.438 1 94.75 21 PHE B CA 1
ATOM 2693 C C . PHE B 1 21 ? 3.098 1.86 28.5 1 94.75 21 PHE B C 1
ATOM 2695 O O . PHE B 1 21 ? 2.25 2.68 28.141 1 94.75 21 PHE B O 1
ATOM 2702 N N . LEU B 1 22 ? 4.246 2.264 28.922 1 96 22 LEU B N 1
ATOM 2703 C CA . LEU B 1 22 ? 4.637 3.666 29.031 1 96 22 LEU B CA 1
ATOM 2704 C C . LEU B 1 22 ? 4.707 4.312 27.641 1 96 22 LEU B C 1
ATOM 2706 O O . LEU B 1 22 ? 4.32 5.473 27.484 1 96 22 LEU B O 1
ATOM 2710 N N . CYS B 1 23 ? 5.16 3.562 26.672 1 95.56 23 CYS B N 1
ATOM 2711 C CA . CYS B 1 23 ? 5.203 4.066 25.312 1 95.56 23 CYS B CA 1
ATOM 2712 C C . CYS B 1 23 ? 3.799 4.309 24.766 1 95.56 23 CYS B C 1
ATOM 2714 O O . CYS B 1 23 ? 3.555 5.301 24.078 1 95.56 23 CYS B O 1
ATOM 2716 N N . ALA B 1 24 ? 2.928 3.42 25.094 1 96 24 ALA B N 1
ATOM 2717 C CA . ALA B 1 24 ? 1.536 3.592 24.688 1 96 24 ALA B CA 1
ATOM 2718 C C . ALA B 1 24 ? 0.937 4.855 25.297 1 96 24 ALA B C 1
ATOM 2720 O O . ALA B 1 24 ? 0.258 5.625 24.609 1 96 24 ALA B O 1
ATOM 2721 N N . LEU B 1 25 ? 1.212 5.059 26.562 1 96.75 25 LEU B N 1
ATOM 2722 C CA . LEU B 1 25 ? 0.723 6.254 27.25 1 96.75 25 LEU B CA 1
ATOM 2723 C C . LEU B 1 25 ? 1.295 7.512 26.594 1 96.75 25 LEU B C 1
ATOM 2725 O O . LEU B 1 25 ? 0.583 8.508 26.422 1 96.75 25 LEU B O 1
ATOM 2729 N N . PHE B 1 26 ? 2.547 7.441 26.297 1 97.38 26 PHE B N 1
ATOM 2730 C CA . PHE B 1 26 ? 3.201 8.547 25.609 1 97.38 26 PHE B CA 1
ATOM 2731 C C . PHE B 1 26 ? 2.506 8.859 24.297 1 97.38 26 PHE B C 1
ATOM 2733 O O . PHE B 1 26 ? 2.219 10.016 24 1 97.38 26 PHE B O 1
ATOM 2740 N N . ARG B 1 27 ? 2.135 7.883 23.516 1 97.31 27 ARG B N 1
ATOM 2741 C CA . ARG B 1 27 ? 1.497 8.055 22.219 1 97.31 27 ARG B CA 1
ATOM 2742 C C . ARG B 1 27 ? 0.069 8.562 22.375 1 97.31 27 ARG B C 1
ATOM 2744 O O . ARG B 1 27 ? -0.438 9.273 21.5 1 97.31 27 ARG B O 1
ATOM 2751 N N . ILE B 1 28 ? -0.542 8.211 23.484 1 97.88 28 ILE B N 1
ATOM 2752 C CA . ILE B 1 28 ? -1.937 8.57 23.719 1 97.88 28 ILE B CA 1
ATOM 2753 C C . ILE B 1 28 ? -2.027 10.031 24.141 1 97.88 28 ILE B C 1
ATOM 2755 O O . ILE B 1 28 ? -2.965 10.734 23.766 1 97.88 28 ILE B O 1
ATOM 2759 N N . PHE B 1 29 ? -1.023 10.523 24.859 1 97.69 29 PHE B N 1
ATOM 2760 C CA . PHE B 1 29 ? -1.192 11.828 25.484 1 97.69 29 PHE B CA 1
ATOM 2761 C C . PHE B 1 29 ? -0.277 12.867 24.859 1 97.69 29 PHE B C 1
ATOM 2763 O O . PHE B 1 29 ? -0.714 13.969 24.531 1 97.69 29 PHE B O 1
ATOM 2770 N N . PHE B 1 30 ? 0.946 12.594 24.578 1 97.75 30 PHE B N 1
ATOM 2771 C CA . PHE B 1 30 ? 1.989 13.555 24.25 1 97.75 30 PHE B CA 1
ATOM 2772 C C . PHE B 1 30 ? 1.614 14.352 23 1 97.75 30 PHE B C 1
ATOM 2774 O O . PHE B 1 30 ? 1.642 15.586 23.016 1 97.75 30 PHE B O 1
ATOM 2781 N N . PRO B 1 31 ? 1.147 13.711 21.953 1 97.94 31 PRO B N 1
ATOM 2782 C CA . PRO B 1 31 ? 0.902 14.461 20.719 1 97.94 31 PRO B CA 1
ATOM 2783 C C . PRO B 1 31 ? -0.229 15.477 20.859 1 97.94 31 PRO B C 1
ATOM 2785 O O . PRO B 1 31 ? -0.274 16.469 20.125 1 97.94 31 PRO B O 1
ATOM 2788 N N . PHE B 1 32 ? -1.103 15.266 21.828 1 97.75 32 PHE B N 1
ATOM 2789 C CA . PHE B 1 32 ? -2.352 16.016 21.812 1 97.75 32 PHE B CA 1
ATOM 2790 C C . PHE B 1 32 ? -2.416 16.984 22.984 1 97.75 32 PHE B C 1
ATOM 2792 O O . PHE B 1 32 ? -3.221 17.922 22.984 1 97.75 32 PHE B O 1
ATOM 2799 N N . PHE B 1 33 ? -1.522 16.734 24 1 97.12 33 PHE B N 1
ATOM 2800 C CA . PHE B 1 33 ? -1.666 17.531 25.203 1 97.12 33 PHE B CA 1
ATOM 2801 C C . PHE B 1 33 ? -0.336 18.172 25.594 1 97.12 33 PHE B C 1
ATOM 2803 O O . PHE B 1 33 ? -0.257 18.891 26.594 1 97.12 33 PHE B O 1
ATOM 2810 N N . PHE B 1 34 ? 0.741 17.875 24.859 1 96.62 34 PHE B N 1
ATOM 2811 C CA . PHE B 1 34 ? 1.997 18.562 25.125 1 96.62 34 PHE B CA 1
ATOM 2812 C C . PHE B 1 34 ? 1.793 20.062 25.141 1 96.62 34 PHE B C 1
ATOM 2814 O O . PHE B 1 34 ? 1.203 20.625 24.219 1 96.62 34 PHE B O 1
ATOM 2821 N N . PRO B 1 35 ? 2.191 20.797 26.141 1 96 35 PRO B N 1
ATOM 2822 C CA . PRO B 1 35 ? 1.796 22.188 26.344 1 96 35 PRO B CA 1
ATOM 2823 C C . PRO B 1 35 ? 2.496 23.156 25.391 1 96 35 PRO B C 1
ATOM 2825 O O . PRO B 1 35 ? 2.092 24.312 25.266 1 96 35 PRO B O 1
ATOM 2828 N N . PHE B 1 36 ? 3.539 22.766 24.719 1 95.69 36 PHE B N 1
ATOM 2829 C CA . PHE B 1 36 ? 4.293 23.656 23.828 1 95.69 36 PHE B CA 1
ATOM 2830 C C . PHE B 1 36 ? 4.281 23.125 22.406 1 95.69 36 PHE B C 1
ATOM 2832 O O . PHE B 1 36 ? 5.301 22.656 21.906 1 95.69 36 PHE B O 1
ATOM 2839 N N . PRO B 1 37 ? 3.123 23.234 21.688 1 94.81 37 PRO B N 1
ATOM 2840 C CA . PRO B 1 37 ? 3.102 22.828 20.281 1 94.81 37 PRO B CA 1
ATOM 2841 C C . PRO B 1 37 ? 4.105 23.609 19.422 1 94.81 37 PRO B C 1
ATOM 2843 O O . PRO B 1 37 ? 4.543 24.688 19.812 1 94.81 37 PRO B O 1
ATOM 2846 N N . LYS B 1 38 ? 4.465 23.062 18.344 1 97.38 38 LYS B N 1
ATOM 2847 C CA . LYS B 1 38 ? 5.453 23.688 17.469 1 97.38 38 LYS B CA 1
ATOM 2848 C C . LYS B 1 38 ? 4.852 24.891 16.734 1 97.38 38 LYS B C 1
ATOM 2850 O O . LYS B 1 38 ? 3.646 24.922 16.484 1 97.38 38 LYS B O 1
ATOM 2855 N N . ASN B 1 39 ? 5.688 25.844 16.438 1 98.25 39 ASN B N 1
ATOM 2856 C CA . ASN B 1 39 ? 5.273 26.969 15.617 1 98.25 39 ASN B CA 1
ATOM 2857 C C . ASN B 1 39 ? 5.141 26.578 14.148 1 98.25 39 ASN B C 1
ATOM 2859 O O . ASN B 1 39 ? 6.145 26.359 13.469 1 98.25 39 ASN B O 1
ATOM 2863 N N . LEU B 1 40 ? 3.996 26.547 13.617 1 98.62 40 LEU B N 1
ATOM 2864 C CA . LEU B 1 40 ? 3.73 26.047 12.266 1 98.62 40 LEU B CA 1
ATOM 2865 C C . LEU B 1 40 ? 4.387 26.938 11.219 1 98.62 40 LEU B C 1
ATOM 2867 O O . LEU B 1 40 ? 4.867 26.453 10.195 1 98.62 40 LEU B O 1
ATOM 2871 N N . HIS B 1 41 ? 4.391 28.234 11.477 1 98.62 41 HIS B N 1
ATOM 2872 C CA . HIS B 1 41 ? 5.008 29.141 10.516 1 98.62 41 HIS B CA 1
ATOM 2873 C C . HIS B 1 41 ? 6.508 28.891 10.406 1 98.62 41 HIS B C 1
ATOM 2875 O O . HIS B 1 41 ? 7.062 28.906 9.305 1 98.62 41 HIS B O 1
ATOM 2881 N N . LYS B 1 42 ? 7.07 28.672 11.5 1 98.38 42 LYS B N 1
ATOM 2882 C CA . LYS B 1 42 ? 8.508 28.391 11.508 1 98.38 42 LYS B CA 1
ATOM 2883 C C . LYS B 1 42 ? 8.805 27.062 10.828 1 98.38 42 LYS B C 1
ATOM 2885 O O . LYS B 1 42 ? 9.742 26.969 10.031 1 98.38 42 LYS B O 1
ATOM 2890 N N . LEU B 1 43 ? 8.008 26.031 11.086 1 98.56 43 LEU B N 1
ATOM 2891 C CA . LEU B 1 43 ? 8.203 24.719 10.484 1 98.56 43 LEU B CA 1
ATOM 2892 C C . LEU B 1 43 ? 7.934 24.75 8.984 1 98.56 43 LEU B C 1
ATOM 2894 O O . LEU B 1 43 ? 8.617 24.078 8.211 1 98.56 43 LEU B O 1
ATOM 2898 N N . ALA B 1 44 ? 6.934 25.5 8.602 1 98.69 44 ALA B N 1
ATOM 2899 C CA . ALA B 1 44 ? 6.5 25.562 7.207 1 98.69 44 ALA B CA 1
ATOM 2900 C C . ALA B 1 44 ? 7.508 26.328 6.348 1 98.69 44 ALA B C 1
ATOM 2902 O O . ALA B 1 44 ? 7.836 25.891 5.238 1 98.69 44 ALA B O 1
ATOM 2903 N N . GLY B 1 45 ? 7.922 27.484 6.855 1 98.38 45 GLY B N 1
ATOM 2904 C CA . GLY B 1 45 ? 8.922 28.266 6.156 1 98.38 45 GLY B CA 1
ATOM 2905 C C . GLY B 1 45 ? 8.367 29 4.945 1 98.38 45 GLY B C 1
ATOM 2906 O O . GLY B 1 45 ? 9.125 29.547 4.145 1 98.38 45 GLY B O 1
ATOM 2907 N N . ALA B 1 46 ? 7.059 28.969 4.676 1 98.38 46 ALA B N 1
ATOM 2908 C CA . ALA B 1 46 ? 6.359 29.672 3.602 1 98.38 46 ALA B CA 1
ATOM 2909 C C . ALA B 1 46 ? 4.891 29.875 3.949 1 98.38 46 ALA B C 1
ATOM 2911 O O . ALA B 1 46 ? 4.375 29.266 4.887 1 98.38 46 ALA B O 1
ATOM 2912 N N . LYS B 1 47 ? 4.238 30.656 3.248 1 97.31 47 LYS B N 1
ATOM 2913 C CA . LYS B 1 47 ? 2.969 31.203 3.717 1 97.31 47 LYS B CA 1
ATOM 2914 C C . LYS B 1 47 ? 1.785 30.438 3.133 1 97.31 47 LYS B C 1
ATOM 2916 O O . LYS B 1 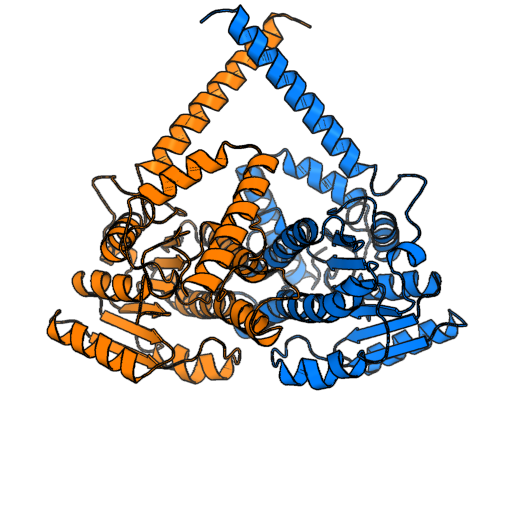47 ? 0.651 30.609 3.586 1 97.31 47 LYS B O 1
ATOM 2921 N N . TRP B 1 48 ? 2.008 29.625 2.146 1 98.88 48 TRP B N 1
ATOM 2922 C CA . TRP B 1 48 ? 0.881 28.969 1.486 1 98.88 48 TRP B CA 1
ATOM 2923 C C . TRP B 1 48 ? 0.674 27.562 2.027 1 98.88 48 TRP B C 1
ATOM 2925 O O . TRP B 1 48 ? 1.639 26.828 2.254 1 98.88 48 TRP B O 1
ATOM 2935 N N . ALA B 1 49 ? -0.532 27.188 2.283 1 98.94 49 ALA B N 1
ATOM 2936 C CA . ALA B 1 49 ? -0.969 25.828 2.578 1 98.94 49 ALA B CA 1
ATOM 2937 C C . ALA B 1 49 ? -1.843 25.281 1.454 1 98.94 49 ALA B C 1
ATOM 2939 O O . ALA B 1 49 ? -2.775 25.953 1.001 1 98.94 49 ALA B O 1
ATOM 2940 N N . LEU B 1 50 ? -1.48 24.172 0.938 1 98.94 50 LEU B N 1
ATOM 2941 C CA . LEU B 1 50 ? -2.252 23.484 -0.092 1 98.94 50 LEU B CA 1
ATOM 2942 C C . LEU B 1 50 ? -2.969 22.266 0.487 1 98.94 50 LEU B C 1
ATOM 2944 O O . LEU B 1 50 ? -2.34 21.406 1.109 1 98.94 50 LEU B O 1
ATOM 2948 N N . ILE B 1 51 ? -4.277 22.203 0.354 1 98.94 51 ILE B N 1
ATOM 2949 C CA . ILE B 1 51 ? -5.09 21.109 0.897 1 98.94 51 ILE B CA 1
ATOM 2950 C C . ILE B 1 51 ? -5.879 20.453 -0.226 1 98.94 51 ILE B C 1
ATOM 2952 O O . ILE B 1 51 ? -6.633 21.109 -0.941 1 98.94 51 ILE B O 1
ATOM 2956 N N . THR B 1 52 ? -5.695 19.172 -0.423 1 98.88 52 THR B N 1
ATOM 2957 C CA . THR B 1 52 ? -6.527 18.422 -1.352 1 98.88 52 THR B CA 1
ATOM 2958 C C . THR B 1 52 ? -7.785 17.906 -0.654 1 98.88 52 THR B C 1
ATOM 2960 O O . THR B 1 52 ? -7.738 17.516 0.516 1 98.88 52 THR B O 1
ATOM 2963 N N . GLY B 1 53 ? -8.906 17.875 -1.369 1 98.12 53 GLY B N 1
ATOM 2964 C CA . GLY B 1 53 ? -10.164 17.531 -0.736 1 98.12 53 GLY B CA 1
ATOM 2965 C C . GLY B 1 53 ? -10.594 18.516 0.335 1 98.12 53 GLY B C 1
ATOM 2966 O O . GLY B 1 53 ? -11.031 18.109 1.417 1 98.12 53 GLY B O 1
ATOM 2967 N N . GLY B 1 54 ? -10.492 19.75 0.052 1 98.06 54 GLY B N 1
ATOM 2968 C CA . GLY B 1 54 ? -10.609 20.766 1.092 1 98.06 54 GLY B CA 1
ATOM 2969 C C . GLY B 1 54 ? -11.992 21.375 1.179 1 98.06 54 GLY B C 1
ATOM 2970 O O . GLY B 1 54 ? -12.172 22.422 1.799 1 98.06 54 GLY B O 1
ATOM 2971 N N . THR B 1 55 ? -13.031 20.734 0.576 1 97.62 55 THR B N 1
ATOM 2972 C CA . THR B 1 55 ? -14.344 21.391 0.555 1 97.62 55 THR B CA 1
ATOM 2973 C C . THR B 1 55 ? -15.297 20.703 1.534 1 97.62 55 THR B C 1
ATOM 2975 O O . THR B 1 55 ? -16.422 21.172 1.739 1 97.62 55 THR B O 1
ATOM 2978 N N . ASP B 1 56 ? -14.875 19.578 2.145 1 94.81 56 ASP B N 1
ATOM 2979 C CA . ASP B 1 56 ? -15.742 18.875 3.088 1 94.81 56 ASP B CA 1
ATOM 2980 C C . ASP B 1 56 ? -14.922 18.172 4.168 1 94.81 56 ASP B C 1
ATOM 2982 O O . ASP B 1 56 ? -13.711 18 4.023 1 94.81 56 ASP B O 1
ATOM 2986 N N . GLY B 1 57 ? -15.508 17.922 5.25 1 95.44 57 GLY B N 1
ATOM 2987 C CA . GLY B 1 57 ? -14.992 17 6.258 1 95.44 57 GLY B CA 1
ATOM 2988 C C . GLY B 1 57 ? -13.68 17.469 6.863 1 95.44 57 GLY B C 1
ATOM 2989 O O . GLY B 1 57 ? -13.562 18.625 7.293 1 95.44 57 GLY B O 1
ATOM 2990 N N . ILE B 1 58 ? -12.781 16.531 6.965 1 97.31 58 ILE B N 1
ATOM 2991 C CA . ILE B 1 58 ? -11.484 16.766 7.578 1 97.31 58 ILE B CA 1
ATOM 2992 C C . ILE B 1 58 ? -10.719 17.812 6.777 1 97.31 58 ILE B C 1
ATOM 2994 O O . ILE B 1 58 ? -10.141 18.75 7.352 1 97.31 58 ILE B O 1
ATOM 2998 N N . GLY B 1 59 ? -10.789 17.766 5.453 1 98.5 59 GLY B N 1
ATOM 2999 C CA . GLY B 1 59 ? -10.086 18.703 4.586 1 98.5 59 GLY B CA 1
ATOM 3000 C C . GLY B 1 59 ? -10.562 20.141 4.746 1 98.5 59 GLY B C 1
ATOM 3001 O O . GLY B 1 59 ? -9.742 21.062 4.84 1 98.5 59 GLY B O 1
ATOM 3002 N N . LYS B 1 60 ? -11.844 20.281 4.816 1 98.44 60 LYS B N 1
ATOM 3003 C CA . LYS B 1 60 ? -12.406 21.609 4.988 1 98.44 60 LYS B CA 1
ATOM 3004 C C . LYS B 1 60 ? -11.984 22.219 6.324 1 98.44 60 LYS B C 1
ATOM 3006 O O . LYS B 1 60 ? -11.695 23.422 6.406 1 98.44 60 LYS B O 1
ATOM 3011 N N . GLU B 1 61 ? -11.938 21.375 7.312 1 98.5 61 GLU B N 1
ATOM 3012 C CA . GLU B 1 61 ? -11.562 21.875 8.625 1 98.5 61 GLU B CA 1
ATOM 3013 C C . GLU B 1 61 ? -10.086 22.234 8.68 1 98.5 61 GLU B C 1
ATOM 3015 O O . GLU B 1 61 ? -9.695 23.203 9.344 1 98.5 61 GLU B O 1
ATOM 3020 N N . TYR B 1 62 ? -9.195 21.484 7.996 1 98.88 62 TYR B N 1
ATOM 3021 C CA . TYR B 1 62 ? -7.809 21.891 7.852 1 98.88 62 TYR B CA 1
ATOM 3022 C C . TYR B 1 62 ? -7.715 23.266 7.195 1 98.88 62 TYR B C 1
ATOM 3024 O O . TYR B 1 62 ? -6.945 24.125 7.637 1 98.88 62 TYR B O 1
ATOM 3032 N N . VAL B 1 63 ? -8.508 23.438 6.152 1 98.88 63 VAL B N 1
ATOM 3033 C CA . VAL B 1 63 ? -8.555 24.703 5.453 1 98.88 63 VAL B CA 1
ATOM 3034 C C . VAL B 1 63 ? -8.898 25.828 6.438 1 98.88 63 VAL B C 1
ATOM 3036 O O . VAL B 1 63 ? -8.18 26.828 6.527 1 98.88 63 VAL B O 1
ATOM 3039 N N . ASN B 1 64 ? -9.914 25.672 7.227 1 98.75 64 ASN B N 1
ATOM 3040 C CA . ASN B 1 64 ? -10.398 26.672 8.164 1 98.75 64 ASN B CA 1
ATOM 3041 C C . ASN B 1 64 ? -9.359 27 9.227 1 98.75 64 ASN B C 1
ATOM 3043 O O . ASN B 1 64 ? -9.07 28.172 9.484 1 98.75 64 ASN B O 1
ATOM 3047 N N . GLN B 1 65 ? -8.797 25.984 9.789 1 98.75 65 GLN B N 1
ATOM 3048 C CA . GLN B 1 65 ? -7.91 26.203 10.922 1 98.75 65 GLN B CA 1
ATOM 3049 C C . GLN B 1 65 ? -6.566 26.766 10.469 1 98.75 65 GLN B C 1
ATOM 3051 O O . GLN B 1 65 ? -5.945 27.547 11.188 1 98.75 65 GLN B O 1
ATOM 3056 N N . LEU B 1 66 ? -6.078 26.406 9.281 1 98.88 66 LEU B N 1
ATOM 3057 C CA . LEU B 1 66 ? -4.832 26.969 8.773 1 98.88 66 LEU B CA 1
ATOM 3058 C C . LEU B 1 66 ? -5.039 28.406 8.32 1 98.88 66 LEU B C 1
ATOM 3060 O O . LEU B 1 66 ? -4.145 29.25 8.477 1 98.88 66 LEU B O 1
ATOM 3064 N N . ALA B 1 67 ? -6.242 28.719 7.781 1 98.81 67 ALA B N 1
ATOM 3065 C CA . ALA B 1 67 ? -6.59 30.109 7.461 1 98.81 67 ALA B CA 1
ATOM 3066 C C . ALA B 1 67 ? -6.625 30.969 8.719 1 98.81 67 ALA B C 1
ATOM 3068 O O . ALA B 1 67 ? -6.121 32.094 8.727 1 98.81 67 ALA B O 1
ATOM 3069 N N . LYS B 1 68 ? -7.219 30.406 9.758 1 98.31 68 LYS B N 1
ATOM 3070 C CA . LYS B 1 68 ? -7.273 31.094 11.039 1 98.31 68 LYS B CA 1
ATOM 3071 C C . LYS B 1 68 ? -5.871 31.438 11.547 1 98.31 68 LYS B C 1
ATOM 3073 O O . LYS B 1 68 ? -5.664 32.469 12.188 1 98.31 68 LYS B O 1
ATOM 3078 N N . LYS B 1 69 ? -4.938 30.594 11.203 1 98.25 69 LYS B N 1
ATOM 3079 C CA . LYS B 1 69 ? -3.547 30.797 11.594 1 98.25 69 LYS B CA 1
ATOM 3080 C C . LYS B 1 69 ? -2.818 31.672 10.586 1 98.25 69 LYS B C 1
ATOM 3082 O O . LYS B 1 69 ? -1.593 31.812 10.633 1 98.25 69 LYS B O 1
ATOM 3087 N N . GLN B 1 70 ? -3.547 32.219 9.594 1 98.31 70 GLN B N 1
ATOM 3088 C CA . GLN B 1 70 ? -3.102 33.25 8.68 1 98.31 70 GLN B CA 1
ATOM 3089 C C . GLN B 1 70 ? -2.211 32.688 7.586 1 98.31 70 GLN B C 1
ATOM 3091 O O . GLN B 1 70 ? -1.305 33.375 7.098 1 98.31 70 GLN B O 1
ATOM 3096 N N . PHE B 1 71 ? -2.346 31.453 7.223 1 98.81 71 PHE B N 1
ATOM 3097 C CA . PHE B 1 71 ? -1.766 30.922 5.996 1 98.81 71 PHE B CA 1
ATOM 3098 C C . PHE B 1 71 ? -2.605 31.312 4.785 1 98.81 71 PHE B C 1
ATOM 3100 O O . PHE B 1 71 ? -3.836 31.312 4.855 1 98.81 71 PHE B O 1
ATOM 3107 N N . ASN B 1 72 ? -1.938 31.688 3.678 1 98.88 72 ASN B N 1
ATOM 3108 C CA . ASN B 1 72 ? -2.645 31.656 2.402 1 98.88 72 ASN B CA 1
ATOM 3109 C C . ASN B 1 72 ? -3.078 30.25 2.029 1 98.88 72 ASN B C 1
ATOM 3111 O O . ASN B 1 72 ? -2.42 29.266 2.4 1 98.88 72 ASN B O 1
ATOM 3115 N N . ILE B 1 73 ? -4.188 30.125 1.303 1 98.88 73 ILE B N 1
ATOM 3116 C CA . ILE B 1 73 ? -4.777 28.797 1.14 1 98.88 73 ILE B CA 1
ATOM 3117 C C . ILE B 1 73 ? -4.941 28.484 -0.346 1 98.88 73 ILE B C 1
ATOM 3119 O O . ILE B 1 73 ? -5.402 29.328 -1.117 1 98.88 73 ILE B O 1
ATOM 3123 N N . ILE B 1 74 ? -4.512 27.328 -0.78 1 98.94 74 ILE B N 1
ATOM 3124 C CA . ILE B 1 74 ? -4.902 26.719 -2.041 1 98.94 74 ILE B CA 1
ATOM 3125 C C . ILE B 1 74 ? -5.754 25.484 -1.766 1 98.94 74 ILE B C 1
ATOM 3127 O O . ILE B 1 74 ? -5.32 24.562 -1.06 1 98.94 74 ILE B O 1
ATOM 3131 N N . ILE B 1 75 ? -6.957 25.453 -2.301 1 98.88 75 ILE B N 1
ATOM 3132 C CA . ILE B 1 75 ? -7.875 24.344 -2.1 1 98.88 75 ILE B CA 1
ATOM 3133 C C . ILE B 1 75 ? -8.102 23.625 -3.422 1 98.88 75 ILE B C 1
ATOM 3135 O O . ILE B 1 75 ? -8.414 24.25 -4.438 1 98.88 75 ILE B O 1
ATOM 3139 N N . ILE B 1 76 ? -7.941 22.344 -3.426 1 98.88 76 ILE B N 1
ATOM 3140 C CA . ILE B 1 76 ? -8.211 21.531 -4.609 1 98.88 76 ILE B CA 1
ATOM 3141 C C . ILE B 1 76 ? -9.359 20.562 -4.32 1 98.88 76 ILE B C 1
ATOM 3143 O O . ILE B 1 76 ? -9.344 19.859 -3.305 1 98.88 76 ILE B O 1
ATOM 3147 N N . SER B 1 77 ? -10.328 20.516 -5.098 1 98.31 77 SER B N 1
ATOM 3148 C CA . SER B 1 77 ? -11.445 19.578 -5.066 1 98.31 77 SER B CA 1
ATOM 3149 C C . SER B 1 77 ? -12.102 19.453 -6.438 1 98.31 77 SER B C 1
ATOM 3151 O O . SER B 1 77 ? -11.727 20.156 -7.379 1 98.31 77 SER B O 1
ATOM 3153 N N . ARG B 1 78 ? -13.086 18.625 -6.625 1 96.38 78 ARG B N 1
ATOM 3154 C CA . ARG B 1 78 ? -13.617 18.281 -7.941 1 96.38 78 ARG B CA 1
ATOM 3155 C C . ARG B 1 78 ? -14.672 19.297 -8.383 1 96.38 78 ARG B C 1
ATOM 3157 O O . ARG B 1 78 ? -14.852 19.531 -9.578 1 96.38 78 ARG B O 1
ATOM 3164 N N . SER B 1 79 ? -15.391 19.953 -7.414 1 97.31 79 SER B N 1
ATOM 3165 C CA . SER B 1 79 ? -16.547 20.797 -7.734 1 97.31 79 SER B CA 1
ATOM 3166 C C . SER B 1 79 ? -16.203 22.266 -7.586 1 97.31 79 SER B C 1
ATOM 3168 O O . SER B 1 79 ? -16 22.766 -6.473 1 97.31 79 SER B O 1
ATOM 3170 N N . GLN B 1 80 ? -16.328 22.969 -8.68 1 98.12 80 GLN B N 1
ATOM 3171 C CA . GLN B 1 80 ? -15.961 24.391 -8.656 1 98.12 80 GLN B CA 1
ATOM 3172 C C . GLN B 1 80 ? -16.906 25.172 -7.766 1 98.12 80 GLN B C 1
ATOM 3174 O O . GLN B 1 80 ? -16.484 26.078 -7.039 1 98.12 80 GLN B O 1
ATOM 3179 N N . SER B 1 81 ? -18.172 24.828 -7.805 1 98.38 81 SER B N 1
ATOM 3180 C CA . SER B 1 81 ? -19.156 25.562 -7.008 1 98.38 81 SER B CA 1
ATOM 3181 C C . SER B 1 81 ? -18.875 25.422 -5.516 1 98.38 81 SER B C 1
ATOM 3183 O O . SER B 1 81 ? -18.953 26.406 -4.77 1 98.38 81 SER B O 1
ATOM 3185 N N . LYS B 1 82 ? -18.5 24.234 -5.059 1 98.12 82 LYS B N 1
ATOM 3186 C CA . LYS B 1 82 ? -18.141 24.016 -3.656 1 98.12 82 LYS B CA 1
ATOM 3187 C C . LYS B 1 82 ? -16.875 24.766 -3.287 1 98.12 82 LYS B C 1
ATOM 3189 O O . LYS B 1 82 ? -16.766 25.344 -2.197 1 98.12 82 LYS B O 1
ATOM 3194 N N . LEU B 1 83 ? -15.969 24.797 -4.23 1 98.69 83 LEU B N 1
ATOM 3195 C CA . LEU B 1 83 ? -14.719 25.516 -4.031 1 98.69 83 LEU B CA 1
ATOM 3196 C C . LEU B 1 83 ? -14.977 27.016 -3.863 1 98.69 83 LEU B C 1
ATOM 3198 O O . LEU B 1 83 ? -14.438 27.641 -2.949 1 98.69 83 LEU B O 1
ATOM 3202 N N . ASP B 1 84 ? -15.805 27.531 -4.664 1 98.5 84 ASP B N 1
ATOM 3203 C CA . ASP B 1 84 ? -16.141 28.953 -4.617 1 98.5 84 ASP B CA 1
ATOM 3204 C C . ASP B 1 84 ? -16.797 29.328 -3.295 1 98.5 84 ASP B C 1
ATOM 3206 O O . ASP B 1 84 ? -16.5 30.375 -2.715 1 98.5 84 ASP B O 1
ATOM 3210 N N . ASN B 1 85 ? -17.641 28.484 -2.871 1 98.44 85 ASN B N 1
ATOM 3211 C CA . ASN B 1 85 ? -18.344 28.719 -1.61 1 98.44 85 ASN B CA 1
ATOM 3212 C C . ASN B 1 85 ? -17.375 28.75 -0.433 1 98.44 85 ASN B C 1
ATOM 3214 O O . ASN B 1 85 ? -17.438 29.641 0.409 1 98.44 85 ASN B O 1
ATOM 3218 N N . VAL B 1 86 ? -16.453 27.766 -0.395 1 98.5 86 VAL B N 1
ATOM 3219 C CA . VAL B 1 86 ? -15.477 27.703 0.689 1 98.5 86 VAL B CA 1
ATOM 3220 C C . VAL B 1 86 ? -14.555 28.922 0.627 1 98.5 86 VAL B C 1
ATOM 3222 O O . VAL B 1 86 ? -14.258 29.531 1.654 1 98.5 86 VAL B O 1
ATOM 3225 N N . ALA B 1 87 ? -14.141 29.266 -0.542 1 98.5 87 ALA B N 1
ATOM 3226 C CA . ALA B 1 87 ? -13.258 30.422 -0.715 1 98.5 87 ALA B CA 1
ATOM 3227 C C . ALA B 1 87 ? -13.938 31.703 -0.24 1 98.5 87 ALA B C 1
ATOM 3229 O O . ALA B 1 87 ? -13.312 32.531 0.432 1 98.5 87 ALA B O 1
ATOM 3230 N N . LYS B 1 88 ? -15.18 31.875 -0.59 1 98.19 88 LYS B N 1
ATOM 3231 C CA . LYS B 1 88 ? -15.945 33.031 -0.173 1 98.19 88 LYS B CA 1
ATOM 3232 C C . LYS B 1 88 ? -16.047 33.125 1.348 1 98.19 88 LYS B C 1
ATOM 3234 O O . LYS B 1 88 ? -15.82 34.188 1.937 1 98.19 88 LYS B O 1
ATOM 3239 N N . GLU B 1 89 ? -16.359 32 1.941 1 98.19 89 GLU B N 1
ATOM 3240 C CA . GLU B 1 89 ? -16.469 31.938 3.396 1 98.19 89 GLU B CA 1
ATOM 3241 C C . GLU B 1 89 ? -15.148 32.312 4.059 1 98.19 89 GLU B C 1
ATOM 3243 O O . GLU B 1 89 ? -15.133 33.062 5.047 1 98.19 89 GLU B O 1
ATOM 3248 N N . LEU B 1 90 ? -14.055 31.859 3.539 1 98.31 90 LEU B N 1
ATOM 3249 C CA . LEU B 1 90 ? -12.734 32.125 4.094 1 98.31 90 LEU B CA 1
ATOM 3250 C C . LEU B 1 90 ? -12.398 33.625 3.99 1 98.31 90 LEU B C 1
ATOM 3252 O O . LEU B 1 90 ? -11.914 34.219 4.953 1 98.31 90 LEU B O 1
ATOM 3256 N N . ARG B 1 91 ? -12.656 34.188 2.859 1 97.31 91 ARG B N 1
ATOM 3257 C CA . ARG B 1 91 ? -12.328 35.594 2.621 1 97.31 91 ARG B CA 1
ATOM 3258 C C . ARG B 1 91 ? -13.141 36.5 3.533 1 97.31 91 ARG B C 1
ATOM 3260 O O . ARG B 1 91 ? -12.656 37.562 3.969 1 97.31 91 ARG B O 1
ATOM 3267 N N . GLU B 1 92 ? -14.289 36.062 3.811 1 97.5 92 GLU B N 1
ATOM 3268 C CA . GLU B 1 92 ? -15.156 36.844 4.695 1 97.5 92 GLU B CA 1
ATOM 3269 C C . GLU B 1 92 ? -14.703 36.719 6.148 1 97.5 92 GLU B C 1
ATOM 3271 O O . GLU B 1 92 ? -14.758 37.688 6.906 1 97.5 92 GLU B O 1
ATOM 3276 N N . LYS B 1 93 ? -14.281 35.594 6.496 1 97.5 93 LYS B N 1
ATOM 3277 C CA . LYS B 1 93 ? -13.977 35.281 7.891 1 97.5 93 LYS B CA 1
ATOM 3278 C C . LYS B 1 93 ? -12.57 35.75 8.266 1 97.5 93 LYS B C 1
ATOM 3280 O O . LYS B 1 93 ? -12.32 36.156 9.398 1 97.5 93 LYS B O 1
ATOM 3285 N N . PHE B 1 94 ? -11.664 35.562 7.336 1 96.88 94 PHE B N 1
ATOM 3286 C CA . PHE B 1 94 ? -10.266 35.812 7.641 1 96.88 94 PHE B CA 1
ATOM 3287 C C . PHE B 1 94 ? -9.688 36.875 6.699 1 96.88 94 PHE B C 1
ATOM 3289 O O . PHE B 1 94 ? -9.508 36.625 5.508 1 96.88 94 PHE B O 1
ATOM 3296 N N . LYS B 1 95 ? -9.289 38 7.277 1 93.19 95 LYS B N 1
ATOM 3297 C CA . LYS B 1 95 ? -8.719 39.094 6.492 1 93.19 95 LYS B CA 1
ATOM 3298 C C . LYS B 1 95 ? -7.207 38.938 6.363 1 93.19 95 LYS B C 1
ATOM 3300 O O . LYS B 1 95 ? -6.551 38.406 7.254 1 93.19 95 LYS B O 1
ATOM 3305 N N . GLY B 1 96 ? -6.66 39.219 5.199 1 94.12 96 GLY B N 1
ATOM 3306 C CA . GLY B 1 96 ? -5.211 39.312 5.059 1 94.12 96 GLY B CA 1
ATOM 3307 C C . GLY B 1 96 ? -4.621 38.062 4.391 1 94.12 96 GLY B C 1
ATOM 3308 O O . GLY B 1 96 ? -3.404 38 4.211 1 94.12 96 GLY B O 1
ATOM 3309 N N . ILE B 1 97 ? -5.508 37.062 4.133 1 97 97 ILE B N 1
ATOM 3310 C CA . ILE B 1 97 ? -4.941 35.906 3.486 1 97 97 ILE B CA 1
ATOM 3311 C C . ILE B 1 97 ? -5.434 35.812 2.043 1 97 97 ILE B C 1
ATOM 3313 O O . ILE B 1 97 ? -6.496 36.344 1.712 1 97 97 ILE B O 1
ATOM 3317 N N . GLU B 1 98 ? -4.684 35.188 1.188 1 98.38 98 GLU B N 1
ATOM 3318 C CA . GLU B 1 98 ? -5.074 34.875 -0.179 1 98.38 98 GLU B CA 1
ATOM 3319 C C . GLU B 1 98 ? -5.652 33.469 -0.264 1 98.38 98 GLU B C 1
ATOM 3321 O O . GLU B 1 98 ? -5.188 32.531 0.427 1 98.38 98 GLU B O 1
ATOM 3326 N N . VAL B 1 99 ? -6.695 33.312 -1.064 1 98.69 99 VAL B N 1
ATOM 3327 C CA . VAL B 1 99 ? -7.316 32 -1.264 1 98.69 99 VAL B CA 1
ATOM 3328 C C . VAL B 1 99 ? -7.375 31.672 -2.754 1 98.69 99 VAL B C 1
ATOM 3330 O O . VAL B 1 99 ? -7.887 32.469 -3.549 1 98.69 99 VAL B O 1
ATOM 3333 N N . ARG B 1 100 ? -6.82 30.547 -3.154 1 98.62 100 ARG B N 1
ATOM 3334 C CA . ARG B 1 100 ? -6.879 30.047 -4.52 1 98.62 100 ARG B CA 1
ATOM 3335 C C . ARG B 1 100 ? -7.605 28.703 -4.57 1 98.62 100 ARG B C 1
ATOM 3337 O O . ARG B 1 100 ? -7.48 27.891 -3.652 1 98.62 100 ARG B O 1
ATOM 3344 N N . THR B 1 101 ? -8.391 28.547 -5.629 1 98.75 101 THR B N 1
ATOM 3345 C CA . THR B 1 101 ? -9.109 27.297 -5.82 1 98.75 101 THR B CA 1
ATOM 3346 C C . THR B 1 101 ? -8.672 26.609 -7.113 1 98.75 101 THR B C 1
ATOM 3348 O O . THR B 1 101 ? -8.391 27.281 -8.109 1 98.75 101 THR B O 1
ATOM 3351 N N . ILE B 1 102 ? -8.531 25.328 -7.078 1 98.75 102 ILE B N 1
ATOM 3352 C CA . ILE B 1 102 ? -8.25 24.516 -8.258 1 98.75 102 ILE B CA 1
ATOM 3353 C C . ILE B 1 102 ? -9.266 23.375 -8.352 1 98.75 102 ILE B C 1
ATOM 3355 O O . ILE B 1 102 ? -9.344 22.531 -7.457 1 98.75 102 ILE B O 1
ATOM 3359 N N . ALA B 1 103 ? -10.07 23.344 -9.398 1 98.75 103 ALA B N 1
ATOM 3360 C CA . ALA B 1 103 ? -10.992 22.234 -9.656 1 98.75 103 ALA B CA 1
ATOM 3361 C C . ALA B 1 103 ? -10.297 21.109 -10.391 1 98.75 103 ALA B C 1
ATOM 3363 O O . ALA B 1 103 ? -9.789 21.297 -11.5 1 98.75 103 ALA B O 1
ATOM 3364 N N . PHE B 1 104 ? -10.242 19.938 -9.797 1 98.69 104 PHE B N 1
ATOM 3365 C CA . PHE B 1 104 ? -9.578 18.797 -10.398 1 98.69 104 PHE B CA 1
ATOM 3366 C C . PHE B 1 104 ? -10.156 17.484 -9.859 1 98.69 104 PHE B C 1
ATOM 3368 O O . PHE B 1 104 ? -10.297 17.312 -8.648 1 98.69 104 PHE B O 1
ATOM 3375 N N . ASP B 1 105 ? -10.555 16.594 -10.742 1 98.25 105 ASP B N 1
ATOM 3376 C CA . ASP B 1 105 ? -11.008 15.258 -10.375 1 98.25 105 ASP B CA 1
ATOM 3377 C C . ASP B 1 105 ? -9.828 14.297 -10.242 1 98.25 105 ASP B C 1
ATOM 3379 O O . ASP B 1 105 ? -9.281 13.836 -11.242 1 98.25 105 ASP B O 1
ATOM 3383 N N . PHE B 1 106 ? -9.547 13.891 -9.031 1 97.94 106 PHE B N 1
ATOM 3384 C CA . PHE B 1 106 ? -8.336 13.125 -8.75 1 97.94 106 PHE B CA 1
ATOM 3385 C C . PHE B 1 106 ? -8.5 11.672 -9.195 1 97.94 106 PHE B C 1
ATOM 3387 O O . PHE B 1 106 ? -7.555 10.891 -9.125 1 97.94 106 PHE B O 1
ATOM 3394 N N . THR B 1 107 ? -9.664 11.258 -9.688 1 96.31 107 THR B N 1
ATOM 3395 C CA . THR B 1 107 ? -9.781 9.953 -10.336 1 96.31 107 THR B CA 1
ATOM 3396 C C . THR B 1 107 ? -9.109 9.969 -11.711 1 96.31 107 THR B C 1
ATOM 3398 O O . THR B 1 107 ? -8.883 8.914 -12.305 1 96.31 107 THR B O 1
ATOM 3401 N N . ASN B 1 108 ? -8.828 11.211 -12.156 1 95.75 108 ASN B N 1
ATOM 3402 C CA . ASN B 1 108 ? -8.047 11.375 -13.383 1 95.75 108 ASN B CA 1
ATOM 3403 C C . ASN B 1 108 ? -6.578 11.039 -13.156 1 95.75 108 ASN B C 1
ATOM 3405 O O . ASN B 1 108 ? -5.859 11.789 -12.5 1 95.75 108 ASN B O 1
ATOM 3409 N N . PRO B 1 109 ? -6.129 9.984 -13.742 1 93.5 109 PRO B N 1
ATOM 3410 C CA . PRO B 1 109 ? -4.75 9.562 -13.492 1 93.5 109 PRO B CA 1
ATOM 3411 C C . PRO B 1 109 ? -3.754 10.188 -14.461 1 93.5 109 PRO B C 1
ATOM 3413 O O . PRO B 1 109 ? -2.553 9.93 -14.383 1 93.5 109 PRO B O 1
ATOM 3416 N N . ASN B 1 110 ? -4.164 10.977 -15.383 1 94.69 110 ASN B N 1
ATOM 3417 C CA . ASN B 1 110 ? -3.307 11.516 -16.438 1 94.69 110 ASN B CA 1
ATOM 3418 C C . ASN B 1 110 ? -2.332 12.555 -15.891 1 94.69 110 ASN B C 1
ATOM 3420 O O . ASN B 1 110 ? -2.742 13.648 -15.492 1 94.69 110 ASN B O 1
ATOM 3424 N N . LEU B 1 111 ? -1.062 12.25 -15.938 1 96.19 111 LEU B N 1
ATOM 3425 C CA . LEU B 1 111 ? -0.03 13.117 -15.391 1 96.19 111 LEU B CA 1
ATOM 3426 C C . LEU B 1 111 ? 0.004 14.453 -16.125 1 96.19 111 LEU B C 1
ATOM 3428 O O . LEU B 1 111 ? 0.275 15.492 -15.516 1 96.19 111 LEU B O 1
ATOM 3432 N N . GLU B 1 112 ? -0.245 14.422 -17.422 1 96.38 112 GLU B N 1
ATOM 3433 C CA . GLU B 1 112 ? -0.276 15.664 -18.172 1 96.38 112 GLU B CA 1
ATOM 3434 C C . GLU B 1 112 ? -1.339 16.609 -17.625 1 96.38 112 GLU B C 1
ATOM 3436 O O . GLU B 1 112 ? -1.134 17.828 -17.594 1 96.38 112 GLU B O 1
ATOM 3441 N N . ASP B 1 113 ? -2.455 16.094 -17.234 1 97.5 113 ASP B N 1
ATOM 3442 C CA . ASP B 1 113 ? -3.516 16.906 -16.656 1 97.5 113 ASP B CA 1
ATOM 3443 C C . ASP B 1 113 ? -3.102 17.438 -15.289 1 97.5 113 ASP B C 1
ATOM 3445 O O . ASP B 1 113 ? -3.383 18.594 -14.961 1 97.5 113 ASP B O 1
ATOM 3449 N N . TYR B 1 114 ? -2.434 16.609 -14.445 1 97.75 114 TYR B N 1
ATOM 3450 C CA . TYR B 1 114 ? -1.88 17.109 -13.188 1 97.75 114 TYR B CA 1
ATOM 3451 C C . TYR B 1 114 ? -0.979 18.312 -13.422 1 97.75 114 TYR B C 1
ATOM 3453 O O . TYR B 1 114 ? -1.097 19.328 -12.734 1 97.75 114 TYR B O 1
ATOM 3461 N N . ASN B 1 115 ? -0.076 18.125 -14.43 1 97.62 115 ASN B N 1
ATOM 3462 C CA . ASN B 1 115 ? 0.86 19.203 -14.742 1 97.62 115 ASN B CA 1
ATOM 3463 C C . ASN B 1 115 ? 0.132 20.484 -15.133 1 97.62 115 ASN B C 1
ATOM 3465 O O . ASN B 1 115 ? 0.405 21.547 -14.578 1 97.62 115 ASN B O 1
ATOM 3469 N N . LYS B 1 116 ? -0.823 20.312 -15.984 1 97.94 116 LYS B N 1
ATOM 3470 C CA . LYS B 1 116 ? -1.512 21.469 -16.578 1 97.94 116 LYS B CA 1
ATOM 3471 C C . LYS B 1 116 ? -2.422 22.141 -15.562 1 97.94 116 LYS B C 1
ATOM 3473 O O . LYS B 1 116 ? -2.439 23.375 -15.469 1 97.94 116 LYS B O 1
ATOM 3478 N N . TYR B 1 117 ? -3.111 21.375 -14.766 1 98.12 117 TYR B N 1
ATOM 3479 C CA . TYR B 1 117 ? -4.223 21.953 -14.016 1 98.12 117 TYR B CA 1
ATOM 3480 C C . TYR B 1 117 ? -3.846 22.156 -12.555 1 98.12 117 TYR B C 1
ATOM 3482 O O . TYR B 1 117 ? -4.527 22.891 -11.828 1 98.12 117 TYR B O 1
ATOM 3490 N N . ILE B 1 118 ? -2.723 21.578 -12.07 1 98.5 118 ILE B N 1
ATOM 3491 C CA . ILE B 1 118 ? -2.359 21.719 -10.672 1 98.5 118 ILE B CA 1
ATOM 3492 C C . ILE B 1 118 ? -0.933 22.25 -10.555 1 98.5 118 ILE B C 1
ATOM 3494 O O . ILE B 1 118 ? -0.718 23.375 -10.117 1 98.5 118 ILE B O 1
ATOM 3498 N N . LEU B 1 119 ? 0.049 21.484 -11.055 1 97.94 119 LEU B N 1
ATOM 3499 C CA . LEU B 1 119 ? 1.454 21.75 -10.766 1 97.94 119 LEU B CA 1
ATOM 3500 C C . LEU B 1 119 ? 1.892 23.094 -11.352 1 97.94 119 LEU B C 1
ATOM 3502 O O . LEU B 1 119 ? 2.523 23.891 -10.664 1 97.94 119 LEU B O 1
ATOM 3506 N N . ASN B 1 120 ? 1.535 23.359 -12.594 1 97.5 120 ASN B N 1
ATOM 3507 C CA . ASN B 1 120 ? 1.877 24.625 -13.227 1 97.5 120 ASN B CA 1
ATOM 3508 C C . ASN B 1 120 ? 1.219 25.797 -12.523 1 97.5 120 ASN B C 1
ATOM 3510 O O . ASN B 1 120 ? 1.753 26.906 -12.531 1 97.5 120 ASN B O 1
ATOM 3514 N N . ARG B 1 121 ? 0.12 25.547 -11.844 1 97.5 121 ARG B N 1
ATOM 3515 C CA . ARG B 1 121 ? -0.666 26.609 -11.227 1 97.5 121 ARG B CA 1
ATOM 3516 C C . ARG B 1 121 ? -0.156 26.922 -9.82 1 97.5 121 ARG B C 1
ATOM 3518 O O . ARG B 1 121 ? -0.553 27.922 -9.219 1 97.5 121 ARG B O 1
ATOM 3525 N N . ILE B 1 122 ? 0.746 26.141 -9.328 1 97.56 122 ILE B N 1
ATOM 3526 C CA . ILE B 1 122 ? 1.241 26.391 -7.977 1 97.56 122 ILE B CA 1
ATOM 3527 C C . ILE B 1 122 ? 2.742 26.672 -8.023 1 97.56 122 ILE B C 1
ATOM 3529 O O . ILE B 1 122 ? 3.377 26.875 -6.984 1 97.56 122 ILE B O 1
ATOM 3533 N N . ASP B 1 123 ? 3.303 26.734 -9.211 1 94.94 123 ASP B N 1
ATOM 3534 C CA . ASP B 1 123 ? 4.738 26.922 -9.391 1 94.94 123 ASP B CA 1
ATOM 3535 C C . ASP B 1 123 ? 5.168 28.328 -9.008 1 94.94 123 ASP B C 1
ATOM 3537 O O . ASP B 1 123 ? 6.355 28.594 -8.797 1 94.94 123 ASP B O 1
ATOM 3541 N N . ASP B 1 124 ? 4.227 29.266 -8.867 1 96.75 124 ASP B N 1
ATOM 3542 C CA . ASP B 1 124 ? 4.539 30.672 -8.617 1 96.75 124 ASP B CA 1
ATOM 3543 C C . ASP B 1 124 ? 4.508 30.984 -7.121 1 96.75 124 ASP B C 1
ATOM 3545 O O . ASP B 1 124 ? 4.746 32.125 -6.715 1 96.75 124 ASP B O 1
ATOM 3549 N N . VAL B 1 125 ? 4.23 30.031 -6.305 1 97.69 125 VAL B N 1
ATOM 3550 C CA . VAL B 1 125 ? 4.16 30.281 -4.867 1 97.69 125 VAL B CA 1
ATOM 3551 C C . VAL B 1 125 ? 5 29.25 -4.121 1 97.69 125 VAL B C 1
ATOM 3553 O O . VAL B 1 125 ? 5.242 28.156 -4.629 1 97.69 125 VAL B O 1
ATOM 3556 N N . ASP B 1 126 ? 5.41 29.578 -2.936 1 97.44 126 ASP B N 1
ATOM 3557 C CA . ASP B 1 126 ? 6.098 28.656 -2.033 1 97.44 126 ASP B CA 1
ATOM 3558 C C . ASP B 1 126 ? 5.113 28 -1.067 1 97.44 126 ASP B C 1
ATOM 3560 O O . ASP B 1 126 ? 4.535 28.672 -0.21 1 97.44 126 ASP B O 1
ATOM 3564 N N . ILE B 1 127 ? 5.047 26.719 -1.198 1 98.75 127 ILE B N 1
ATOM 3565 C CA . ILE B 1 127 ? 4.125 25.969 -0.355 1 98.75 127 ILE B CA 1
ATOM 3566 C C . ILE B 1 127 ? 4.82 25.562 0.939 1 98.75 127 ILE B C 1
ATOM 3568 O O . ILE B 1 127 ? 5.801 24.812 0.913 1 98.75 127 ILE B O 1
ATOM 3572 N N . GLY B 1 128 ? 4.305 26.047 2.016 1 98.81 128 GLY B N 1
ATOM 3573 C CA . GLY B 1 128 ? 4.859 25.688 3.312 1 98.81 128 GLY B CA 1
ATOM 3574 C C . GLY B 1 128 ? 4.234 24.438 3.91 1 98.81 128 GLY B C 1
ATOM 3575 O O . GLY B 1 128 ? 4.883 23.719 4.664 1 98.81 128 GLY B O 1
ATOM 3576 N N . ILE B 1 129 ? 2.91 24.219 3.629 1 98.94 129 ILE B N 1
ATOM 3577 C CA . ILE B 1 129 ? 2.188 23.078 4.172 1 98.94 129 ILE B CA 1
ATOM 3578 C C . ILE B 1 129 ? 1.418 22.375 3.055 1 98.94 129 ILE B C 1
ATOM 3580 O O . ILE B 1 129 ? 0.69 23.016 2.295 1 98.94 129 ILE B O 1
ATOM 3584 N N . LEU B 1 130 ? 1.648 21.141 2.889 1 98.94 130 LEU B N 1
ATOM 3585 C CA . LEU B 1 130 ? 0.842 20.281 2.031 1 98.94 130 LEU B CA 1
ATOM 3586 C C . LEU B 1 130 ? 0.029 19.281 2.861 1 98.94 130 LEU B C 1
ATOM 3588 O O . LEU B 1 130 ? 0.593 18.5 3.623 1 98.94 130 LEU B O 1
ATOM 3592 N N . ILE B 1 131 ? -1.277 19.391 2.803 1 98.94 131 ILE B N 1
ATOM 3593 C CA . ILE B 1 131 ? -2.174 18.406 3.41 1 98.94 131 ILE B CA 1
ATOM 3594 C C . ILE B 1 131 ? -2.744 17.484 2.33 1 98.94 131 ILE B C 1
ATOM 3596 O O . ILE B 1 131 ? -3.66 17.875 1.6 1 98.94 131 ILE B O 1
ATOM 3600 N N . ASN B 1 132 ? -2.199 16.328 2.213 1 98.88 132 ASN B N 1
ATOM 3601 C CA . ASN B 1 132 ? -2.768 15.305 1.354 1 98.88 132 ASN B CA 1
ATOM 3602 C C . ASN B 1 132 ? -3.961 14.617 2.016 1 98.88 132 ASN B C 1
ATOM 3604 O O . ASN B 1 132 ? -3.795 13.648 2.754 1 98.88 132 ASN B O 1
ATOM 3608 N N . ASN B 1 133 ? -5.129 15.07 1.633 1 98.5 133 ASN B N 1
ATOM 3609 C CA . ASN B 1 133 ? -6.312 14.641 2.369 1 98.5 133 ASN B CA 1
ATOM 3610 C C . ASN B 1 133 ? -7.328 13.969 1.454 1 98.5 133 ASN B C 1
ATOM 3612 O O . ASN B 1 133 ? -8.18 13.203 1.919 1 98.5 133 ASN B O 1
ATOM 3616 N N . VAL B 1 134 ? -7.238 14.234 0.156 1 97.62 134 VAL B N 1
ATOM 3617 C CA . VAL B 1 134 ? -8.258 13.727 -0.749 1 97.62 134 VAL B CA 1
ATOM 3618 C C . VAL B 1 134 ? -8.273 12.195 -0.704 1 97.62 134 VAL B C 1
ATOM 3620 O O . VAL B 1 134 ? -7.215 11.562 -0.618 1 97.62 134 VAL B O 1
ATOM 3623 N N . GLY B 1 135 ? -9.391 11.617 -0.699 1 95.88 135 GLY B N 1
ATOM 3624 C CA . GLY B 1 135 ? -9.555 10.172 -0.698 1 95.88 135 GLY B CA 1
ATOM 3625 C C . GLY B 1 135 ? -10.969 9.727 -1.018 1 95.88 135 GLY B C 1
ATOM 3626 O O . GLY B 1 135 ? -11.883 10.555 -1.087 1 95.88 135 GLY B O 1
ATOM 3627 N N . MET B 1 136 ? -11.102 8.523 -1.277 1 94.44 136 MET B N 1
ATOM 3628 C CA . MET B 1 136 ? -12.375 7.883 -1.59 1 94.44 136 MET B CA 1
ATOM 3629 C C . MET B 1 136 ? -12.562 6.605 -0.777 1 94.44 136 MET B C 1
ATOM 3631 O O . MET B 1 136 ? -11.609 5.848 -0.581 1 94.44 136 MET B O 1
ATOM 3635 N N . PHE B 1 137 ? -13.664 6.457 -0.228 1 91.38 137 PHE B N 1
ATOM 3636 C CA . PHE B 1 137 ? -14.07 5.281 0.536 1 91.38 137 PHE B CA 1
ATOM 3637 C C . PHE B 1 137 ? -15.18 4.523 -0.187 1 91.38 137 PHE B C 1
ATOM 3639 O O . PHE B 1 137 ? -15.805 5.055 -1.102 1 91.38 137 PHE B O 1
ATOM 3646 N N . ASN B 1 138 ? -15.406 3.277 0.209 1 88.69 138 ASN B N 1
ATOM 3647 C CA . ASN B 1 138 ? -16.547 2.498 -0.261 1 88.69 138 ASN B CA 1
ATOM 3648 C C . ASN B 1 138 ? -17.875 3.135 0.153 1 88.69 138 ASN B C 1
ATOM 3650 O O . ASN B 1 138 ? -17.922 3.891 1.125 1 88.69 138 ASN B O 1
ATOM 3654 N N . GLU B 1 139 ? -18.906 2.846 -0.621 1 86.44 139 GLU B N 1
ATOM 3655 C CA . GLU B 1 139 ? -20.219 3.225 -0.135 1 86.44 139 GLU B CA 1
ATOM 3656 C C . GLU B 1 139 ? -20.547 2.531 1.185 1 86.44 139 GLU B C 1
ATOM 3658 O O . GLU B 1 139 ? -21.062 3.158 2.113 1 86.44 139 GLU B O 1
ATOM 3663 N N . TYR B 1 140 ? -20.297 1.332 1.231 1 90.94 140 TYR B N 1
ATOM 3664 C CA . TYR B 1 140 ? -20.344 0.463 2.402 1 90.94 140 TYR B CA 1
ATOM 3665 C C . TYR B 1 140 ? -19.406 -0.724 2.238 1 90.94 140 TYR B C 1
ATOM 3667 O O . TYR B 1 140 ? -18.984 -1.046 1.122 1 90.94 140 TYR B O 1
ATOM 3675 N N . PRO B 1 141 ? -18.969 -1.31 3.371 1 93.81 141 PRO B N 1
ATOM 3676 C CA . PRO B 1 141 ? -18.094 -2.48 3.268 1 93.81 141 PRO B CA 1
ATOM 3677 C C . PRO B 1 141 ? -18.75 -3.641 2.52 1 93.81 141 PRO B C 1
ATOM 3679 O O . PRO B 1 141 ? -19.938 -3.91 2.707 1 93.81 141 PRO B O 1
ATOM 3682 N N . GLU B 1 142 ? -18.047 -4.219 1.648 1 95.31 142 GLU B N 1
ATOM 3683 C CA . GLU B 1 142 ? -18.5 -5.355 0.854 1 95.31 142 GLU B CA 1
ATOM 3684 C C . GLU B 1 142 ? -17.312 -6.199 0.38 1 95.31 142 GLU B C 1
ATOM 3686 O O . GLU B 1 142 ? -16.203 -5.691 0.22 1 95.31 142 GLU B O 1
ATOM 3691 N N . ARG B 1 143 ? -17.594 -7.523 0.22 1 94.94 143 ARG B N 1
ATOM 3692 C CA . ARG B 1 143 ? -16.547 -8.398 -0.299 1 94.94 143 ARG B CA 1
ATOM 3693 C C . ARG B 1 143 ? -16.016 -7.883 -1.629 1 94.94 143 ARG B C 1
ATOM 3695 O O . ARG B 1 143 ? -16.766 -7.34 -2.439 1 94.94 143 ARG B O 1
ATOM 3702 N N . PHE B 1 144 ? -14.797 -8.133 -1.932 1 96.62 144 PHE B N 1
ATOM 3703 C CA . PHE B 1 144 ? -13.984 -7.531 -2.979 1 96.62 144 PHE B CA 1
ATOM 3704 C C . PHE B 1 144 ? -14.656 -7.664 -4.336 1 96.62 144 PHE B C 1
ATOM 3706 O O . PHE B 1 144 ? -14.867 -6.668 -5.035 1 96.62 144 PHE B O 1
ATOM 3713 N N . GLU B 1 145 ? -15.172 -8.828 -4.707 1 93.62 145 GLU B N 1
ATOM 3714 C CA . GLU B 1 145 ? -15.711 -9.055 -6.043 1 93.62 145 GLU B CA 1
ATOM 3715 C C . GLU B 1 145 ? -17.141 -8.523 -6.156 1 93.62 145 GLU B C 1
ATOM 3717 O O . GLU B 1 145 ? -17.672 -8.383 -7.258 1 93.62 145 GLU B O 1
ATOM 3722 N N . LYS B 1 146 ? -17.734 -8.109 -5.016 1 94.19 146 LYS B N 1
ATOM 3723 C CA . LYS B 1 146 ? -19.141 -7.664 -4.988 1 94.19 146 LYS B CA 1
ATOM 3724 C C . LYS B 1 146 ? -19.234 -6.172 -4.695 1 94.19 146 LYS B C 1
ATOM 3726 O O . LYS B 1 146 ? -20.328 -5.645 -4.488 1 94.19 146 LYS B O 1
ATOM 3731 N N . THR B 1 147 ? -18.125 -5.551 -4.684 1 93.12 147 THR B N 1
ATOM 3732 C CA . THR B 1 147 ? -18.094 -4.141 -4.32 1 93.12 147 THR B CA 1
ATOM 3733 C C . THR B 1 147 ? -19.078 -3.336 -5.172 1 93.12 147 THR B C 1
ATOM 3735 O O . THR B 1 147 ? -19.125 -3.502 -6.391 1 93.12 147 THR B O 1
ATOM 3738 N N . GLU B 1 148 ? -19.812 -2.486 -4.465 1 91.62 148 GLU B N 1
ATOM 3739 C CA . GLU B 1 148 ? -20.719 -1.585 -5.172 1 91.62 148 GLU B CA 1
ATOM 3740 C C . GLU B 1 148 ? -19.953 -0.665 -6.117 1 91.62 148 GLU B C 1
ATOM 3742 O O . GLU B 1 148 ? -18.922 -0.098 -5.746 1 91.62 148 GLU B O 1
ATOM 3747 N N . GLY B 1 149 ? -20.453 -0.526 -7.34 1 93.38 149 GLY B N 1
ATOM 3748 C CA . GLY B 1 149 ? -19.766 0.26 -8.344 1 93.38 149 GLY B CA 1
ATOM 3749 C C . GLY B 1 149 ? -18.75 -0.55 -9.141 1 93.38 149 GLY B C 1
ATOM 3750 O O . GLY B 1 149 ? -18.172 -0.051 -10.109 1 93.38 149 GLY B O 1
ATOM 3751 N N . GLY B 1 150 ? -18.469 -1.735 -8.695 1 93.94 150 GLY B N 1
ATOM 3752 C CA . GLY B 1 150 ? -17.688 -2.707 -9.438 1 93.94 150 GLY B CA 1
ATOM 3753 C C . GLY B 1 150 ? -16.234 -2.289 -9.617 1 93.94 150 GLY B C 1
ATOM 3754 O O . GLY B 1 150 ? -15.656 -1.649 -8.742 1 93.94 150 GLY B O 1
ATOM 3755 N N . ILE B 1 151 ? -15.68 -2.699 -10.719 1 94.75 151 ILE B N 1
ATOM 3756 C CA . ILE B 1 151 ? -14.266 -2.531 -11.031 1 94.75 151 ILE B CA 1
ATOM 3757 C C . ILE B 1 151 ? -13.938 -1.046 -11.172 1 94.75 151 ILE B C 1
ATOM 3759 O O . ILE B 1 151 ? -12.852 -0.603 -10.805 1 94.75 151 ILE B O 1
ATOM 3763 N N . LYS B 1 152 ? -14.844 -0.306 -11.664 1 96.31 152 LYS B N 1
ATOM 3764 C CA . LYS B 1 152 ? -14.633 1.127 -11.836 1 96.31 152 LYS B CA 1
ATOM 3765 C C . LYS B 1 152 ? -14.438 1.823 -10.492 1 96.31 152 LYS B C 1
ATOM 3767 O O . LYS B 1 152 ? -13.516 2.625 -10.328 1 96.31 152 LYS B O 1
ATOM 3772 N N . LYS B 1 153 ? -15.297 1.519 -9.555 1 96.25 153 LYS B N 1
ATOM 3773 C CA . LYS B 1 153 ? -15.203 2.105 -8.219 1 96.25 153 LYS B CA 1
ATOM 3774 C C . LYS B 1 153 ? -13.891 1.729 -7.547 1 96.25 153 LYS B C 1
ATOM 3776 O O . LYS B 1 153 ? -13.234 2.576 -6.934 1 96.25 153 LYS B O 1
ATOM 3781 N N . LEU B 1 154 ? -13.523 0.519 -7.672 1 95.94 154 LEU B N 1
ATOM 3782 C CA . LEU B 1 154 ? -12.297 0.035 -7.059 1 95.94 154 LEU B CA 1
ATOM 3783 C C . LEU B 1 154 ? -11.078 0.707 -7.68 1 95.94 154 LEU B C 1
ATOM 3785 O O . LEU B 1 154 ? -10.141 1.092 -6.969 1 95.94 154 LEU B O 1
ATOM 3789 N N . THR B 1 155 ? -11.117 0.82 -9 1 96.06 155 THR B N 1
ATOM 3790 C CA . THR B 1 155 ? -10.023 1.473 -9.711 1 96.06 155 THR B CA 1
ATOM 3791 C C . THR B 1 155 ? -9.914 2.941 -9.312 1 96.06 155 THR B C 1
ATOM 3793 O O . THR B 1 155 ? -8.828 3.434 -9.016 1 96.06 155 THR B O 1
ATOM 3796 N N . ASP B 1 156 ? -11.039 3.598 -9.289 1 96.81 156 ASP B N 1
ATOM 3797 C CA . ASP B 1 156 ? -11.07 5 -8.891 1 96.81 156 ASP B CA 1
ATOM 3798 C C . ASP B 1 156 ? -10.539 5.184 -7.473 1 96.81 156 ASP B C 1
ATOM 3800 O O . ASP B 1 156 ? -9.773 6.113 -7.207 1 96.81 156 ASP B O 1
ATOM 3804 N N . MET B 1 157 ? -10.938 4.34 -6.586 1 96.94 157 MET B N 1
ATOM 3805 C CA . MET B 1 157 ? -10.516 4.406 -5.188 1 96.94 157 MET B CA 1
ATOM 3806 C C . MET B 1 157 ? -9.008 4.223 -5.062 1 96.94 157 MET B C 1
ATOM 3808 O O . MET B 1 157 ? -8.344 4.973 -4.352 1 96.94 157 MET B O 1
ATOM 3812 N N . ALA B 1 158 ? -8.492 3.262 -5.766 1 96.69 158 ALA B N 1
ATOM 3813 C CA . ALA B 1 158 ? -7.047 3.037 -5.75 1 96.69 158 ALA B CA 1
ATOM 3814 C C . ALA B 1 158 ? -6.297 4.258 -6.277 1 96.69 158 ALA B C 1
ATOM 3816 O O . ALA B 1 158 ? -5.328 4.711 -5.664 1 96.69 158 ALA B O 1
ATOM 3817 N N . LEU B 1 159 ? -6.777 4.777 -7.344 1 97 159 LEU B N 1
ATOM 3818 C CA . LEU B 1 159 ? -6.129 5.914 -7.992 1 97 159 LEU B CA 1
ATOM 3819 C C . LEU B 1 159 ? -6.148 7.141 -7.086 1 97 159 LEU B C 1
ATOM 3821 O O . LEU B 1 159 ? -5.102 7.73 -6.809 1 97 159 LEU B O 1
ATOM 3825 N N . ILE B 1 160 ? -7.285 7.484 -6.543 1 97.62 160 ILE B N 1
ATOM 3826 C CA . ILE B 1 160 ? -7.465 8.734 -5.812 1 97.62 160 ILE B CA 1
ATOM 3827 C C . ILE B 1 160 ? -6.75 8.656 -4.469 1 97.62 160 ILE B C 1
ATOM 3829 O O . ILE B 1 160 ? -6.23 9.656 -3.975 1 97.62 160 ILE B O 1
ATOM 3833 N N . ASN B 1 161 ? -6.676 7.477 -3.887 1 97.88 161 ASN B N 1
ATOM 3834 C CA . ASN B 1 161 ? -6.102 7.344 -2.553 1 97.88 161 ASN B CA 1
ATOM 3835 C C . ASN B 1 161 ? -4.578 7.258 -2.604 1 97.88 161 ASN B C 1
ATOM 3837 O O . ASN B 1 161 ? -3.908 7.418 -1.582 1 97.88 161 ASN B O 1
ATOM 3841 N N . MET B 1 162 ? -3.98 7.062 -3.766 1 97 162 MET B N 1
ATOM 3842 C CA . MET B 1 162 ? -2.541 6.82 -3.781 1 97 162 MET B CA 1
ATOM 3843 C C . MET B 1 162 ? -1.826 7.844 -4.66 1 97 162 MET B C 1
ATOM 3845 O O . MET B 1 162 ? -0.81 8.414 -4.254 1 97 162 MET B O 1
ATOM 3849 N N . LEU B 1 163 ? -2.354 8.156 -5.816 1 97.38 163 LEU B N 1
ATOM 3850 C CA . LEU B 1 163 ? -1.614 8.875 -6.848 1 97.38 163 LEU B CA 1
ATOM 3851 C C . LEU B 1 163 ? -1.438 10.344 -6.461 1 97.38 163 LEU B C 1
ATOM 3853 O O . LEU B 1 163 ? -0.339 10.891 -6.57 1 97.38 163 LEU B O 1
ATOM 3857 N N . PRO B 1 164 ? -2.502 11.039 -5.98 1 98.31 164 PRO B N 1
ATOM 3858 C CA . PRO B 1 164 ? -2.348 12.461 -5.684 1 98.31 164 PRO B CA 1
ATOM 3859 C C . PRO B 1 164 ? -1.265 12.734 -4.641 1 98.31 164 PRO B C 1
ATOM 3861 O O . PRO B 1 164 ? -0.435 13.625 -4.828 1 98.31 164 PRO B O 1
ATOM 3864 N N . GLN B 1 165 ? -1.253 11.969 -3.582 1 98.06 165 GLN B N 1
ATOM 3865 C CA . GLN B 1 165 ? -0.258 12.203 -2.541 1 98.06 165 GLN B CA 1
ATOM 3866 C C . GLN B 1 165 ? 1.151 11.922 -3.051 1 98.06 165 GLN B C 1
ATOM 3868 O O . GLN B 1 165 ? 2.111 12.578 -2.639 1 98.06 165 GLN B O 1
ATOM 3873 N N . THR B 1 166 ? 1.296 10.93 -3.945 1 97.94 166 THR B N 1
ATOM 3874 C CA . THR B 1 166 ? 2.584 10.609 -4.547 1 97.94 166 THR B CA 1
ATOM 3875 C C . THR B 1 166 ? 3.092 11.766 -5.398 1 97.94 166 THR B C 1
ATOM 3877 O O . THR B 1 166 ? 4.207 12.25 -5.199 1 97.94 166 THR B O 1
ATOM 3880 N N . ILE B 1 167 ? 2.244 12.266 -6.262 1 98.06 167 ILE B N 1
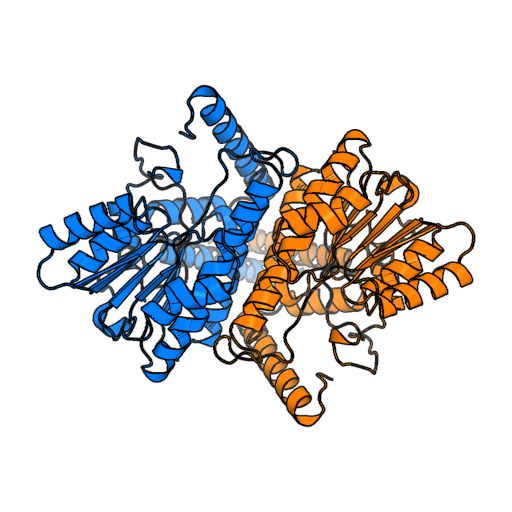ATOM 3881 C CA . ILE B 1 167 ? 2.613 13.281 -7.246 1 98.06 167 ILE B CA 1
ATOM 3882 C C . ILE B 1 167 ? 2.857 14.617 -6.543 1 98.06 167 ILE B C 1
ATOM 3884 O O . ILE B 1 167 ? 3.893 15.25 -6.75 1 98.06 167 ILE B O 1
ATOM 3888 N N . LEU B 1 168 ? 1.958 15.016 -5.668 1 98.56 168 LEU B N 1
ATOM 3889 C CA . LEU B 1 168 ? 2.041 16.328 -5.031 1 98.56 168 LEU B CA 1
ATOM 3890 C C . LEU B 1 168 ? 3.184 16.359 -4.02 1 98.56 168 LEU B C 1
ATOM 3892 O O . LEU B 1 168 ? 3.883 17.375 -3.908 1 98.56 168 LEU B O 1
ATOM 3896 N N . SER B 1 169 ? 3.363 15.273 -3.277 1 98.44 169 SER B N 1
ATOM 3897 C CA . SER B 1 169 ? 4.48 15.234 -2.336 1 98.44 169 SER B CA 1
ATOM 3898 C C . SER B 1 169 ? 5.816 15.375 -3.057 1 98.44 169 SER B C 1
ATOM 3900 O O . SER B 1 169 ? 6.688 16.125 -2.623 1 98.44 169 SER B O 1
ATOM 3902 N N . HIS B 1 170 ? 5.973 14.609 -4.164 1 97.88 170 HIS B N 1
ATOM 3903 C CA . HIS B 1 170 ? 7.207 14.68 -4.934 1 97.88 170 HIS B CA 1
ATOM 3904 C C . HIS B 1 170 ? 7.465 16.109 -5.43 1 97.88 170 HIS B C 1
ATOM 3906 O O . HIS B 1 170 ? 8.562 16.641 -5.25 1 97.88 170 HIS B O 1
ATOM 3912 N N . TYR B 1 171 ? 6.469 16.656 -5.996 1 97.62 171 TYR B N 1
ATOM 3913 C CA . TYR B 1 171 ? 6.609 17.953 -6.625 1 97.62 171 TYR B CA 1
ATOM 3914 C C . TYR B 1 171 ? 6.914 19.031 -5.59 1 97.62 171 TYR B C 1
ATOM 3916 O O . TYR B 1 171 ? 7.824 19.844 -5.773 1 97.62 171 TYR B O 1
ATOM 3924 N N . ILE B 1 172 ? 6.25 19.062 -4.508 1 98 172 ILE B N 1
ATOM 3925 C CA . ILE B 1 172 ? 6.336 20.125 -3.521 1 98 172 ILE B CA 1
ATOM 3926 C C . ILE B 1 172 ? 7.602 19.953 -2.682 1 98 172 ILE B C 1
ATOM 3928 O O . ILE B 1 172 ? 8.234 20.938 -2.295 1 98 172 ILE B O 1
ATOM 3932 N N . LEU B 1 173 ? 8.008 18.719 -2.463 1 97.5 173 LEU B N 1
ATOM 3933 C CA . LEU B 1 173 ? 9.258 18.469 -1.75 1 97.5 173 LEU B CA 1
ATOM 3934 C C . LEU B 1 173 ? 10.43 19.141 -2.461 1 97.5 173 LEU B C 1
ATOM 3936 O O . LEU B 1 173 ? 11.367 19.609 -1.812 1 97.5 173 LEU B O 1
ATOM 3940 N N . ARG B 1 174 ? 10.359 19.172 -3.717 1 95.38 174 ARG B N 1
ATOM 3941 C CA . ARG B 1 174 ? 11.453 19.719 -4.512 1 95.38 174 ARG B CA 1
ATOM 3942 C C . ARG B 1 174 ? 11.68 21.188 -4.172 1 95.38 174 ARG B C 1
ATOM 3944 O O . ARG B 1 174 ? 12.812 21.672 -4.227 1 95.38 174 ARG B O 1
ATOM 3951 N N . GLN B 1 175 ? 10.688 21.859 -3.811 1 94.88 175 GLN B N 1
ATOM 3952 C CA . GLN B 1 175 ? 10.867 23.266 -3.463 1 94.88 175 GLN B CA 1
ATOM 3953 C C . GLN B 1 175 ? 11.102 23.438 -1.964 1 94.88 175 GLN B C 1
ATOM 3955 O O . GLN B 1 175 ? 11.664 24.438 -1.527 1 94.88 175 GLN B O 1
ATOM 3960 N N . MET B 1 176 ? 10.664 22.484 -1.201 1 98.1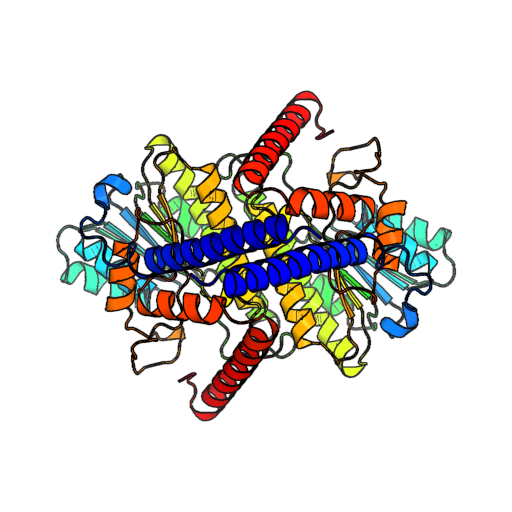2 176 MET B N 1
ATOM 3961 C CA . MET B 1 176 ? 10.828 22.562 0.247 1 98.12 176 MET B CA 1
ATOM 3962 C C . MET B 1 176 ? 12.273 22.281 0.645 1 98.12 176 MET B C 1
ATOM 3964 O O . MET B 1 176 ? 12.797 22.906 1.569 1 98.12 176 MET B O 1
ATOM 3968 N N . ILE B 1 177 ? 12.914 21.406 -0.038 1 97.12 177 ILE B N 1
ATOM 3969 C CA . ILE B 1 177 ? 14.219 20.891 0.356 1 97.12 177 ILE B CA 1
ATOM 3970 C C . ILE B 1 177 ? 15.258 22 0.345 1 97.12 177 ILE B C 1
ATOM 3972 O O . ILE B 1 177 ? 15.969 22.203 1.33 1 97.12 177 ILE B O 1
ATOM 3976 N N . PRO B 1 178 ? 15.297 22.812 -0.757 1 96.38 178 PRO B N 1
ATOM 3977 C CA . PRO B 1 178 ? 16.281 23.891 -0.739 1 96.38 178 PRO B CA 1
ATOM 3978 C C . PRO B 1 178 ? 16.031 24.891 0.392 1 96.38 178 PRO B C 1
ATOM 3980 O O . PRO B 1 178 ? 16.984 25.484 0.906 1 96.38 178 PRO B O 1
ATOM 3983 N N . ARG B 1 179 ? 14.797 25.047 0.838 1 96.31 179 ARG B N 1
ATOM 3984 C CA . ARG B 1 179 ? 14.422 25.969 1.907 1 96.31 179 ARG B CA 1
ATOM 3985 C C . ARG B 1 179 ? 14.664 25.344 3.277 1 96.31 179 ARG B C 1
ATOM 3987 O O . ARG B 1 179 ? 14.664 26.031 4.293 1 96.31 179 ARG B O 1
ATOM 3994 N N . LYS B 1 180 ? 14.828 24.047 3.348 1 98.12 180 LYS B N 1
ATOM 3995 C CA . LYS B 1 180 ? 15.023 23.25 4.555 1 98.12 180 LYS B CA 1
ATOM 3996 C C . LYS B 1 180 ? 13.883 23.469 5.547 1 98.12 180 LYS B C 1
ATOM 3998 O O . LYS B 1 180 ? 14.109 23.516 6.758 1 98.12 180 LYS B O 1
ATOM 4003 N N . LYS B 1 181 ? 12.75 23.812 5.02 1 98.62 181 LYS B N 1
ATOM 4004 C CA . LYS B 1 181 ? 11.508 23.969 5.77 1 98.62 181 LYS B CA 1
ATOM 4005 C C . LYS B 1 181 ? 10.305 23.484 4.961 1 98.62 181 LYS B C 1
ATOM 4007 O O . LYS B 1 181 ? 10.273 23.625 3.736 1 98.62 181 LYS B O 1
ATOM 4012 N N . GLY B 1 182 ? 9.383 22.953 5.605 1 98.75 182 GLY B N 1
ATOM 4013 C CA . GLY B 1 182 ? 8.172 22.453 4.965 1 98.75 182 GLY B CA 1
ATOM 4014 C C . GLY B 1 182 ? 7.461 21.391 5.781 1 98.75 182 GLY B C 1
ATOM 4015 O O . GLY B 1 182 ? 8.094 20.656 6.539 1 98.75 182 GLY B O 1
ATOM 4016 N N . ILE B 1 183 ? 6.16 21.359 5.68 1 98.94 183 ILE B N 1
ATOM 4017 C CA . ILE B 1 183 ? 5.32 20.375 6.359 1 98.94 183 ILE B CA 1
ATOM 4018 C C . ILE B 1 183 ? 4.496 19.609 5.336 1 98.94 183 ILE B C 1
ATOM 4020 O O . ILE B 1 183 ? 3.812 20.203 4.5 1 98.94 183 ILE B O 1
ATOM 4024 N N . ILE B 1 184 ? 4.602 18.344 5.312 1 98.88 184 ILE B N 1
ATOM 4025 C CA . ILE B 1 184 ? 3.715 17.484 4.547 1 98.88 184 ILE B CA 1
ATOM 4026 C C . ILE B 1 184 ? 2.936 16.578 5.496 1 98.88 184 ILE B C 1
ATOM 4028 O O . ILE B 1 184 ? 3.527 15.859 6.309 1 98.88 184 ILE B O 1
ATOM 4032 N N . VAL B 1 185 ? 1.641 16.641 5.492 1 98.94 185 VAL B N 1
ATOM 4033 C CA . VAL B 1 185 ? 0.766 15.758 6.254 1 98.94 185 VAL B CA 1
ATOM 4034 C C . VAL B 1 185 ? 0.02 14.82 5.301 1 98.94 185 VAL B C 1
ATOM 4036 O O . VAL B 1 185 ? -0.692 15.281 4.406 1 98.94 185 VAL B O 1
ATOM 4039 N N . ASN B 1 186 ? 0.208 13.578 5.418 1 98.81 186 ASN B N 1
ATOM 4040 C CA . ASN B 1 186 ? -0.514 12.555 4.668 1 98.81 186 ASN B CA 1
ATOM 4041 C C . ASN B 1 186 ? -1.63 11.93 5.5 1 98.81 186 ASN B C 1
ATOM 4043 O O . ASN B 1 186 ? -1.369 11.328 6.543 1 98.81 186 ASN B O 1
ATOM 4047 N N . ILE B 1 187 ? -2.838 12.062 5 1 98.62 187 ILE B N 1
ATOM 4048 C CA . ILE B 1 187 ? -3.982 11.5 5.711 1 98.62 187 ILE B CA 1
ATOM 4049 C C . ILE B 1 187 ? -4.211 10.062 5.27 1 98.62 187 ILE B C 1
ATOM 4051 O O . ILE B 1 187 ? -4.527 9.805 4.105 1 98.62 187 ILE B O 1
ATOM 4055 N N . SER B 1 188 ? -4.012 9.18 6.137 1 98.19 188 SER B N 1
ATOM 4056 C CA . SER B 1 188 ? -4.316 7.766 5.941 1 98.19 188 SER B CA 1
ATOM 4057 C C . SER B 1 188 ? -5.582 7.367 6.691 1 98.19 188 SER B C 1
ATOM 4059 O O . SER B 1 188 ? -6.633 7.984 6.52 1 98.19 188 SER B O 1
ATOM 4061 N N . SER B 1 189 ? -5.5 6.273 7.449 1 96.75 189 SER B N 1
ATOM 4062 C CA . SER B 1 189 ? -6.629 5.758 8.219 1 96.75 189 SER B CA 1
ATOM 4063 C C . SER B 1 189 ? -6.176 4.715 9.234 1 96.75 189 SER B C 1
ATOM 4065 O O . SER B 1 189 ? -5.141 4.07 9.047 1 96.75 189 SER B O 1
ATOM 4067 N N . THR B 1 190 ? -6.949 4.574 10.305 1 95.06 190 THR B N 1
ATOM 4068 C CA . THR B 1 190 ? -6.676 3.496 11.242 1 95.06 190 THR B CA 1
ATOM 4069 C C . THR B 1 190 ? -6.848 2.135 10.57 1 95.06 190 THR B C 1
ATOM 4071 O O . THR B 1 190 ? -6.297 1.135 11.039 1 95.06 190 THR B O 1
ATOM 4074 N N . ILE B 1 191 ? -7.547 2.092 9.508 1 93.75 191 ILE B N 1
ATOM 4075 C CA . ILE B 1 191 ? -7.832 0.858 8.781 1 93.75 191 ILE B CA 1
ATOM 4076 C C . ILE B 1 191 ? -6.555 0.326 8.148 1 93.75 191 ILE B C 1
ATOM 4078 O O . ILE B 1 191 ? -6.5 -0.827 7.711 1 93.75 191 ILE B O 1
ATOM 4082 N N . ASN B 1 192 ? -5.492 1.106 8.148 1 94.75 192 ASN B N 1
ATOM 4083 C CA . ASN B 1 192 ? -4.215 0.636 7.625 1 94.75 192 ASN B CA 1
ATOM 4084 C C . ASN B 1 192 ? -3.475 -0.229 8.641 1 94.75 192 ASN B C 1
ATOM 4086 O O . ASN B 1 192 ? -2.512 -0.916 8.297 1 94.75 192 ASN B O 1
ATOM 4090 N N . TYR B 1 193 ? -3.938 -0.222 9.875 1 93.69 193 TYR B N 1
ATOM 4091 C CA . TYR B 1 193 ? -3.225 -0.938 10.93 1 93.69 193 TYR B CA 1
ATOM 4092 C C . TYR B 1 193 ? -3.717 -2.375 11.039 1 93.69 193 TYR B C 1
ATOM 4094 O O . TYR B 1 193 ? -3.061 -3.217 11.656 1 93.69 193 TYR B O 1
ATOM 4102 N N . PHE B 1 194 ? -4.871 -2.588 10.477 1 91 194 PHE B N 1
ATOM 4103 C CA . PHE B 1 194 ? -5.488 -3.908 10.555 1 91 194 PHE B CA 1
ATOM 4104 C C . PHE B 1 194 ? -5.965 -4.359 9.18 1 91 194 PHE B C 1
ATOM 4106 O O . PHE B 1 194 ? -6.473 -3.555 8.398 1 91 194 PHE B O 1
ATOM 4113 N N . GLU B 1 195 ? -5.781 -5.602 8.898 1 90.25 195 GLU B N 1
ATOM 4114 C CA . GLU B 1 195 ? -6.406 -6.148 7.699 1 90.25 195 GLU B CA 1
ATOM 4115 C C . GLU B 1 195 ? -7.926 -6.164 7.824 1 90.25 195 GLU B C 1
ATOM 4117 O O . GLU B 1 195 ? -8.5 -7.129 8.336 1 90.25 195 GLU B O 1
ATOM 4122 N N . TRP B 1 196 ? -8.555 -5.156 7.344 1 90.06 196 TRP B N 1
ATOM 4123 C CA . TRP B 1 196 ? -9.969 -4.906 7.598 1 90.06 196 TRP B CA 1
ATOM 4124 C C . TRP B 1 196 ? -10.836 -5.625 6.574 1 90.06 196 TRP B C 1
ATOM 4126 O O . TRP B 1 196 ? -10.836 -5.277 5.391 1 90.06 196 TRP B O 1
ATOM 4136 N N . TYR B 1 197 ? -11.641 -6.527 7.066 1 91.94 197 TYR B N 1
ATOM 4137 C CA . TYR B 1 197 ? -12.523 -7.316 6.211 1 91.94 197 TYR B CA 1
ATOM 4138 C C . TYR B 1 197 ? -13.461 -6.418 5.414 1 91.94 197 TYR B C 1
ATOM 4140 O O . TYR B 1 197 ? -14.008 -5.449 5.945 1 91.94 197 TYR B O 1
ATOM 4148 N N . TYR B 1 198 ? -13.609 -6.664 4.082 1 95.06 198 TYR B N 1
ATOM 4149 C CA . TYR B 1 198 ? -14.633 -6.105 3.207 1 95.06 198 TYR B CA 1
ATOM 4150 C C . TYR B 1 198 ? -14.312 -4.664 2.838 1 95.06 198 TYR B C 1
ATOM 4152 O O . TYR B 1 198 ? -15.164 -3.941 2.316 1 95.06 198 TYR B O 1
ATOM 4160 N N . LEU B 1 199 ? -13.102 -4.23 3.154 1 96 199 LEU B N 1
ATOM 4161 C CA . LEU B 1 199 ? -12.594 -2.922 2.756 1 96 199 LEU B CA 1
ATOM 4162 C C . LEU B 1 199 ? -11.219 -3.043 2.109 1 96 199 LEU B C 1
ATOM 4164 O O . LEU B 1 199 ? -10.336 -2.225 2.363 1 96 199 LEU B O 1
ATOM 4168 N N . ALA B 1 200 ? -11.062 -4.008 1.3 1 96.62 200 ALA B N 1
ATOM 4169 C CA . ALA B 1 200 ? -9.766 -4.469 0.808 1 96.62 200 ALA B CA 1
ATOM 4170 C C . ALA B 1 200 ? -9.008 -3.338 0.121 1 96.62 200 ALA B C 1
ATOM 4172 O O . ALA B 1 200 ? -7.887 -3.008 0.514 1 96.62 200 ALA B O 1
ATOM 4173 N N . ILE B 1 201 ? -9.617 -2.672 -0.846 1 97.25 201 ILE B N 1
ATOM 4174 C CA . ILE B 1 201 ? -8.922 -1.671 -1.643 1 97.25 201 ILE B CA 1
ATOM 4175 C C . ILE B 1 201 ? -8.672 -0.422 -0.8 1 97.25 201 ILE B C 1
ATOM 4177 O O . ILE B 1 201 ? -7.578 0.149 -0.832 1 97.25 201 ILE B O 1
ATOM 4181 N N . TYR B 1 202 ? -9.672 -0 -0.023 1 96.5 202 TYR B N 1
ATOM 4182 C CA . TYR B 1 202 ? -9.492 1.155 0.848 1 96.5 202 TYR B CA 1
ATOM 4183 C C . TYR B 1 202 ? -8.352 0.92 1.837 1 96.5 202 TYR B C 1
ATOM 4185 O O . TYR B 1 202 ? -7.449 1.75 1.963 1 96.5 202 TYR B O 1
ATOM 4193 N N . SER B 1 203 ? -8.422 -0.214 2.467 1 97.38 203 SER B N 1
ATOM 4194 C CA . SER B 1 203 ? -7.398 -0.563 3.449 1 97.38 203 SER B CA 1
ATOM 4195 C C . SER B 1 203 ? -6.016 -0.641 2.807 1 97.38 203 SER B C 1
ATOM 4197 O O . SER B 1 203 ? -5.055 -0.064 3.318 1 97.38 203 SER B O 1
ATOM 4199 N N . ALA B 1 204 ? -5.922 -1.273 1.692 1 98.12 204 ALA B N 1
ATOM 4200 C CA . ALA B 1 204 ? -4.645 -1.421 1.003 1 98.12 204 ALA B CA 1
ATOM 4201 C C . ALA B 1 204 ? -4.098 -0.066 0.561 1 98.12 204 ALA B C 1
ATOM 4203 O O . ALA B 1 204 ? -2.898 0.195 0.674 1 98.12 204 ALA B O 1
ATOM 4204 N N . SER B 1 205 ? -4.93 0.798 0.068 1 97.94 205 SER B N 1
ATOM 4205 C CA . SER B 1 205 ? -4.5 2.111 -0.401 1 97.94 205 SER B CA 1
ATOM 4206 C C . SER B 1 205 ? -4.023 2.982 0.756 1 97.94 205 SER B C 1
ATOM 4208 O O . SER B 1 205 ? -3.053 3.732 0.618 1 97.94 205 SER B O 1
ATOM 4210 N N . LYS B 1 206 ? -4.699 2.881 1.879 1 98.12 206 LYS B N 1
ATOM 4211 C CA . LYS B 1 206 ? -4.289 3.658 3.045 1 98.12 206 LYS B CA 1
ATOM 4212 C C . LYS B 1 206 ? -3.016 3.084 3.664 1 98.12 206 LYS B C 1
ATOM 4214 O O . LYS B 1 206 ? -2.189 3.828 4.199 1 98.12 206 LYS B O 1
ATOM 4219 N N . LYS B 1 207 ? -2.826 1.834 3.533 1 98.19 207 LYS B N 1
ATOM 4220 C CA . LYS B 1 207 ? -1.552 1.233 3.92 1 98.19 207 LYS B CA 1
ATOM 4221 C C . LYS B 1 207 ? -0.412 1.75 3.049 1 98.19 207 LYS B C 1
ATOM 4223 O O . LYS B 1 207 ? 0.68 2.031 3.547 1 98.19 207 LYS B O 1
ATOM 4228 N N . TYR B 1 208 ? -0.684 1.838 1.742 1 98.38 208 TYR B N 1
ATOM 4229 C CA . TYR B 1 208 ? 0.274 2.449 0.828 1 98.38 208 TYR B CA 1
ATOM 4230 C C . TYR B 1 208 ? 0.697 3.828 1.323 1 98.38 208 TYR B C 1
ATOM 4232 O O . TYR B 1 208 ? 1.891 4.133 1.383 1 98.38 208 TYR B O 1
ATOM 4240 N N . ALA B 1 209 ? -0.267 4.629 1.698 1 98.06 209 ALA B N 1
ATOM 4241 C CA . ALA B 1 209 ? -0.021 5.996 2.146 1 98.06 209 ALA B CA 1
ATOM 4242 C C . ALA B 1 209 ? 0.825 6.012 3.416 1 98.06 209 ALA B C 1
ATOM 4244 O O . ALA B 1 209 ? 1.783 6.781 3.521 1 98.06 209 ALA B O 1
ATOM 4245 N N . GLN B 1 210 ? 0.458 5.195 4.316 1 98.31 210 GLN B N 1
ATOM 4246 C CA . GLN B 1 210 ? 1.183 5.113 5.578 1 98.31 210 GLN B CA 1
ATOM 4247 C C . GLN B 1 210 ? 2.619 4.652 5.359 1 98.31 210 GLN B C 1
ATOM 4249 O O . GLN B 1 210 ? 3.555 5.215 5.934 1 98.31 210 GLN B O 1
ATOM 4254 N N . TRP B 1 211 ? 2.789 3.654 4.52 1 98.12 211 TRP B N 1
ATOM 4255 C CA . TRP B 1 211 ? 4.098 3.066 4.262 1 98.12 211 TRP B CA 1
ATOM 4256 C C . TRP B 1 211 ? 5 4.051 3.527 1 98.12 211 TRP B C 1
ATOM 4258 O O . TRP B 1 211 ? 6.164 4.23 3.896 1 98.12 211 TRP B O 1
ATOM 4268 N N . LEU B 1 212 ? 4.461 4.684 2.545 1 97.94 212 LEU B N 1
ATOM 4269 C CA . LEU B 1 212 ? 5.188 5.727 1.825 1 97.94 212 LEU B CA 1
ATOM 4270 C C . LEU B 1 212 ? 5.637 6.828 2.777 1 97.94 212 LEU B C 1
ATOM 4272 O O . LEU B 1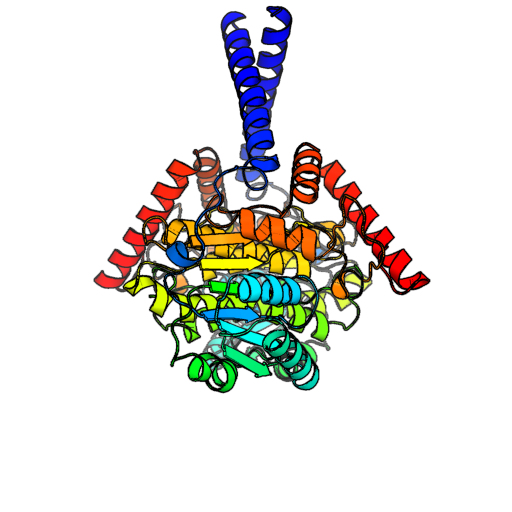 212 ? 6.805 7.234 2.756 1 97.94 212 LEU B O 1
ATOM 4276 N N . SER B 1 213 ? 4.762 7.258 3.654 1 98.25 213 SER B N 1
ATOM 4277 C CA . SER B 1 213 ? 5.051 8.32 4.605 1 98.25 213 SER B CA 1
ATOM 4278 C C . SER B 1 213 ? 6.188 7.93 5.543 1 98.25 213 SER B C 1
ATOM 4280 O O . SER B 1 213 ? 7.074 8.742 5.832 1 98.25 213 SER B O 1
ATOM 4282 N N . ALA B 1 214 ? 6.137 6.719 5.961 1 97.44 214 ALA B N 1
ATOM 4283 C CA . ALA B 1 214 ? 7.16 6.242 6.883 1 97.44 214 ALA B CA 1
ATOM 4284 C C . ALA B 1 214 ? 8.547 6.289 6.242 1 97.44 214 ALA B C 1
ATOM 4286 O O . ALA B 1 214 ? 9.516 6.703 6.879 1 97.44 214 ALA B O 1
ATOM 4287 N N . ILE B 1 215 ? 8.625 5.871 5.016 1 97.12 215 ILE B N 1
ATOM 4288 C CA . ILE B 1 215 ? 9.898 5.871 4.309 1 97.12 215 ILE B CA 1
ATOM 4289 C C . ILE B 1 215 ? 10.375 7.305 4.09 1 97.12 215 ILE B C 1
ATOM 4291 O O . ILE B 1 215 ? 11.547 7.621 4.305 1 97.12 215 ILE B O 1
ATOM 4295 N N . LEU B 1 216 ? 9.453 8.164 3.734 1 97.94 216 LEU B N 1
ATOM 4296 C CA . LEU B 1 216 ? 9.812 9.555 3.514 1 97.94 216 LEU B CA 1
ATOM 4297 C C . LEU B 1 216 ? 10.289 10.211 4.809 1 97.94 216 LEU B C 1
ATOM 4299 O O . LEU B 1 216 ? 11.234 11 4.797 1 97.94 216 LEU B O 1
ATOM 4303 N N . GLN B 1 217 ? 9.648 9.922 5.906 1 97.69 217 GLN B N 1
ATOM 4304 C CA . GLN B 1 217 ? 10.07 10.422 7.207 1 97.69 217 GLN B CA 1
ATOM 4305 C C . GLN B 1 217 ? 11.531 10.055 7.488 1 97.69 217 GLN B C 1
ATOM 4307 O O . GLN B 1 217 ? 12.305 10.891 7.957 1 97.69 217 GLN B O 1
ATOM 4312 N N . ALA B 1 218 ? 11.836 8.836 7.152 1 95.19 218 ALA B N 1
ATOM 4313 C CA . ALA B 1 218 ? 13.195 8.359 7.379 1 95.19 218 ALA B CA 1
ATOM 4314 C C . ALA B 1 218 ? 14.18 9.031 6.426 1 95.19 218 ALA B C 1
ATOM 4316 O O . ALA B 1 218 ? 15.242 9.5 6.844 1 95.19 218 ALA B O 1
ATOM 4317 N N . GLU B 1 219 ? 13.828 9.133 5.176 1 95.38 219 GLU B N 1
ATOM 4318 C CA . GLU B 1 219 ? 14.711 9.68 4.145 1 95.38 219 GLU B CA 1
ATOM 4319 C C . GLU B 1 219 ? 14.992 11.156 4.391 1 95.38 219 GLU B C 1
ATOM 4321 O O . GLU B 1 219 ? 16.078 11.648 4.074 1 95.38 219 GLU B O 1
ATOM 4326 N N . TYR B 1 220 ? 14.055 11.812 4.977 1 96.88 220 TYR B N 1
ATOM 4327 C CA . TYR B 1 220 ? 14.195 13.266 5.074 1 96.88 220 TYR B CA 1
ATOM 4328 C C . TYR B 1 220 ? 14.469 13.688 6.512 1 96.88 220 TYR B C 1
ATOM 4330 O O . TYR B 1 220 ? 14.422 14.875 6.836 1 96.88 220 TYR B O 1
ATOM 4338 N N . LYS B 1 221 ? 14.695 12.711 7.312 1 95 221 LYS B N 1
ATOM 4339 C CA . LYS B 1 221 ? 15.117 13.031 8.672 1 95 221 LYS B CA 1
ATOM 4340 C C . LYS B 1 221 ? 16.328 13.953 8.672 1 95 221 LYS B C 1
ATOM 4342 O O . LYS B 1 221 ? 17.312 13.68 7.973 1 95 221 LYS B O 1
ATOM 4347 N N . GLY B 1 222 ? 16.234 15.078 9.328 1 95.81 222 GLY B N 1
ATOM 4348 C CA . GLY B 1 222 ? 17.344 16 9.438 1 95.81 222 GLY B CA 1
ATOM 4349 C C . GLY B 1 222 ? 17.406 17.016 8.312 1 95.81 222 GLY B C 1
ATOM 4350 O O . GLY B 1 222 ? 18.281 17.875 8.281 1 95.81 222 GLY B O 1
ATOM 4351 N N . SER B 1 223 ? 16.453 17 7.348 1 96.94 223 SER B N 1
ATOM 4352 C CA . SER B 1 223 ? 16.453 17.891 6.195 1 96.94 223 SER B CA 1
ATOM 4353 C C . SER B 1 223 ? 15.742 19.203 6.512 1 96.94 223 SER B C 1
ATOM 4355 O O . SER B 1 223 ? 15.742 20.125 5.699 1 96.94 223 SER B O 1
ATOM 4357 N N . GLY B 1 224 ? 15.094 19.266 7.664 1 98.12 224 GLY B N 1
ATOM 4358 C CA . GLY B 1 224 ? 14.281 20.422 8.008 1 98.12 224 GLY B CA 1
ATOM 4359 C C . GLY B 1 224 ? 12.828 20.266 7.582 1 98.12 224 GLY B C 1
ATOM 4360 O O . GLY B 1 224 ? 12 21.125 7.891 1 98.12 224 GLY B O 1
ATOM 4361 N N . ILE B 1 225 ? 12.555 19.188 6.922 1 98.5 225 ILE B N 1
ATOM 4362 C CA . ILE B 1 225 ? 11.195 18.938 6.461 1 98.5 225 ILE B CA 1
ATOM 4363 C C . ILE B 1 225 ? 10.445 18.109 7.5 1 98.5 225 ILE B C 1
ATOM 4365 O O . ILE B 1 225 ? 11 17.156 8.062 1 98.5 225 ILE B O 1
ATOM 4369 N N . THR B 1 226 ? 9.25 18.484 7.832 1 98.69 226 THR B N 1
ATOM 4370 C CA . THR B 1 226 ? 8.359 17.719 8.703 1 98.69 226 THR B CA 1
ATOM 4371 C C . THR B 1 226 ? 7.367 16.906 7.887 1 98.69 226 THR B C 1
ATOM 4373 O O . THR B 1 226 ? 6.566 17.469 7.137 1 98.69 226 THR B O 1
ATOM 4376 N N . ILE B 1 227 ? 7.449 15.633 7.957 1 98.75 227 ILE B N 1
ATOM 4377 C CA . ILE B 1 227 ? 6.488 14.742 7.312 1 98.75 227 ILE B CA 1
ATOM 4378 C C . ILE B 1 227 ? 5.707 13.969 8.375 1 98.75 227 ILE B C 1
ATOM 4380 O O . ILE B 1 227 ? 6.297 13.312 9.234 1 98.75 227 ILE B O 1
ATOM 4384 N N . GLN B 1 228 ? 4.418 14.062 8.344 1 98.81 228 GLN B N 1
ATOM 4385 C CA . GLN B 1 228 ? 3.576 13.406 9.344 1 98.81 228 GLN B CA 1
ATOM 4386 C C . GLN B 1 228 ? 2.484 12.57 8.68 1 98.81 228 GLN B C 1
ATOM 4388 O O . GLN B 1 228 ? 1.955 12.945 7.633 1 98.81 228 GLN B O 1
ATOM 4393 N N . THR B 1 229 ? 2.178 11.469 9.289 1 98.75 229 THR B N 1
ATOM 4394 C CA . THR B 1 229 ? 1.06 10.625 8.891 1 98.75 229 THR B CA 1
ATOM 4395 C C . THR B 1 229 ? -0.064 10.688 9.922 1 98.75 229 THR B C 1
ATOM 4397 O O . THR B 1 229 ? 0.164 10.453 11.109 1 98.75 229 THR B O 1
ATOM 4400 N N . ILE B 1 230 ? -1.213 11.039 9.5 1 98.88 230 ILE B N 1
ATOM 4401 C CA . ILE B 1 230 ? -2.406 11.023 10.336 1 98.88 230 ILE B CA 1
ATOM 4402 C C . ILE B 1 230 ? -3.314 9.867 9.922 1 98.88 230 ILE B C 1
ATOM 4404 O O . ILE B 1 230 ? -3.697 9.766 8.75 1 98.88 230 ILE B O 1
ATOM 4408 N N . CYS B 1 231 ? -3.646 9.016 10.867 1 98.5 231 CYS B N 1
ATOM 4409 C CA . CYS B 1 231 ? -4.473 7.84 10.609 1 98.5 231 CYS B CA 1
ATOM 4410 C C . CYS B 1 231 ? -5.785 7.914 11.383 1 98.5 231 CYS B C 1
ATOM 4412 O O . CYS B 1 231 ? -5.961 7.219 12.383 1 98.5 231 CYS B O 1
ATOM 4414 N N . PRO B 1 232 ? -6.715 8.617 10.836 1 97.44 232 PRO B N 1
ATOM 4415 C CA . PRO B 1 232 ? -7.969 8.836 11.562 1 97.44 232 PRO B CA 1
ATOM 4416 C C . PRO B 1 232 ? -8.812 7.57 11.672 1 97.44 232 PRO B C 1
ATOM 4418 O O . PRO B 1 232 ? -8.766 6.715 10.789 1 97.44 232 PRO B O 1
ATOM 4421 N N . GLY B 1 233 ? -9.523 7.465 12.82 1 94.12 233 GLY B N 1
ATOM 4422 C CA . GLY B 1 233 ? -10.711 6.621 12.844 1 94.12 233 GLY B CA 1
ATOM 4423 C C . GLY B 1 233 ? -11.914 7.266 12.188 1 94.12 233 GLY B C 1
ATOM 4424 O O . GLY B 1 233 ? -11.781 7.98 11.188 1 94.12 233 GLY B O 1
ATOM 4425 N N . VAL B 1 234 ? -13.086 6.969 12.68 1 89.81 234 VAL B N 1
ATOM 4426 C CA . VAL B 1 234 ? -14.305 7.559 12.125 1 89.81 234 VAL B CA 1
ATOM 4427 C C . VAL B 1 234 ? -14.469 8.984 12.648 1 89.81 234 VAL B C 1
ATOM 4429 O O . VAL B 1 234 ? -14.461 9.211 13.859 1 89.81 234 VAL B O 1
ATOM 4432 N N . VAL B 1 235 ? -14.43 9.922 11.797 1 92.19 235 VAL B N 1
ATOM 4433 C CA . VAL B 1 235 ? -14.742 11.312 12.102 1 92.19 235 VAL B CA 1
ATOM 4434 C C . VAL B 1 235 ? -16.109 11.664 11.523 1 92.19 235 VAL B C 1
ATOM 4436 O O . VAL B 1 235 ? -16.469 11.227 10.43 1 92.19 235 VAL B O 1
ATOM 4439 N N . SER B 1 236 ? -16.906 12.438 12.242 1 89.56 236 SER B N 1
ATOM 4440 C CA . SER B 1 236 ? -18.25 12.773 11.812 1 89.56 236 SER B CA 1
ATOM 4441 C C . SER B 1 236 ? -18.234 13.703 10.602 1 89.56 236 SER B C 1
ATOM 4443 O O . SER B 1 236 ? -18.172 14.922 10.742 1 89.56 236 SER B O 1
ATOM 4445 N N . THR B 1 237 ? -18.234 13.133 9.438 1 87 237 THR B N 1
ATOM 4446 C CA . THR B 1 237 ? -18.219 13.828 8.156 1 87 237 THR B CA 1
ATOM 4447 C C . THR B 1 237 ? -19.219 13.211 7.188 1 87 237 THR B C 1
ATOM 4449 O O . THR B 1 237 ? -19.859 12.211 7.504 1 87 237 THR B O 1
ATOM 4452 N N . LYS B 1 238 ? -19.359 13.867 6.023 1 79 238 LYS B N 1
ATOM 4453 C CA . LYS B 1 238 ? -20.188 13.305 4.965 1 79 238 LYS B CA 1
ATOM 4454 C C . LYS B 1 238 ? -19.688 11.938 4.531 1 79 238 LYS B C 1
ATOM 4456 O O . LYS B 1 238 ? -20.469 11.031 4.262 1 79 238 LYS B O 1
ATOM 4461 N N . MET B 1 239 ? -18.453 11.688 4.539 1 76.88 239 MET B N 1
ATOM 4462 C CA . MET B 1 239 ? -17.844 10.422 4.117 1 76.88 239 MET B CA 1
ATOM 4463 C C . MET B 1 239 ? -18.266 9.289 5.047 1 76.88 239 MET B C 1
ATOM 4465 O O . MET B 1 239 ? -18.547 8.18 4.594 1 76.88 239 MET B O 1
ATOM 4469 N N . SER B 1 240 ? -18.297 9.648 6.391 1 74.12 240 SER B N 1
ATOM 4470 C CA . SER B 1 240 ? -18.641 8.617 7.367 1 74.12 240 SER B CA 1
ATOM 4471 C C . SER B 1 240 ? -20.156 8.461 7.492 1 74.12 240 SER B C 1
ATOM 4473 O O . SER B 1 240 ? -20.625 7.57 8.203 1 74.12 240 SER B O 1
ATOM 4475 N N . LYS B 1 241 ? -20.984 9.367 6.805 1 74.31 241 LYS B N 1
ATOM 4476 C CA . LYS B 1 241 ? -22.453 9.328 6.82 1 74.31 241 LYS B CA 1
ATOM 4477 C C . LYS B 1 241 ? -22.984 9.273 8.25 1 74.31 241 LYS B C 1
ATOM 4479 O O . LYS B 1 241 ? -23.938 8.555 8.531 1 74.31 241 LYS B O 1
ATOM 4484 N N . ASN B 1 242 ? -22.016 9.805 9.195 1 70.25 242 ASN B N 1
ATOM 4485 C CA . ASN B 1 242 ? -22.438 9.852 10.594 1 70.25 242 ASN B CA 1
ATOM 4486 C C . ASN B 1 242 ? -22.672 11.281 11.062 1 70.25 242 ASN B C 1
ATOM 4488 O O . ASN B 1 242 ? -21.719 12.055 11.203 1 70.25 242 ASN B O 1
ATOM 4492 N N . PRO B 1 243 ? -23.922 11.523 11.367 1 67.31 243 PRO B N 1
ATOM 4493 C CA . PRO B 1 243 ? -24.203 12.914 11.727 1 67.31 243 PRO B CA 1
ATOM 4494 C C . PRO B 1 243 ? -24.078 13.18 13.227 1 67.31 243 PRO B C 1
ATOM 4496 O O . PRO B 1 243 ? -24.062 14.336 13.656 1 67.31 243 PRO B O 1
ATOM 4499 N N . LYS B 1 244 ? -24.047 12.18 14.094 1 81.06 244 LYS B N 1
ATOM 4500 C CA . LYS B 1 244 ? -24.031 12.43 15.531 1 81.06 244 LYS B CA 1
ATOM 4501 C C . LYS B 1 244 ? -22.656 12.117 16.125 1 81.06 244 LYS B C 1
ATOM 4503 O O . LYS B 1 244 ? -22.297 10.953 16.312 1 81.06 244 LYS B O 1
ATOM 4508 N N . PRO B 1 245 ? -21.891 13.188 16.453 1 87.19 245 PRO B N 1
ATOM 4509 C CA . PRO B 1 245 ? -20.547 12.977 17 1 87.19 245 PRO B CA 1
ATOM 4510 C C . PRO B 1 245 ? -20.562 12.258 18.344 1 87.19 245 PRO B C 1
ATOM 4512 O O . PRO B 1 245 ? -21.5 12.422 19.141 1 87.19 245 PRO B O 1
ATOM 4515 N N . THR B 1 246 ? -19.656 11.422 18.594 1 88.81 246 THR B N 1
ATOM 4516 C CA . THR B 1 246 ? -19.406 10.734 19.859 1 88.81 246 THR B CA 1
ATOM 4517 C C . THR B 1 246 ? -17.938 10.898 20.281 1 88.81 246 THR B C 1
ATOM 4519 O O . THR B 1 246 ? -17.156 11.539 19.578 1 88.81 246 THR B O 1
ATOM 4522 N N . PHE B 1 247 ? -17.641 10.391 21.422 1 90.75 247 PHE B N 1
ATOM 4523 C CA . PHE B 1 247 ? -16.266 10.438 21.906 1 90.75 247 PHE B CA 1
ATOM 4524 C C . PHE B 1 247 ? -15.32 9.773 20.906 1 90.75 247 PHE B C 1
ATOM 4526 O O . PHE B 1 247 ? -14.234 10.289 20.641 1 90.75 247 PHE B O 1
ATOM 4533 N N . THR B 1 248 ? -15.719 8.711 20.344 1 90.19 248 THR B N 1
ATOM 4534 C CA . THR B 1 248 ? -14.867 7.953 19.422 1 90.19 248 THR B CA 1
ATOM 4535 C C . THR B 1 248 ? -15.086 8.406 17.984 1 90.19 248 THR B C 1
ATOM 4537 O O . THR B 1 248 ? -14.383 7.969 17.078 1 90.19 248 THR B O 1
ATOM 4540 N N . GLU B 1 249 ? -16.016 9.25 17.734 1 92.38 249 GLU B N 1
ATOM 4541 C CA . GLU B 1 249 ? -16.297 9.852 16.438 1 92.38 249 GLU B CA 1
ATOM 4542 C C . GLU B 1 249 ? -16.391 11.367 16.547 1 92.38 249 GLU B C 1
ATOM 4544 O O . GLU B 1 249 ? -17.469 11.945 16.375 1 92.38 249 GLU B O 1
ATOM 4549 N N . PRO B 1 250 ? -15.32 12.016 16.719 1 94.25 250 PRO B N 1
ATOM 4550 C CA . PRO B 1 250 ? -15.312 13.453 16.969 1 94.25 250 PRO B CA 1
ATOM 4551 C C . PRO B 1 250 ? -15.734 14.273 15.758 1 94.25 250 PRO B C 1
ATOM 4553 O O . PRO B 1 250 ? -15.773 13.75 14.641 1 94.25 250 PRO B O 1
ATOM 4556 N N . THR B 1 251 ? -16.062 15.516 16.047 1 94.94 251 THR B N 1
ATOM 4557 C CA . THR B 1 251 ? -16.297 16.469 14.969 1 94.94 251 THR B CA 1
ATOM 4558 C C . THR B 1 251 ? -15 16.797 14.242 1 94.94 251 THR B C 1
ATOM 4560 O O . THR B 1 251 ? -13.914 16.656 14.805 1 94.94 251 THR B O 1
ATOM 4563 N N . PRO B 1 252 ? -15.133 17.266 13.023 1 96.69 252 PRO B N 1
ATOM 4564 C CA . PRO B 1 252 ? -13.922 17.688 12.305 1 96.69 252 PRO B CA 1
ATOM 4565 C C . PRO B 1 252 ? -13.148 18.781 13.039 1 96.69 252 PRO B C 1
ATOM 4567 O O . PRO B 1 252 ? -11.914 18.781 13.039 1 96.69 252 PRO B O 1
ATOM 4570 N N . VAL B 1 253 ? -13.812 19.688 13.742 1 97.12 253 VAL B N 1
ATOM 4571 C CA . VAL B 1 253 ? -13.188 20.797 14.445 1 97.12 253 VAL B CA 1
ATOM 4572 C C . VAL B 1 253 ? -12.273 20.266 15.547 1 97.12 253 VAL B C 1
ATOM 4574 O O . VAL B 1 253 ? -11.102 20.641 15.633 1 97.12 253 VAL B O 1
ATOM 4577 N N . LYS B 1 254 ? -12.82 19.391 16.312 1 96.81 254 LYS B N 1
ATOM 4578 C CA . LYS B 1 254 ? -12.047 18.812 17.406 1 96.81 254 LYS B CA 1
ATOM 4579 C C . LYS B 1 254 ? -10.906 17.953 16.875 1 96.81 254 LYS B C 1
ATOM 4581 O O . LYS B 1 254 ? -9.773 18.031 17.359 1 96.81 254 LYS B O 1
ATOM 4586 N N . PHE B 1 255 ? -11.203 17.141 15.93 1 97.94 255 PHE B N 1
ATOM 4587 C CA . PHE B 1 255 ? -10.219 16.219 15.359 1 97.94 255 PHE B CA 1
ATOM 4588 C C . PHE B 1 255 ? -9.039 16.984 14.766 1 97.94 255 PHE B C 1
ATOM 4590 O O . PHE B 1 255 ? -7.891 16.734 15.133 1 97.94 255 PHE B O 1
ATOM 4597 N N . VAL B 1 256 ? -9.281 17.953 13.891 1 98.69 256 VAL B N 1
ATOM 4598 C CA . VAL B 1 256 ? -8.234 18.672 13.172 1 98.69 256 VAL B CA 1
ATOM 4599 C C . VAL B 1 256 ? -7.441 19.547 14.141 1 98.69 256 VAL B C 1
ATOM 4601 O O . VAL B 1 256 ? -6.227 19.703 13.992 1 98.69 256 VAL B O 1
ATOM 4604 N N . GLY B 1 257 ? -8.141 20.094 15.164 1 98.5 257 GLY B N 1
ATOM 4605 C CA . GLY B 1 257 ? -7.422 20.844 16.188 1 98.5 257 GLY B CA 1
ATOM 4606 C C . GLY B 1 257 ? -6.309 20.031 16.844 1 98.5 257 GLY B C 1
ATOM 4607 O O . GLY B 1 257 ? -5.184 20.516 16.969 1 98.5 257 GLY B O 1
ATOM 4608 N N . GLN B 1 258 ? -6.637 18.828 17.172 1 98.56 258 GLN B N 1
ATOM 4609 C CA . GLN B 1 258 ? -5.648 17.969 17.797 1 98.56 258 GLN B CA 1
ATOM 4610 C C . GLN B 1 258 ? -4.617 17.469 16.781 1 98.56 258 GLN B C 1
ATOM 4612 O O . GLN B 1 258 ? -3.436 17.344 17.109 1 98.56 258 GLN B O 1
ATOM 4617 N N . ALA B 1 259 ? -5.078 17.219 15.57 1 98.75 259 ALA B N 1
ATOM 4618 C CA . ALA B 1 259 ? -4.156 16.781 14.531 1 98.75 259 ALA B CA 1
ATOM 4619 C C . ALA B 1 259 ? -3.102 17.844 14.242 1 98.75 259 ALA B C 1
ATOM 4621 O O . ALA B 1 259 ? -1.908 17.547 14.164 1 98.75 259 ALA B O 1
ATOM 4622 N N . ILE B 1 260 ? -3.516 19.109 14.156 1 98.81 260 ILE B N 1
ATOM 4623 C CA . ILE B 1 260 ? -2.6 20.203 13.906 1 98.81 260 ILE B CA 1
ATOM 4624 C C . ILE B 1 260 ? -1.661 20.391 15.094 1 98.81 260 ILE B C 1
ATOM 4626 O O . ILE B 1 260 ? -0.466 20.625 14.922 1 98.81 260 ILE B O 1
ATOM 4630 N N . HIS B 1 261 ? -2.182 20.203 16.328 1 98.62 261 HIS B N 1
ATOM 4631 C CA . HIS B 1 261 ? -1.375 20.312 17.531 1 98.62 261 HIS B CA 1
ATOM 4632 C C . HIS B 1 261 ? -0.221 19.312 17.5 1 98.62 261 HIS B C 1
ATOM 4634 O O . HIS B 1 261 ? 0.861 19.594 18.031 1 98.62 261 HIS B O 1
ATOM 4640 N N . SER B 1 262 ? -0.404 18.203 16.844 1 98.69 262 SER B N 1
ATOM 4641 C CA . SER B 1 262 ? 0.557 17.094 16.875 1 98.69 262 SER B CA 1
ATOM 4642 C C . SER B 1 262 ? 1.664 17.297 15.852 1 98.69 262 SER B C 1
ATOM 4644 O O . SER B 1 262 ? 2.686 16.609 15.891 1 98.69 262 SER B O 1
ATOM 4646 N N . ILE B 1 263 ? 1.495 18.234 14.922 1 98.81 263 ILE B N 1
ATOM 4647 C CA . ILE B 1 263 ? 2.465 18.438 13.852 1 98.81 263 ILE B CA 1
ATOM 4648 C C . ILE B 1 263 ? 3.818 18.828 14.445 1 98.81 263 ILE B C 1
ATOM 4650 O O . ILE B 1 263 ? 3.906 19.734 15.273 1 98.81 263 ILE B O 1
ATOM 4654 N N . GLY B 1 264 ? 4.859 18.109 14.062 1 98.12 264 GLY B N 1
ATOM 4655 C CA . GLY B 1 264 ? 6.203 18.391 14.531 1 98.12 264 GLY B CA 1
ATOM 4656 C C . GLY B 1 264 ? 6.539 17.688 15.836 1 98.12 264 GLY B C 1
ATOM 4657 O O . GLY B 1 264 ? 7.703 17.641 16.25 1 98.12 264 GLY B O 1
ATOM 4658 N N . LEU B 1 265 ? 5.527 17.141 16.531 1 97.94 265 LEU B N 1
ATOM 4659 C CA . LEU B 1 265 ? 5.742 16.453 17.797 1 97.94 265 LEU B CA 1
ATOM 4660 C C . LEU B 1 265 ? 5.926 14.961 17.594 1 97.94 265 LEU B C 1
ATOM 4662 O O . LEU B 1 265 ? 6.691 14.312 18.312 1 97.94 265 LEU B O 1
ATOM 4666 N N . ILE B 1 266 ? 5.18 14.414 16.656 1 97.81 266 ILE B N 1
ATOM 4667 C CA . ILE B 1 266 ? 5.219 12.984 16.391 1 97.81 266 ILE B CA 1
ATOM 4668 C C . ILE B 1 266 ? 5.086 12.742 14.891 1 97.81 266 ILE B C 1
ATOM 4670 O O . ILE B 1 266 ? 4.441 13.523 14.18 1 97.81 266 ILE B O 1
ATOM 4674 N N . LYS B 1 267 ? 5.652 11.688 14.398 1 97.88 267 LYS B N 1
ATOM 4675 C CA . LYS B 1 267 ? 5.707 11.414 12.961 1 97.88 267 LYS B CA 1
ATOM 4676 C C . LYS B 1 267 ? 4.422 10.742 12.484 1 97.88 267 LYS B C 1
ATOM 4678 O O . LYS B 1 267 ? 4.047 10.867 11.32 1 97.88 267 LYS B O 1
ATOM 4683 N N . GLU B 1 268 ? 3.795 9.984 13.352 1 98.38 268 GLU B N 1
ATOM 4684 C CA . GLU B 1 268 ? 2.586 9.234 13.016 1 98.38 268 GLU B CA 1
ATOM 4685 C C . GLU B 1 268 ? 1.646 9.141 14.219 1 98.38 268 GLU B C 1
ATOM 4687 O O . GLU B 1 268 ? 2.08 8.844 15.328 1 98.38 268 GLU B O 1
ATOM 4692 N N . THR B 1 269 ? 0.396 9.406 14.047 1 98.38 269 THR B N 1
ATOM 4693 C CA . THR B 1 269 ? -0.631 9.297 15.078 1 98.38 269 THR B CA 1
ATOM 4694 C C . THR B 1 269 ? -2.014 9.148 14.453 1 98.38 269 THR B C 1
ATOM 4696 O O . THR B 1 269 ? -2.164 9.258 13.234 1 98.38 269 THR B O 1
ATOM 4699 N N . THR B 1 270 ? -3.012 8.891 15.281 1 98.38 270 THR B N 1
ATOM 4700 C CA . THR B 1 270 ? -4.371 8.727 14.781 1 98.38 270 THR B CA 1
ATOM 4701 C C . THR B 1 270 ? -5.07 10.07 14.648 1 98.38 270 THR B C 1
ATOM 4703 O O . THR B 1 270 ? -6.195 10.148 14.148 1 98.38 270 THR B O 1
ATOM 4706 N N . GLY B 1 271 ? -4.453 11.102 15.031 1 98.38 271 GLY B N 1
ATOM 4707 C CA . GLY B 1 271 ? -4.965 12.445 14.797 1 98.38 271 GLY B CA 1
ATOM 4708 C C . GLY B 1 271 ? -5.637 13.055 16.016 1 98.38 271 GLY B C 1
ATOM 4709 O O . GLY B 1 271 ? -5.75 14.273 16.109 1 98.38 271 GLY B O 1
ATOM 4710 N N . CYS B 1 272 ? -6.113 12.18 16.969 1 98.06 272 CYS B N 1
ATOM 4711 C CA . CYS B 1 272 ? -6.719 12.719 18.188 1 98.06 272 CYS B CA 1
ATOM 4712 C C . CYS B 1 272 ? -6.641 11.711 19.328 1 98.06 272 CYS B C 1
ATOM 4714 O O . CYS B 1 272 ? -6.41 10.523 19.094 1 98.06 272 CYS B O 1
ATOM 4716 N N . PHE B 1 273 ? -6.883 12.211 20.484 1 97.94 273 PHE B N 1
ATOM 4717 C CA . PHE B 1 273 ? -6.742 11.43 21.719 1 97.94 273 PHE B CA 1
ATOM 4718 C C . PHE B 1 273 ? -7.664 10.219 21.688 1 97.94 273 PHE B C 1
ATOM 4720 O O . PHE B 1 273 ? -7.223 9.094 21.938 1 97.94 273 PHE B O 1
ATOM 4727 N N . ALA B 1 274 ? -8.898 10.469 21.359 1 97.31 274 ALA B N 1
ATOM 4728 C CA . ALA B 1 274 ? -9.906 9.414 21.406 1 97.31 274 ALA B CA 1
ATOM 4729 C C . ALA B 1 274 ? -9.555 8.273 20.453 1 97.31 274 ALA B C 1
ATOM 4731 O O . ALA B 1 274 ? -9.641 7.098 20.828 1 97.31 274 ALA B O 1
ATOM 4732 N N . HIS B 1 275 ? -9.18 8.609 19.266 1 97.62 275 HIS B N 1
ATOM 4733 C CA . HIS B 1 275 ? -8.805 7.598 18.281 1 97.62 275 HIS B CA 1
ATOM 4734 C C . HIS B 1 275 ? -7.559 6.84 18.719 1 97.62 275 HIS B C 1
ATOM 4736 O O . HIS B 1 275 ? -7.469 5.621 18.531 1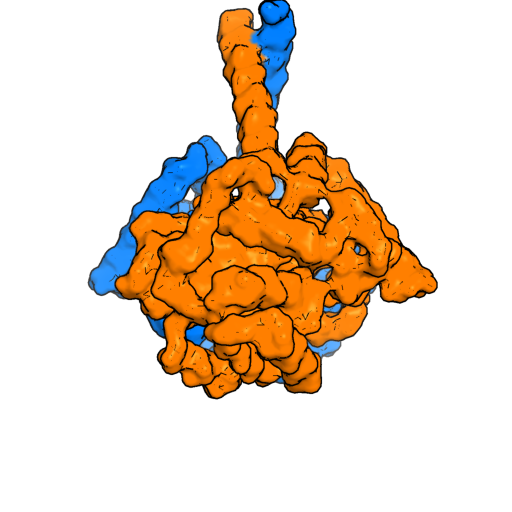 97.62 275 HIS B O 1
ATOM 4742 N N . GLN B 1 276 ? -6.578 7.574 19.281 1 98.25 276 GLN B N 1
ATOM 4743 C CA . GLN B 1 276 ? -5.328 6.945 19.703 1 98.25 276 GLN B CA 1
ATOM 4744 C C . GLN B 1 276 ? -5.562 5.977 20.859 1 98.25 276 GLN B C 1
ATOM 4746 O O . GLN B 1 276 ? -4.977 4.891 20.906 1 98.25 276 GLN B O 1
ATOM 4751 N N . LEU B 1 277 ? -6.395 6.398 21.797 1 97.12 277 LEU B N 1
ATOM 4752 C CA . LEU B 1 277 ? -6.754 5.527 22.906 1 97.12 277 LEU B CA 1
ATOM 4753 C C . LEU B 1 277 ? -7.383 4.23 22.391 1 97.12 277 LEU B C 1
ATOM 4755 O O . LEU B 1 277 ? -6.977 3.141 22.812 1 97.12 277 LEU B O 1
ATOM 4759 N N . ASN B 1 278 ? -8.328 4.398 21.516 1 95 278 ASN B N 1
ATOM 4760 C CA . ASN B 1 278 ? -9.008 3.238 20.953 1 95 278 ASN B CA 1
ATOM 4761 C C . ASN B 1 278 ? -8.023 2.32 20.219 1 95 278 ASN B C 1
ATOM 4763 O O . ASN B 1 278 ? -8.094 1.098 20.359 1 95 278 ASN B O 1
ATOM 4767 N N . PHE B 1 279 ? -7.16 2.9 19.453 1 95.62 279 PHE B N 1
ATOM 4768 C CA . PHE B 1 279 ? -6.184 2.139 18.688 1 95.62 279 PHE B CA 1
ATOM 4769 C C . PHE B 1 279 ? -5.27 1.342 19.609 1 95.62 279 PHE B C 1
ATOM 4771 O O . PHE B 1 279 ? -5.012 0.161 19.359 1 95.62 279 PHE B O 1
ATOM 4778 N N . GLU B 1 280 ? -4.762 1.991 20.656 1 95.75 280 GLU B N 1
ATOM 4779 C CA . GLU B 1 280 ? -3.857 1.322 21.578 1 95.75 280 GLU B CA 1
ATOM 4780 C C . GLU B 1 280 ? -4.555 0.161 22.297 1 95.75 280 GLU B C 1
ATOM 4782 O O . GLU B 1 280 ? -3.936 -0.875 22.547 1 95.75 280 GLU B O 1
ATOM 4787 N N . LEU B 1 281 ? -5.812 0.281 22.594 1 93.81 281 LEU B N 1
ATOM 4788 C CA . LEU B 1 281 ? -6.574 -0.78 23.25 1 93.81 281 LEU B CA 1
ATOM 4789 C C . LEU B 1 281 ? -6.781 -1.959 22.297 1 93.81 281 LEU B C 1
ATOM 4791 O O . LEU B 1 281 ? -6.629 -3.115 22.703 1 93.81 281 LEU B O 1
ATOM 4795 N N . LEU B 1 282 ? -7.078 -1.669 21.078 1 91.62 282 LEU B N 1
ATOM 4796 C CA . LEU B 1 282 ? -7.305 -2.721 20.094 1 91.62 282 LEU B CA 1
ATOM 4797 C C . LEU B 1 282 ? -6.008 -3.449 19.766 1 91.62 282 LEU B C 1
ATOM 4799 O O . LEU B 1 282 ? -6.016 -4.648 19.469 1 91.62 282 LEU B O 1
ATOM 4803 N N . SER B 1 283 ? -4.898 -2.691 19.812 1 92.06 283 SER B N 1
ATOM 4804 C CA . SER B 1 283 ? -3.6 -3.221 19.406 1 92.06 283 SER B CA 1
ATOM 4805 C C . SER B 1 283 ? -3.092 -4.27 20.391 1 92.06 283 SER B C 1
ATOM 4807 O O . SER B 1 283 ? -2.17 -5.023 20.078 1 92.06 283 SER B O 1
ATOM 4809 N N . ILE B 1 284 ? -3.641 -4.367 21.578 1 91.25 284 ILE B N 1
ATOM 4810 C CA . ILE B 1 284 ? -3.217 -5.332 22.578 1 91.25 284 ILE B CA 1
ATOM 4811 C C . ILE B 1 284 ? -3.879 -6.68 22.312 1 91.25 284 ILE B C 1
ATOM 4813 O O . ILE B 1 284 ? -3.389 -7.719 22.766 1 91.25 284 ILE B O 1
ATOM 4817 N N . LEU B 1 285 ? -4.973 -6.672 21.547 1 91.69 285 LEU B N 1
ATOM 4818 C CA . LEU B 1 285 ? -5.746 -7.887 21.312 1 91.69 285 LEU B CA 1
ATOM 4819 C C . LEU B 1 285 ? -5.059 -8.789 20.297 1 91.69 285 LEU B C 1
ATOM 4821 O O . LEU B 1 285 ? -4.426 -8.297 19.359 1 91.69 285 LEU B O 1
ATOM 4825 N N . PRO B 1 286 ? -5.219 -10.094 20.547 1 90.5 286 PRO B N 1
ATOM 4826 C CA . PRO B 1 286 ? -4.695 -11.031 19.531 1 90.5 286 PRO B CA 1
ATOM 4827 C C . PRO B 1 286 ? -5.332 -10.836 18.156 1 90.5 286 PRO B C 1
ATOM 4829 O O . PRO B 1 286 ? -6.5 -10.453 18.062 1 90.5 286 PRO B O 1
ATOM 4832 N N . ASN B 1 287 ? -4.605 -11.188 17.172 1 87.88 287 ASN B N 1
ATOM 4833 C CA . ASN B 1 287 ? -4.996 -10.953 15.781 1 87.88 287 ASN B CA 1
ATOM 4834 C C . ASN B 1 287 ? -6.332 -11.609 15.461 1 87.88 287 ASN B C 1
ATOM 4836 O O . ASN B 1 287 ? -7.141 -11.055 14.719 1 87.88 287 ASN B O 1
ATOM 4840 N N . PHE B 1 288 ? -6.562 -12.797 15.945 1 90.31 288 PHE B N 1
ATOM 4841 C CA . PHE B 1 288 ? -7.797 -13.5 15.617 1 90.31 288 PHE B CA 1
ATOM 4842 C C . PHE B 1 288 ? -9.008 -12.773 16.188 1 90.31 288 PHE B C 1
ATOM 4844 O O . PHE B 1 288 ? -10.078 -12.773 15.578 1 90.31 288 PHE B O 1
ATOM 4851 N N . ILE B 1 289 ? -8.828 -12.094 17.359 1 93.31 289 ILE B N 1
ATOM 4852 C CA . ILE B 1 289 ? -9.906 -11.328 17.969 1 93.31 289 ILE B CA 1
ATOM 4853 C C . ILE B 1 289 ? -10.156 -10.055 17.141 1 93.31 289 ILE B C 1
ATOM 4855 O O . ILE B 1 289 ? -11.305 -9.688 16.891 1 93.31 289 ILE B O 1
ATOM 4859 N N . VAL B 1 290 ? -9.055 -9.469 16.719 1 91.62 290 VAL B N 1
ATOM 4860 C CA . VAL B 1 290 ? -9.164 -8.266 15.898 1 91.62 290 VAL B CA 1
ATOM 4861 C C . VAL B 1 290 ? -9.867 -8.594 14.578 1 91.62 290 VAL B C 1
ATOM 4863 O O . VAL B 1 290 ? -10.703 -7.824 14.109 1 91.62 290 VAL B O 1
ATOM 4866 N N . ALA B 1 291 ? -9.547 -9.742 14.047 1 90.56 291 ALA B N 1
ATOM 4867 C CA . ALA B 1 291 ? -10.172 -10.188 12.805 1 90.56 291 ALA B CA 1
ATOM 4868 C C . ALA B 1 291 ? -11.68 -10.352 12.977 1 90.56 291 ALA B C 1
ATOM 4870 O O . ALA B 1 291 ? -12.453 -9.938 12.109 1 90.56 291 ALA B O 1
ATOM 4871 N N . ILE B 1 292 ? -12.078 -10.938 14.094 1 93.06 292 ILE B N 1
ATOM 4872 C CA . ILE B 1 292 ? -13.5 -11.109 14.391 1 93.06 292 ILE B CA 1
ATOM 4873 C C . ILE B 1 292 ? -14.164 -9.75 14.531 1 93.06 292 ILE B C 1
ATOM 4875 O O . ILE B 1 292 ? -15.242 -9.516 13.977 1 93.06 292 ILE B O 1
ATOM 4879 N N . PHE B 1 293 ? -13.445 -8.922 15.188 1 91.69 293 PHE B N 1
ATOM 4880 C CA . PHE B 1 293 ? -13.961 -7.582 15.422 1 91.69 293 PHE B CA 1
ATOM 4881 C C . PHE B 1 293 ? -14.156 -6.832 14.109 1 91.69 293 PHE B C 1
ATOM 4883 O O . PHE B 1 293 ? -15.211 -6.242 13.875 1 91.69 293 PHE B O 1
ATOM 4890 N N . THR B 1 294 ? -13.164 -6.793 13.219 1 91.12 294 THR B N 1
ATOM 4891 C CA . THR B 1 294 ? -13.227 -6.051 11.969 1 91.12 294 THR B CA 1
ATOM 4892 C C . THR B 1 294 ? -14.305 -6.625 11.055 1 91.12 294 THR B C 1
ATOM 4894 O O . THR B 1 294 ? -15.016 -5.879 10.375 1 91.12 294 THR B O 1
ATOM 4897 N N . LYS B 1 295 ? -14.461 -7.902 11.031 1 93.06 295 LYS B N 1
ATOM 4898 C CA . LYS B 1 295 ? -15.5 -8.531 10.227 1 93.06 295 LYS B CA 1
ATOM 4899 C C . LYS B 1 295 ? -16.891 -8.125 10.703 1 93.06 295 LYS B C 1
ATOM 4901 O O . LYS B 1 295 ? -17.734 -7.723 9.906 1 93.06 295 LYS B O 1
ATOM 4906 N N . ARG B 1 296 ? -17.062 -8.188 12.023 1 93.19 296 ARG B N 1
ATOM 4907 C CA . ARG B 1 296 ? -18.359 -7.836 12.602 1 93.19 296 ARG B CA 1
ATOM 4908 C C . ARG B 1 296 ? -18.688 -6.367 12.367 1 93.19 296 ARG B C 1
ATOM 4910 O O . ARG B 1 296 ? -19.828 -6.023 12.047 1 93.19 296 ARG B O 1
ATOM 4917 N N . MET B 1 297 ? -17.688 -5.578 12.555 1 90.38 297 MET B N 1
ATOM 4918 C CA . MET B 1 297 ? -17.875 -4.145 12.367 1 90.38 297 MET B CA 1
ATOM 4919 C C . MET B 1 297 ? -18.234 -3.834 10.914 1 90.38 297 MET B C 1
ATOM 4921 O O . MET B 1 297 ? -19.109 -2.994 10.656 1 90.38 297 MET B O 1
ATOM 4925 N N . SER B 1 298 ? -17.562 -4.477 9.977 1 92.81 298 SER B N 1
ATOM 4926 C CA . SER B 1 298 ? -17.859 -4.281 8.555 1 92.81 298 SER B CA 1
ATOM 4927 C C . SER B 1 298 ? -19.281 -4.684 8.219 1 92.81 298 SER B C 1
ATOM 4929 O O . SER B 1 298 ? -19.969 -3.975 7.484 1 92.81 298 SER B O 1
ATOM 4931 N N . LEU B 1 299 ? -19.734 -5.777 8.758 1 93.38 299 LEU B N 1
ATOM 4932 C CA . LEU B 1 299 ? -21.078 -6.258 8.5 1 93.38 299 LEU B CA 1
ATOM 4933 C C . LEU B 1 299 ? -22.109 -5.324 9.125 1 93.38 299 LEU B C 1
ATOM 4935 O O . LEU B 1 299 ? -23.156 -5.066 8.523 1 93.38 299 LEU B O 1
ATOM 4939 N N . LYS B 1 300 ? -21.766 -4.84 10.297 1 90.5 300 LYS B N 1
ATOM 4940 C CA . LYS B 1 300 ? -22.641 -3.869 10.938 1 90.5 300 LYS B CA 1
ATOM 4941 C C . LYS B 1 300 ? -22.781 -2.604 10.094 1 90.5 300 LYS B C 1
ATOM 4943 O O . LYS B 1 300 ? -23.875 -2.092 9.898 1 90.5 300 LYS B O 1
ATOM 4948 N N . MET B 1 301 ? -21.688 -2.096 9.648 1 88 301 MET B N 1
ATOM 4949 C CA . MET B 1 301 ? -21.672 -0.905 8.805 1 88 301 MET B CA 1
ATOM 4950 C C . MET B 1 301 ? -22.484 -1.127 7.535 1 88 301 MET B C 1
ATOM 4952 O O . MET B 1 301 ? -23.25 -0.254 7.125 1 88 301 MET B O 1
ATOM 4956 N N . LYS B 1 302 ? -22.344 -2.266 6.938 1 91.88 302 LYS B N 1
ATOM 4957 C CA . LYS B 1 302 ? -23.078 -2.609 5.727 1 91.88 302 LYS B CA 1
ATOM 4958 C C . LYS B 1 302 ? -24.578 -2.629 5.992 1 91.88 302 LYS B C 1
ATOM 4960 O O . LYS B 1 302 ? -25.359 -2.021 5.246 1 91.88 302 LYS B O 1
ATOM 4965 N N . ASN B 1 303 ? -24.938 -3.303 7.051 1 92.19 303 ASN B N 1
ATOM 4966 C CA . ASN B 1 303 ? -26.344 -3.426 7.391 1 92.19 303 ASN B CA 1
ATOM 4967 C C . ASN B 1 303 ? -26.969 -2.066 7.695 1 92.19 303 ASN B C 1
ATOM 4969 O O . ASN B 1 303 ? -28.094 -1.784 7.27 1 92.19 303 ASN B O 1
ATOM 4973 N N . GLN B 1 304 ? -26.297 -1.266 8.398 1 86.88 304 GLN B N 1
ATOM 4974 C CA . GLN B 1 304 ? -26.781 0.067 8.727 1 86.88 304 GLN B CA 1
ATOM 4975 C C . GLN B 1 304 ? -26.938 0.926 7.477 1 86.88 304 GLN B C 1
ATOM 4977 O O . GLN B 1 304 ? -27.906 1.676 7.34 1 86.88 304 GLN B O 1
ATOM 4982 N N . TYR B 1 305 ? -25.984 0.762 6.574 1 87.25 305 TYR B N 1
ATOM 4983 C CA . TYR B 1 305 ? -26.062 1.521 5.328 1 87.25 305 TYR B CA 1
ATOM 4984 C C . TYR B 1 305 ? -27.25 1.076 4.48 1 87.25 305 TYR B C 1
ATOM 4986 O O . TYR B 1 305 ? -27.969 1.909 3.922 1 87.25 305 TYR B O 1
ATOM 4994 N N . LEU B 1 306 ? -27.406 -0.176 4.414 1 89.44 306 LEU B N 1
ATOM 4995 C CA . LEU B 1 306 ? -28.484 -0.703 3.588 1 89.44 306 LEU B CA 1
ATOM 4996 C C . LEU B 1 306 ? -29.844 -0.343 4.176 1 89.44 306 LEU B C 1
ATOM 4998 O O . LEU B 1 306 ? -30.812 -0.155 3.436 1 89.44 306 LEU B O 1
ATOM 5002 N N . LYS B 1 307 ? -29.922 -0.171 5.504 1 89 307 LYS B N 1
ATOM 5003 C CA . LYS B 1 307 ? -31.188 0.132 6.176 1 89 307 LYS B CA 1
ATOM 5004 C C . LYS B 1 307 ? -31.453 1.635 6.203 1 89 307 LYS B C 1
ATOM 5006 O O . LYS B 1 307 ? -32.562 2.08 5.938 1 89 307 LYS B O 1
ATOM 5011 N N . ASN B 1 308 ? -30.266 2.424 6.5 1 79.94 308 ASN B N 1
ATOM 5012 C CA . ASN B 1 308 ? -30.5 3.826 6.836 1 79.94 308 ASN B CA 1
ATOM 5013 C C . ASN B 1 308 ? -29.719 4.754 5.91 1 79.94 308 ASN B C 1
ATOM 5015 O O . ASN B 1 308 ? -29.812 5.98 6.027 1 79.94 308 ASN B O 1
ATOM 5019 N N . GLY B 1 309 ? -28.922 4.168 4.98 1 74.81 309 GLY B N 1
ATOM 5020 C CA . GLY B 1 309 ? -28.109 4.996 4.098 1 74.81 309 GLY B CA 1
ATOM 5021 C C . GLY B 1 309 ? -26.922 5.633 4.797 1 74.81 309 GLY B C 1
ATOM 5022 O O . GLY B 1 309 ? -26.344 6.598 4.297 1 74.81 309 GLY B O 1
ATOM 5023 N N . ARG B 1 310 ? -26.797 5.113 6.07 1 70.38 310 ARG B N 1
ATOM 5024 C CA . ARG B 1 310 ? -25.672 5.652 6.836 1 70.38 310 ARG B CA 1
ATOM 5025 C C . ARG B 1 310 ? -25.016 4.566 7.676 1 70.38 310 ARG B C 1
ATOM 5027 O O . ARG B 1 310 ? -25.578 3.484 7.855 1 70.38 310 ARG B O 1
ATOM 5034 N N . PHE B 1 311 ? -23.672 4.668 8.062 1 66.94 311 PHE B N 1
ATOM 5035 C CA . PHE B 1 311 ? -22.938 3.652 8.812 1 66.94 311 PHE B CA 1
ATOM 5036 C C . PHE B 1 311 ? -23.328 3.691 10.289 1 66.94 311 PHE B C 1
ATOM 5038 O O . PHE B 1 311 ? -23.188 2.695 11 1 66.94 311 PHE B O 1
ATOM 5045 N N . MET B 1 312 ? -23.531 4.859 10.867 1 59.06 312 MET B N 1
ATOM 5046 C CA . MET B 1 312 ? -23.984 4.957 12.25 1 59.06 312 MET B CA 1
ATOM 5047 C C . MET B 1 312 ? -25.109 5.965 12.383 1 59.06 312 MET B C 1
ATOM 5049 O O . MET B 1 312 ? -25.234 6.887 11.578 1 59.06 312 MET B O 1
#

Foldseek 3Di:
DDPVVVVVVVVVVVVVVVVVVVVLVCQLDVLQPPPDFDDLCQQLVFQEEEFEPCLWFLNVLLQQVSVVVVGAYEYEEADVVSQVVSLVVSCVVHPDHHYHYFHDQQLDQDVVCCVVRPLVVPVPGQHREYEADWADFFLAQAADCPGPVGPSSLSSRLRRLARVLVVVVVSNVVRQQVSLHHEYEYEAALLCVAVFHRRNSNNVSSVNRVVVQVVVCVVCVPSSYFGAYAHAYAECIVNQLHPDADLNHYHSNQQQSSQSSSGPVDRYHNRHSNPSVVSSVLVVDDNVVNHVVSVVLRVQQVVCCVVPVHSD/DDPVVVVVVVVVVVVVVVVVVVVLVCQLDVLQPPPDFDDLCQQLVFQEEEFEPCLWFLNVLLQQVSVVVVGAYEYEEADVVSQVVSLVVSCVVHPDHHYHYFHDQQLDQDVVCCVVRPLVVPVVGQHREYEADWADFFLAQAADCPGPVGPSSLSSRLRRLARVLVVVVVSNVVRQQVSLHHEYEYEAALLCVAVFHRRNSNNVSSVNRVVVQVVVCVVCVPSSYFGAYAHAYAECIVNQLHPDADLNHYHSNQQQSSQSSSGPVDRYHNRHSNPSVVSSVLVVDDNVVNHVVSVVLRVQQVVCCVVPVHSD

Sequence (624 aa):
MDFILVAILGIIFLKYILFSFLCALFRIFFPFFFPFPKNLHKLAGAKWALITGGTDGIGKEYVNQLAKKQFNIIIISRSQSKLDNVAKELREKFKGIEVRTIAFDFTNPNLEDYNKYILNRIDDVDIGILINNVGMFNEYPERFEKTEGGIKKLTDMALINMLPQTILSHYILRQMIPRKKGIIVNISSTINYFEWYYLAIYSASKKYAQWLSAILQAEYKGSGITIQTICPGVVSTKMSKNPKPTFTEPTPVKFVGQAIHSIGLIKETTGCFAHQLNFELLSILPNFIVAIFTKRMSLKMKNQYLKNGRFMMDFILVAILGIIFLKYILFSFLCALFRIFFPFFFPFPKNLHKLAGAKWALITGGTDGIGKEYVNQLAKKQFNIIIISRSQSKLDNVAKELREKFKGIEVRTIAFDFTNPNLEDYNKYILNRIDDVDIGILINNVGMFNEYPERFEKTEGGIKKLTDMALINMLPQTILSHYILRQMIPRKKGIIVNISSTINYFEWYYLAIYSASKKYAQWLSAILQAEYKGSGITIQTICPGVVSTKMSKNPKPTFTEPTPVKFVGQAIHSIGLIKETTGCFAHQLNFELLSILPNFIVAIFTKRMSLKMKNQYLKNGRFM

Organism: Meloidogyne incognita (NCBI:txid6306)

Nearest PDB structures (foldseek):
  4bmv-assembly4_I  TM=8.525E-01  e=3.576E-16  Sphingobium yanoikuyae
  1xkq-assembly1_D  TM=7.362E-01  e=2.674E-13  Caenorhabditis elegans
  4cm7-assembly1_B  TM=7.995E-01  e=1.991E-11  Trypanosoma brucei brucei
  2yhu-assembly1_C  TM=7.953E-01  e=2.697E-11  Trypanosoma brucei
  4clo-assembly1_B  TM=7.941E-01  e=5.589E-11  Trypanosoma brucei brucei

Solvent-accessible surface area (backbone atoms only — not comparable to full-atom values): 31143 Å² total; per-residue (Å²): 131,60,66,62,59,28,30,51,41,8,49,53,48,51,53,48,51,51,50,52,51,52,50,50,51,45,66,35,40,46,40,62,62,53,88,75,58,63,60,62,62,70,44,12,63,39,53,28,31,38,30,31,35,28,72,47,44,63,26,24,36,48,50,52,56,43,38,75,70,61,27,24,40,35,36,30,34,62,49,58,69,54,42,50,52,51,47,52,53,45,56,72,72,38,81,93,46,54,75,46,72,37,67,49,58,58,63,57,78,52,62,68,53,46,41,65,64,44,51,64,71,48,67,85,56,58,62,3,31,38,36,38,47,45,65,52,74,70,96,50,49,34,52,76,73,66,30,80,71,43,69,61,42,53,50,35,31,46,39,26,38,41,49,56,53,53,54,51,48,40,59,51,43,59,64,18,54,84,68,37,16,14,34,40,37,40,56,41,30,47,48,42,81,43,77,37,44,35,37,38,64,53,25,17,25,25,32,23,45,46,46,32,44,53,25,48,40,60,73,35,59,90,48,46,50,42,50,32,35,31,20,37,61,60,47,36,23,76,88,50,37,23,85,74,61,43,79,66,21,34,42,34,66,62,35,44,53,28,33,58,44,17,47,84,70,48,54,65,47,28,32,34,48,48,38,28,46,52,49,58,60,56,67,73,50,56,65,71,58,48,46,51,49,35,39,50,50,27,51,48,29,26,52,32,27,75,74,68,71,18,48,97,130,61,67,63,58,29,28,50,41,8,51,52,48,51,53,48,53,52,50,52,51,52,52,51,50,44,65,35,40,46,40,63,61,54,91,76,57,62,61,61,62,71,44,12,65,39,54,28,32,38,29,32,34,27,72,46,44,62,27,25,36,46,50,53,55,44,38,74,69,63,27,24,37,35,36,30,32,64,49,57,69,54,42,51,52,52,48,52,52,44,57,71,72,37,82,92,47,54,74,45,74,38,66,50,57,60,64,57,80,53,61,68,56,45,42,65,66,44,53,64,71,47,67,87,56,59,64,4,31,39,37,38,46,45,65,53,74,71,95,50,48,34,53,76,73,66,30,80,71,43,70,60,41,54,51,36,31,44,39,27,37,40,50,54,52,53,54,52,49,41,58,50,44,60,63,19,55,85,66,36,16,14,34,38,38,41,56,43,30,45,48,42,78,43,77,36,44,35,36,38,64,52,26,16,26,25,31,22,44,48,45,31,45,52,27,48,38,62,72,34,59,89,48,45,51,41,50,30,36,32,21,38,61,59,46,36,22,75,88,47,38,22,85,75,63,44,79,66,22,33,42,32,65,61,36,44,53,27,34,59,43,18,47,86,70,49,55,65,48,29,32,35,48,50,37,28,46,52,49,58,59,55,67,72,50,57,66,71,57,49,47,52,48,35,40,50,50,25,53,48,28,25,52,32,27,74,75,69,71,19,47,96

pLDDT: mean 94.68, std 6.32, range [53.62, 98.94]

InterPro domains:
  IPR002347 Short-chain dehydrogenase/reductase SDR [PF00106] (47-242)
  IPR002347 Short-chain dehydrogenase/reductase SDR [PR00081] (48-65)
  IPR002347 Short-chain dehydrogenase/reductase SDR [PR00081] (125-136)
  IPR002347 Short-chain dehydrogenase/reductase SDR [PR00081] (176-192)
  IPR002347 Short-chain dehydrogenase/reductase SDR [PR00081] (202-221)
  IPR002347 Short-chain dehydrogenase/reductase SDR [PR0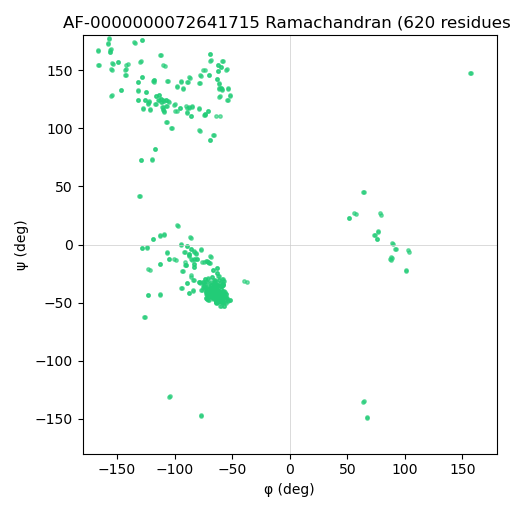0081] (223-240)
  IPR020904 Short-chain dehydrogenase/reductase, conserved site [PS00061] (189-217)
  IPR036291 NAD(P)-binding domain superfamily [SSF51735] (47-298)